Protein 7R5I (pdb70)

Sequence (443 aa):
TLPAFGFAFNASAPQFASLFTPLLLPSSVSPNPNITVPVINDTVSVGDGIRRILRRAGIYQISYTTLTISSPEAGRFFLSLNTPANIIPGSGTAVVRSGEVVDVSSGVILINLNPGDLIQIVPVEELIGTTVDIRAAALTVAQIISRPHHHTLLPAFGFAFNNASAPQFASSLFTPLLLPSSVSPNPNITVPVINDTVSVGDGIRRILRRAGIYQISYTTLTISSLDPEAGRFFLSLNTPANIIPGSGTAVVRGEVDVSSGVIILINLNPGDLIQIVPVELIGTVDIIRAAALTVAQISRRPHHHHHTLPPAFGFAFNASAPQFASLFTPLLLPSVSPNPNIITVPVINDTVSVGDGIRRILRAGIYQISYTTLTISLDNVPTAPEAGRFFLSLNTTPANIIPGSGTAVVRSTGEVDVSSGVIILINLNPGDLIQIVPVEELIGTVDIIRAAALTVAQISRPHHQEDFSSDSSFS

Organism: Bacillus cereus (NCBI:txid1396)

Radius of gyration: 19.83 Å; Cα contacts (8 Å, |Δi|>4): 1545; chains: 4; bounding box: 54×56×51 Å

B-factor: mean 26.19, std 15.34, range [13.03, 198.81]

Foldseek 3Di:
DFWFKFKFKDQADKDWADAQDFDFGQDQFPDPPPTDGPGDQWDDPGRWIFHAAWAKKKKWKKFKKDVKKWKKFKAKPGSVRGDPQHIWMDHNVIDMTITDIDIDTDHGGITITMGIHDTDDTIMTNMMMMIMIGPGHDPDD/DDWFKFKFKDQADKDKADAQDFDFGQAQFPDPPPGDGPGDQWDDPGRWIFHAAWAKKKKWKKFKWDDDCKKWKKFKAKQGSVRGDPQGIDMDNNIDMIIGDIDIDTDDGGITITMHINDIDPIIMTNMMMMIMTGDGHDDDDD/DDWFKFKFKFQADKDKADAQDFDFGQAQFPDPPDGDGPGDQWDDPGRWIFHAAWAKKKKKKKFKWAFDCPPVQKKKWKKFKAKQGSVRGDPQHIDMDIGHDIDMTITDIDIDTDDGGITITMGINDIGPIIMGRMMMMIMIGDGHHDD/DDDDDPPDDDD

Nearest PDB structures (foldseek):
  7r5i-assembly1_B  TM=1.007E+00  e=4.852E-28  Bacillus cereus
  7r5i-assembly1_C  TM=9.923E-01  e=5.387E-26  Bacillus cereus
  7r5i-assembly1_A  TM=9.830E-01  e=1.534E-25  Bacillus cereus
  7r1m-assembly1_C  TM=9.867E-01  e=2.457E-24  Bacillus cereus ATCC 14579
  8d02-assembly1_A  TM=9.506E-01  e=3.364E-22  Bacillus anthracis

Solvent-accessible surface area: 16157 Å² total; per-residue (Å²): 158,26,32,0,0,0,0,0,14,5,52,107,52,64,25,156,17,53,94,87,66,25,4,101,1,88,39,33,31,3,1,64,82,87,86,49,74,0,38,27,63,8,62,35,60,32,41,0,0,87,0,84,70,11,0,0,0,2,0,2,3,12,2,16,5,63,151,76,8,2,20,0,27,0,0,2,62,81,37,78,34,64,0,29,22,0,11,2,15,19,88,118,89,64,56,21,23,17,7,3,8,1,0,0,1,0,16,52,29,18,20,0,9,0,0,0,33,57,43,85,49,101,10,18,1,88,26,4,3,0,3,0,3,23,38,5,144,6,18,34,158,157,23,33,0,0,0,2,0,14,4,38,105,51,81,25,143,15,60,97,86,67,23,4,101,0,91,37,32,27,3,3,61,99,45,90,4,44,0,36,28,63,6,51,35,64,32,41,0,0,86,0,74,64,33,2,2,0,3,0,2,3,13,3,13,0,38,47,154,154,39,8,0,24,0,25,0,0,1,51,79,37,78,38,62,0,30,21,0,8,3,14,10,88,63,50,29,23,27,15,9,3,7,1,0,0,14,1,45,87,43,17,39,0,9,0,0,0,34,63,42,82,58,80,3,39,0,78,20,4,4,0,3,0,0,20,39,6,164,76,17,135,75,198,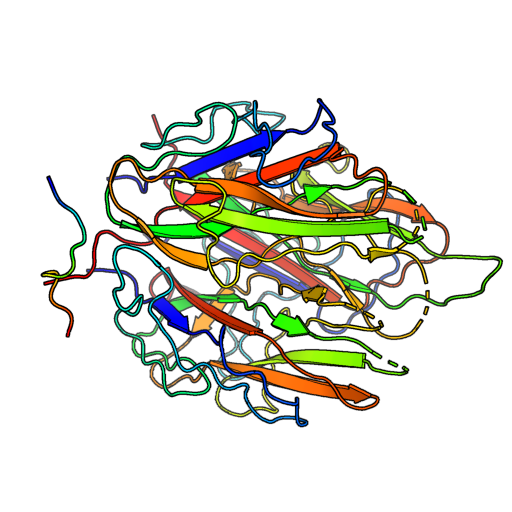173,22,33,0,0,0,0,0,12,5,58,104,51,63,27,139,14,62,94,86,68,27,4,102,1,92,38,32,34,2,1,61,85,90,95,10,45,0,36,27,58,8,64,35,63,31,42,0,0,84,0,82,68,32,2,2,0,3,0,3,3,12,1,13,0,37,13,90,80,74,121,126,54,68,16,2,3,28,0,25,0,0,1,52,78,41,84,29,63,0,27,21,0,11,3,17,14,118,45,141,28,58,39,27,26,15,7,2,7,1,0,0,14,2,45,84,36,15,21,0,10,0,0,0,33,66,38,74,56,80,1,23,0,81,21,5,3,0,2,0,2,18,37,7,144,79,46,223,200,89,56,2,45,112,125,21,60,54,145

Structure (mmCIF, N/CA/C/O backbone):
data_7R5I
#
_entry.id   7R5I
#
_cell.length_a   58.310
_cell.length_b   82.587
_cell.length_c   98.002
_cell.angle_alpha   90.000
_cell.angle_beta   90.000
_cell.angle_gamma   90.000
#
_symmetry.space_group_name_H-M   'P 21 21 21'
#
loop_
_entity.id
_entity.type
_entity.pdbx_description
1 polymer 'Exosporium protein'
2 polymer GLN-GLU-ASP-PHE-SER-SER-ASP-SER-SER-PHE-SER
3 non-polymer GLYCEROL
4 non-polymer 'CALCIUM ION'
5 water water
#
loop_
_atom_site.group_PDB
_atom_site.id
_atom_site.type_symbol
_atom_site.label_atom_id
_atom_site.label_alt_id
_atom_site.label_comp_id
_atom_site.label_asym_id
_atom_site.label_entity_id
_atom_site.label_seq_id
_atom_site.pdbx_PDB_ins_code
_atom_site.Cartn_x
_atom_site.Cartn_y
_atom_site.Cartn_z
_atom_site.occupancy
_atom_site.B_iso_or_equiv
_atom_site.auth_seq_id
_atom_site.auth_comp_id
_atom_site.auth_asym_id
_atom_site.auth_atom_id
_atom_site.pdbx_PDB_model_num
ATOM 1 N N . THR A 1 22 ? -13.409 -4.949 9.495 1.00 78.42 22 THR A N 1
ATOM 2 C CA . THR A 1 22 ? -12.536 -5.228 10.685 1.00 65.54 22 THR A CA 1
ATOM 3 C C . THR A 1 22 ? -11.541 -4.074 10.884 1.00 56.64 22 THR A C 1
ATOM 4 O O . THR A 1 22 ? -10.901 -3.673 9.889 1.00 59.12 22 THR A O 1
ATOM 8 N N . LEU A 1 23 ? -11.382 -3.553 12.108 1.00 36.79 23 LEU A N 1
ATOM 9 C CA . LEU A 1 23 ? -10.390 -2.472 12.347 1.00 29.88 23 LEU A CA 1
ATOM 10 C C . LEU A 1 23 ? -9.103 -3.084 12.881 1.00 24.71 23 LEU A C 1
ATOM 11 O O . LEU A 1 23 ? -9.150 -4.095 13.618 1.00 29.37 23 LEU A O 1
ATOM 16 N N . PRO A 1 24 ? -7.932 -2.493 12.601 1.00 22.55 24 PRO A N 1
ATOM 17 C CA . PRO A 1 24 ? -6.691 -2.961 13.243 1.00 20.19 24 PRO A CA 1
ATOM 18 C C . PRO A 1 24 ? -6.769 -2.768 14.761 1.00 18.35 24 PRO A C 1
ATOM 19 O O . PRO A 1 24 ? -7.386 -1.813 15.230 1.00 20.13 24 PRO A O 1
ATOM 23 N N . ALA A 1 25 ? -6.062 -3.629 15.488 1.00 17.73 25 ALA A N 1
ATOM 24 C CA . ALA A 1 25 ? -5.865 -3.417 16.929 1.00 16.97 25 ALA A CA 1
ATOM 25 C C . ALA A 1 25 ? -4.803 -2.350 17.105 1.00 16.38 25 ALA A C 1
ATOM 26 O O . ALA A 1 25 ? -3.815 -2.286 16.366 1.00 17.35 25 ALA A O 1
ATOM 28 N N . PHE A 1 26 ? -4.950 -1.538 18.156 1.00 16.12 26 PHE A N 1
ATOM 29 C CA . PHE A 1 26 ? -3.947 -0.507 18.434 1.00 16.31 26 PHE A CA 1
ATOM 30 C C . PHE A 1 26 ? -4.092 -0.015 19.883 1.00 15.39 26 PHE A C 1
ATOM 31 O O . PHE A 1 26 ? -5.171 -0.198 20.487 1.00 16.28 26 PHE A O 1
ATOM 39 N N . GLY A 1 27 ? -3.056 0.657 20.338 1.00 15.11 27 GLY A N 1
ATOM 40 C CA . GLY A 1 27 ? -3.165 1.374 21.616 1.00 15.41 27 GLY A CA 1
ATOM 41 C C . GLY A 1 27 ? -2.052 2.375 21.700 1.00 15.23 27 GLY A C 1
ATOM 42 O O . GLY A 1 27 ? -0.940 2.177 21.237 1.00 15.03 27 GLY A O 1
ATOM 43 N N . PHE A 1 28 ? -2.374 3.483 22.398 1.00 15.61 28 PHE A N 1
ATOM 44 C CA . PHE A 1 28 ? -1.412 4.539 22.720 1.00 15.65 28 PHE A CA 1
ATOM 45 C C . PHE A 1 28 ? -1.567 4.853 24.225 1.00 15.74 28 PHE A C 1
ATOM 46 O O . PHE A 1 28 ? -2.644 5.256 24.611 1.00 17.91 28 PHE A O 1
ATOM 54 N N . ALA A 1 29 ? -0.520 4.573 24.972 1.00 15.39 29 ALA A N 1
ATOM 55 C CA . ALA A 1 29 ? -0.578 4.750 26.445 1.00 15.75 29 ALA A CA 1
ATOM 56 C C . ALA A 1 29 ? 0.567 5.662 26.815 1.00 15.87 29 ALA A C 1
ATOM 57 O O . ALA A 1 29 ? 1.686 5.461 26.398 1.00 16.62 29 ALA A O 1
ATOM 59 N N . PHE A 1 30 ? 0.283 6.703 27.629 1.00 15.80 30 PHE A N 1
ATOM 60 C CA . PHE A 1 30 ? 1.304 7.705 27.861 1.00 16.40 30 PHE A CA 1
ATOM 61 C C . PHE A 1 30 ? 1.190 8.257 29.303 1.00 16.04 30 PHE A C 1
ATOM 62 O O . PHE A 1 30 ? 0.164 8.112 29.974 1.00 17.34 30 PHE A O 1
ATOM 70 N N . ASN A 1 31 ? 2.247 8.962 29.634 1.00 16.17 31 ASN A N 1
ATOM 71 C CA . ASN A 1 31 ? 2.323 9.739 30.886 1.00 16.13 31 ASN A CA 1
ATOM 72 C C . ASN A 1 31 ? 2.847 11.124 30.488 1.00 16.85 31 ASN A C 1
ATOM 73 O O . ASN A 1 31 ? 3.989 11.203 30.026 1.00 17.83 31 ASN A O 1
ATOM 78 N N . ALA A 1 32 ? 2.038 12.161 30.695 1.00 18.46 32 ALA A N 1
ATOM 79 C CA . ALA A 1 32 ? 2.498 13.514 30.411 1.00 20.34 32 ALA A CA 1
ATOM 80 C C . ALA A 1 32 ? 2.578 14.350 31.660 1.00 27.22 32 ALA A C 1
ATOM 81 O O . ALA A 1 32 ? 3.127 15.500 31.502 1.00 33.44 32 ALA A O 1
ATOM 83 N N . SER A 1 33 ? 1.986 13.905 32.757 1.00 23.36 33 SER A N 1
ATOM 84 C CA . SER A 1 33 ? 1.790 14.845 33.895 1.00 28.92 33 SER A CA 1
ATOM 85 C C . SER A 1 33 ? 2.194 14.279 35.232 1.00 29.78 33 SER A C 1
ATOM 86 O O . SER A 1 33 ? 1.817 14.922 36.249 1.00 33.49 33 SER A O 1
ATOM 89 N N . ALA A 1 34 ? 2.890 13.168 35.311 1.00 24.59 34 ALA A N 1
ATOM 90 C CA . ALA A 1 34 ? 3.229 12.502 36.584 1.00 24.05 34 ALA A CA 1
ATOM 91 C C . ALA A 1 34 ? 4.627 11.940 36.488 1.00 21.49 34 ALA A C 1
ATOM 92 O O . ALA A 1 34 ? 4.830 10.777 36.123 1.00 21.83 34 ALA A O 1
ATOM 94 N N . PRO A 1 35 ? 5.670 12.733 36.744 1.00 21.21 35 PRO A N 1
ATOM 95 C CA . PRO A 1 35 ? 7.043 12.255 36.678 1.00 19.08 35 PRO A CA 1
ATOM 96 C C . PRO A 1 35 ? 7.244 11.020 37.584 1.00 18.99 35 PRO A C 1
ATOM 97 O O . PRO A 1 35 ? 6.587 10.841 38.628 1.00 21.53 35 PRO A O 1
ATOM 101 N N . GLN A 1 36 ? 8.195 10.213 37.226 1.00 17.50 36 GLN A N 1
ATOM 102 C CA . GLN A 1 36 ? 8.561 8.989 37.964 1.00 17.73 36 GLN A CA 1
ATOM 103 C C . GLN A 1 36 ? 10.049 8.775 37.892 1.00 16.41 36 GLN A C 1
ATOM 104 O O . GLN A 1 36 ? 10.645 8.910 36.830 1.00 17.96 36 GLN A O 1
ATOM 110 N N . PHE A 1 37 ? 10.656 8.405 39.025 1.00 16.88 37 PHE A N 1
ATOM 111 C CA . PHE A 1 37 ? 12.061 8.061 39.020 1.00 17.66 37 PHE A CA 1
ATOM 112 C C . PHE A 1 37 ? 12.210 6.622 38.508 1.00 17.08 37 PHE A C 1
ATOM 113 O O . PHE A 1 37 ? 11.627 5.685 39.074 1.00 18.56 37 PHE A O 1
ATOM 121 N N . ALA A 1 38 ? 13.055 6.452 37.519 1.00 16.98 38 ALA A N 1
ATOM 122 C CA . ALA A 1 38 ? 13.311 5.124 36.945 1.00 17.25 38 ALA A CA 1
ATOM 123 C C . ALA A 1 38 ? 13.946 4.201 37.986 1.00 16.31 38 ALA A C 1
ATOM 124 O O . ALA A 1 38 ? 14.763 4.657 38.797 1.00 17.86 38 ALA A O 1
ATOM 126 N N . SER A 1 39 ? 13.699 2.911 37.859 1.00 16.51 39 SER A N 1
ATOM 127 C CA . SER A 1 39 ? 14.444 1.868 38.584 1.00 16.55 39 SER A CA 1
ATOM 128 C C . SER A 1 39 ? 14.662 0.672 37.669 1.00 15.97 39 SER A C 1
ATOM 129 O O . SER A 1 39 ? 13.788 0.436 36.792 1.00 16.51 39 SER A O 1
ATOM 132 N N . LEU A 1 40 ? 15.721 -0.058 37.895 1.00 15.90 40 LEU A N 1
ATOM 133 C CA . LEU A 1 40 ? 16.056 -1.142 36.952 1.00 15.30 40 LEU A CA 1
ATOM 134 C C . LEU A 1 40 ? 14.964 -2.186 36.871 1.00 16.23 40 LEU A C 1
ATOM 135 O O . LEU A 1 40 ? 14.566 -2.742 37.906 1.00 17.27 40 LEU A O 1
ATOM 140 N N . PHE A 1 41 ? 14.591 -2.496 35.650 1.00 16.24 41 PHE A N 1
ATOM 141 C CA . PHE A 1 41 ? 13.609 -3.531 35.362 1.00 17.01 41 PHE A CA 1
ATOM 142 C C . PHE A 1 41 ? 12.231 -3.284 35.947 1.00 16.53 41 PHE A C 1
ATOM 143 O O . PHE A 1 41 ? 11.419 -4.194 36.071 1.00 19.39 41 PHE A O 1
ATOM 151 N N . THR A 1 42 ? 11.936 -2.005 36.231 1.00 16.23 42 THR A N 1
ATOM 152 C CA . THR A 1 42 ? 10.601 -1.625 36.676 1.00 15.81 42 THR A CA 1
ATOM 153 C C . THR A 1 42 ? 9.852 -0.988 35.515 1.00 15.32 42 THR A C 1
ATOM 154 O O . THR A 1 42 ? 10.233 0.118 35.089 1.00 16.12 42 THR A O 1
ATOM 158 N N . PRO A 1 43 ? 8.764 -1.564 35.039 1.00 15.33 43 PRO A N 1
ATOM 159 C CA . PRO A 1 43 ? 8.010 -0.955 33.942 1.00 15.61 43 PRO A CA 1
ATOM 160 C C . PRO A 1 43 ? 7.508 0.430 34.285 1.00 15.21 43 PRO A C 1
ATOM 161 O O . PRO A 1 43 ? 7.025 0.690 35.389 1.00 16.80 43 PRO A O 1
ATOM 165 N N . LEU A 1 44 ? 7.611 1.331 33.315 1.00 15.27 44 LEU A N 1
ATOM 166 C CA . LEU A 1 44 ? 7.162 2.710 33.520 1.00 15.68 44 LEU A CA 1
ATOM 167 C C . LEU A 1 44 ? 5.651 2.816 33.524 1.00 15.84 44 LEU A C 1
ATOM 168 O O . LEU A 1 44 ? 4.960 2.129 32.731 1.00 16.72 44 LEU A O 1
ATOM 173 N N . LEU A 1 45 ? 5.134 3.699 34.384 1.00 16.26 45 LEU A N 1
ATOM 174 C CA . LEU A 1 45 ? 3.708 3.928 34.488 1.00 16.42 45 LEU A CA 1
ATOM 175 C C . LEU A 1 45 ? 3.230 4.775 33.292 1.00 16.31 45 LEU A C 1
ATOM 176 O O . LEU A 1 45 ? 3.808 5.826 32.974 1.00 17.97 45 LEU A O 1
ATOM 181 N N . LEU A 1 46 ? 2.085 4.376 32.740 1.00 16.34 46 LEU A N 1
ATOM 182 C CA . LEU A 1 46 ? 1.469 4.958 31.538 1.00 16.42 46 LEU A CA 1
ATOM 183 C C . LEU A 1 46 ? -0.029 5.057 31.757 1.00 17.56 46 LEU A C 1
ATOM 184 O O . LEU A 1 46 ? -0.820 4.206 31.361 1.00 18.57 46 LEU A O 1
ATOM 189 N N . PRO A 1 47 ? -0.472 6.103 32.491 1.00 17.17 47 PRO A N 1
ATOM 190 C CA . PRO A 1 47 ? -1.845 6.165 32.940 1.00 18.60 47 PRO A CA 1
ATOM 191 C C . PRO A 1 47 ? -2.891 6.677 31.962 1.00 18.87 47 PRO A C 1
ATOM 192 O O . PRO A 1 47 ? -4.060 6.593 32.219 1.00 24.21 47 PRO A O 1
ATOM 196 N N A SER A 1 48 ? -2.442 7.292 30.856 0.67 17.70 48 SER A N 1
ATOM 197 N N B SER A 1 48 ? -2.452 7.312 30.870 0.33 18.22 48 SER A N 1
ATOM 198 C CA A SER A 1 48 ? -3.329 8.033 29.939 0.67 18.48 48 SER A CA 1
ATOM 199 C CA B SER A 1 48 ? -3.423 7.937 29.950 0.33 18.03 48 SER A CA 1
ATOM 200 C C A SER A 1 48 ? -3.445 7.336 28.573 0.67 17.73 48 SER A C 1
ATOM 201 C C B SER A 1 48 ? -3.489 7.206 28.621 0.33 17.06 48 SER A C 1
ATOM 202 O O A SER A 1 48 ? -2.420 6.836 28.104 0.67 18.00 48 SER A O 1
ATOM 203 O O B SER A 1 48 ? -2.491 6.599 28.197 0.33 17.01 48 SER A O 1
ATOM 208 N N . VAL A 1 49 ? -4.631 7.357 27.992 1.00 18.64 49 VAL A N 1
ATOM 209 C CA . VAL A 1 49 ? -4.831 6.761 26.642 1.00 18.09 49 VAL A CA 1
ATOM 210 C C . VAL A 1 49 ? -5.518 7.731 25.682 1.00 18.53 49 VAL A C 1
ATOM 211 O O . VAL A 1 49 ? -5.847 7.320 24.573 1.00 18.93 49 VAL A O 1
ATOM 215 N N . SER A 1 50 ? -5.659 9.005 26.055 1.00 18.71 50 SER A N 1
ATOM 216 C CA . SER A 1 50 ? -6.450 9.963 25.264 1.00 19.91 50 SER A CA 1
ATOM 217 C C . SER A 1 50 ? -5.594 11.166 24.926 1.00 19.50 50 SER A C 1
ATOM 218 O O . SER A 1 50 ? -5.640 12.181 25.621 1.00 21.12 50 SER A O 1
ATOM 221 N N . PRO A 1 51 ? -4.806 11.121 23.835 1.00 18.76 51 PRO A N 1
ATOM 222 C CA . PRO A 1 51 ? -3.833 12.178 23.569 1.00 19.10 51 PRO A CA 1
ATOM 223 C C . PRO A 1 51 ? -4.359 13.459 22.930 1.00 18.94 51 PRO A C 1
ATOM 224 O O . PRO A 1 51 ? -3.664 14.458 22.918 1.00 21.43 51 PRO A O 1
ATOM 228 N N . ASN A 1 52 ? -5.556 13.423 22.337 1.00 19.18 52 ASN A N 1
ATOM 229 C CA . ASN A 1 52 ? -6.066 14.599 21.611 1.00 20.15 52 ASN A CA 1
ATOM 230 C C . ASN A 1 52 ? -6.572 15.564 22.666 1.00 22.34 52 ASN A C 1
ATOM 231 O O . ASN A 1 52 ? -7.545 15.204 23.327 1.00 23.74 52 ASN A O 1
ATOM 236 N N . PRO A 1 53 ? -6.023 16.808 22.766 1.00 22.98 53 PRO A N 1
ATOM 237 C CA . PRO A 1 53 ? -6.477 17.783 23.761 1.00 26.12 53 PRO A CA 1
ATOM 238 C C . PRO A 1 53 ? -7.871 18.381 23.485 1.00 26.34 53 PRO A C 1
ATOM 239 O O . PRO A 1 53 ? -8.407 18.976 24.431 1.00 34.64 53 PRO A O 1
ATOM 243 N N . ASN A 1 54 ? -8.361 18.304 22.237 1.00 30.48 54 ASN A N 1
ATOM 244 C CA . ASN A 1 54 ? -9.617 18.936 21.718 1.00 33.30 54 ASN A CA 1
ATOM 245 C C . ASN A 1 54 ? -10.792 17.956 21.857 1.00 29.84 54 ASN A C 1
ATOM 246 O O . ASN A 1 54 ? -11.859 18.287 22.387 1.00 30.22 54 ASN A O 1
ATOM 251 N N . ILE A 1 55 ? -10.608 16.788 21.278 1.00 26.46 55 ILE A N 1
ATOM 252 C CA . ILE A 1 55 ? -11.612 15.722 21.152 1.00 25.95 55 ILE A CA 1
ATOM 253 C C . ILE A 1 55 ? -10.971 14.530 21.842 1.00 24.28 55 ILE A C 1
ATOM 254 O O . ILE A 1 55 ? -10.272 13.729 21.218 1.00 23.91 55 ILE A O 1
ATOM 259 N N . THR A 1 56 ? -11.127 14.513 23.156 1.00 24.46 56 THR A N 1
ATOM 260 C CA . THR A 1 56 ? -10.317 13.667 24.052 1.00 24.75 56 THR A CA 1
ATOM 261 C C . THR A 1 56 ? -11.011 12.319 24.173 1.00 25.37 56 THR A C 1
ATOM 262 O O . THR A 1 56 ? -11.963 12.201 24.964 1.00 35.02 56 THR A O 1
ATOM 266 N N . VAL A 1 57 ? -10.480 11.308 23.475 1.00 24.65 57 VAL A N 1
ATOM 267 C CA . VAL A 1 57 ? -11.099 9.956 23.451 1.00 28.35 57 VAL A CA 1
ATOM 268 C C . VAL A 1 57 ? -9.995 8.921 23.568 1.00 22.57 57 VAL A C 1
ATOM 269 O O . VAL A 1 57 ? -8.850 9.149 23.159 1.00 21.60 57 VAL A O 1
ATOM 273 N N . PRO A 1 58 ? -10.295 7.729 24.118 1.00 22.26 58 PRO A N 1
ATOM 274 C CA . PRO A 1 58 ? -9.253 6.705 24.229 1.00 20.53 58 PRO A CA 1
ATOM 275 C C . PRO A 1 58 ? -8.832 6.153 22.866 1.00 18.92 58 PRO A C 1
ATOM 276 O O . PRO A 1 58 ? -9.628 5.727 22.082 1.00 22.69 58 PRO A O 1
ATOM 280 N N . VAL A 1 59 ? -7.537 6.156 22.660 1.00 17.22 59 VAL A N 1
ATOM 281 C CA . VAL A 1 59 ? -6.945 5.635 21.403 1.00 16.99 59 VAL A CA 1
ATOM 282 C C . VAL A 1 59 ? -6.518 4.175 21.720 1.00 17.04 59 VAL A C 1
ATOM 283 O O . VAL A 1 59 ? -5.320 3.878 21.846 1.00 17.82 59 VAL A O 1
ATOM 287 N N . ILE A 1 60 ? -7.560 3.346 21.814 1.00 18.27 60 ILE A N 1
ATOM 288 C CA . ILE A 1 60 ? -7.442 1.924 22.225 1.00 18.44 60 ILE A CA 1
ATOM 289 C C . ILE A 1 60 ? -8.465 1.170 21.409 1.00 18.91 60 ILE A C 1
ATOM 290 O O . ILE A 1 60 ? -9.647 1.493 21.449 1.00 21.02 60 ILE A O 1
ATOM 295 N N . ASN A 1 61 ? -8.001 0.111 20.720 1.00 18.46 61 ASN A N 1
ATOM 296 C CA . ASN A 1 61 ? -8.944 -0.787 20.030 1.00 18.82 61 ASN A CA 1
ATOM 297 C C . ASN A 1 61 ? -8.375 -2.178 20.116 1.00 18.31 61 ASN A C 1
ATOM 298 O O . ASN A 1 61 ? -7.317 -2.454 19.542 1.00 17.84 61 ASN A O 1
ATOM 303 N N . ASP A 1 62 ? -9.071 -3.045 20.825 1.00 19.07 62 ASP A N 1
ATOM 304 C CA . ASP A 1 62 ? -8.667 -4.455 20.942 1.00 19.35 62 ASP A CA 1
ATOM 305 C C . ASP A 1 62 ? -7.247 -4.620 21.484 1.00 18.74 62 ASP A C 1
ATOM 306 O O . ASP A 1 62 ? -6.535 -5.555 21.121 1.00 18.55 62 ASP A O 1
ATOM 311 N N . THR A 1 63 ? -6.855 -3.719 22.373 1.00 18.13 63 THR A N 1
ATOM 312 C CA . THR A 1 63 ? -5.698 -3.893 23.250 1.00 17.55 63 THR A CA 1
ATOM 313 C C . THR A 1 63 ? -6.172 -3.451 24.660 1.00 17.86 63 THR A C 1
ATOM 314 O O . THR A 1 63 ? -7.269 -2.897 24.783 1.00 19.29 63 THR A O 1
ATOM 318 N N . VAL A 1 64 ? -5.333 -3.705 25.656 1.00 18.19 64 VAL A N 1
ATOM 319 C CA . VAL A 1 64 ? -5.623 -3.282 27.039 1.00 18.85 64 VAL A CA 1
ATOM 320 C C . VAL A 1 64 ? -4.459 -2.461 27.539 1.00 17.74 64 VAL A C 1
ATOM 321 O O . VAL A 1 64 ? -3.306 -2.902 27.514 1.00 18.17 64 VAL A O 1
ATOM 325 N N . SER A 1 65 ? -4.772 -1.233 28.025 1.00 18.58 65 SER A N 1
ATOM 326 C CA . SER A 1 65 ? -3.763 -0.455 28.719 1.00 18.78 65 SER A CA 1
ATOM 327 C C . SER A 1 65 ? -3.846 -0.857 30.212 1.00 18.96 65 SER A C 1
ATOM 328 O O . SER A 1 65 ? -4.853 -0.552 30.840 1.00 21.93 65 SER A O 1
ATOM 331 N N . VAL A 1 66 ? -2.807 -1.517 30.695 1.00 17.52 66 VAL A N 1
ATOM 332 C CA . VAL A 1 66 ? -2.867 -2.159 32.030 1.00 18.10 66 VAL A CA 1
ATOM 333 C C . VAL A 1 66 ? -2.387 -1.224 33.138 1.00 18.80 66 VAL A C 1
ATOM 334 O O . VAL A 1 66 ? -2.507 -1.618 34.304 1.00 23.45 66 VAL A O 1
ATOM 338 N N . GLY A 1 67 ? -1.861 -0.072 32.826 1.00 17.77 67 GLY A N 1
ATOM 339 C CA . GLY A 1 67 ? -1.322 0.899 33.788 1.00 18.85 67 GLY A CA 1
ATOM 340 C C . GLY A 1 67 ? 0.180 1.095 33.661 1.00 17.14 67 GLY A C 1
ATOM 341 O O . GLY A 1 67 ? 0.657 2.201 33.909 1.00 18.62 67 GLY A O 1
ATOM 342 N N . ASP A 1 68 ? 0.900 0.087 33.200 1.00 17.40 68 ASP A N 1
ATOM 343 C CA . ASP A 1 68 ? 2.346 0.118 32.984 1.00 16.79 68 ASP A CA 1
ATOM 344 C C . ASP A 1 68 ? 2.666 -0.622 31.666 1.00 16.31 68 ASP A C 1
ATOM 345 O O . ASP A 1 68 ? 3.714 -1.242 31.583 1.00 16.55 68 ASP A O 1
ATOM 350 N N . GLY A 1 69 ? 1.769 -0.509 30.683 1.00 16.08 69 GLY A N 1
ATOM 351 C CA . GLY A 1 69 ? 2.045 -1.142 29.365 1.00 16.29 69 GLY A CA 1
ATOM 352 C C . GLY A 1 69 ? 0.779 -1.472 28.673 1.00 15.77 69 GLY A C 1
ATOM 353 O O . GLY A 1 69 ? -0.353 -1.165 29.097 1.00 16.86 69 GLY A O 1
ATOM 354 N N . ILE A 1 70 ? 0.949 -2.095 27.477 1.00 15.18 70 ILE A N 1
ATOM 355 C CA . ILE A 1 70 ? -0.202 -2.424 26.614 1.00 15.52 70 ILE A CA 1
ATOM 356 C C . ILE A 1 70 ? -0.162 -3.946 26.356 1.00 15.64 70 ILE A C 1
ATOM 357 O O . ILE A 1 70 ? 0.884 -4.463 26.001 1.00 15.71 70 ILE A O 1
ATOM 362 N N A ARG A 1 71 ? -1.302 -4.570 26.588 0.42 15.64 71 ARG A N 1
ATOM 363 N N B ARG A 1 71 ? -1.302 -4.565 26.594 0.58 16.01 71 ARG A N 1
ATOM 364 C CA A ARG A 1 71 ? -1.456 -6.005 26.343 0.42 16.56 71 ARG A CA 1
ATOM 365 C CA B ARG A 1 71 ? -1.480 -5.995 26.348 0.58 16.40 71 ARG A CA 1
ATOM 366 C C A ARG A 1 71 ? -2.250 -6.204 25.052 0.42 16.58 71 ARG A C 1
ATOM 367 C C B ARG A 1 71 ? -2.240 -6.184 25.038 0.58 16.58 71 ARG A C 1
ATOM 368 O O A ARG A 1 71 ? -3.318 -5.613 24.834 0.42 16.97 71 ARG A O 1
ATOM 369 O O B ARG A 1 71 ? -3.299 -5.601 24.806 0.58 17.12 71 ARG A O 1
ATOM 384 N N . ILE A 1 72 ? -1.719 -7.097 24.229 1.00 17.39 72 ILE A N 1
ATOM 385 C CA . ILE A 1 72 ? -2.308 -7.547 22.970 1.00 17.16 72 ILE A CA 1
ATOM 386 C C . ILE A 1 72 ? -3.458 -8.474 23.235 1.00 16.89 72 ILE A C 1
ATOM 387 O O . ILE A 1 72 ? -3.383 -9.303 24.171 1.00 18.58 72 ILE A O 1
ATOM 392 N N . LEU A 1 73 ? -4.501 -8.411 22.416 1.00 18.07 73 LEU A N 1
ATOM 393 C CA . LEU A 1 73 ? -5.639 -9.333 22.495 1.00 18.77 73 LEU A CA 1
ATOM 394 C C . LEU A 1 73 ? -5.796 -10.195 21.240 1.00 19.62 73 LEU A C 1
ATOM 395 O O . LEU A 1 73 ? -6.476 -11.215 21.341 1.00 23.42 73 LEU A O 1
ATOM 400 N N A ARG A 1 74 ? -5.283 -9.735 20.092 0.50 19.81 74 ARG A N 1
ATOM 401 N N B ARG A 1 74 ? -5.145 -9.808 20.144 0.50 19.74 74 ARG A N 1
ATOM 402 C CA A ARG A 1 74 ? -5.426 -10.423 18.786 0.50 20.12 74 ARG A CA 1
ATOM 403 C CA B ARG A 1 74 ? -5.395 -10.346 18.791 0.50 20.55 74 ARG A CA 1
ATOM 404 C C A ARG A 1 74 ? -4.031 -10.729 18.246 0.50 19.08 74 ARG A C 1
ATOM 405 C C B ARG A 1 74 ? -4.035 -10.709 18.196 0.50 19.24 74 ARG A C 1
ATOM 406 O O A ARG A 1 74 ? -3.173 -9.850 18.185 0.50 19.74 74 ARG A O 1
ATOM 407 O O B ARG A 1 74 ? -3.182 -9.846 18.077 0.50 19.21 74 ARG A O 1
ATOM 422 N N . ALA A 1 75 ? -3.805 -11.962 17.818 1.00 18.86 75 ALA A N 1
ATOM 423 C CA . ALA A 1 75 ? -2.509 -12.302 17.200 1.00 18.02 75 ALA A CA 1
ATOM 424 C C . ALA A 1 75 ? -2.296 -11.471 15.913 1.00 17.82 75 ALA A C 1
ATOM 425 O O . ALA A 1 75 ? -3.243 -11.263 15.136 1.00 19.66 75 ALA A O 1
ATOM 427 N N . GLY A 1 76 ? -1.075 -11.049 15.718 1.00 17.62 76 GLY A N 1
ATOM 428 C CA . GLY A 1 76 ? -0.780 -10.309 14.485 1.00 18.57 76 GLY A CA 1
ATOM 429 C C . GLY A 1 76 ? 0.640 -9.845 14.463 1.00 16.95 76 GLY A C 1
ATOM 430 O O . GLY A 1 76 ? 1.441 -10.090 15.412 1.00 17.18 76 GLY A O 1
ATOM 431 N N . ILE A 1 77 ? 1.015 -9.179 13.369 1.00 16.77 77 ILE A N 1
ATOM 432 C CA . ILE A 1 77 ? 2.277 -8.435 13.300 1.00 16.00 77 ILE A CA 1
ATOM 433 C C . ILE A 1 77 ? 1.977 -7.008 13.713 1.00 15.91 77 ILE A C 1
ATOM 434 O O . ILE A 1 77 ? 1.010 -6.423 13.197 1.00 16.47 77 ILE A O 1
ATOM 439 N N . TYR A 1 78 ? 2.740 -6.518 14.693 1.00 15.24 78 TYR A N 1
ATOM 440 C CA . TYR A 1 78 ? 2.535 -5.183 15.241 1.00 14.61 78 TYR A CA 1
ATOM 441 C C . TYR A 1 78 ? 3.784 -4.378 15.019 1.00 14.23 78 TYR A C 1
ATOM 442 O O . TYR A 1 78 ? 4.907 -4.854 15.054 1.00 15.44 78 TYR A O 1
ATOM 451 N N . GLN A 1 79 ? 3.563 -3.030 14.911 1.00 13.96 79 GLN A N 1
ATOM 452 C CA . GLN A 1 79 ? 4.639 -2.062 15.103 1.00 14.49 79 GLN A CA 1
ATOM 453 C C . GLN A 1 79 ? 4.567 -1.565 16.582 1.00 13.68 79 GLN A C 1
ATOM 454 O O . GLN A 1 79 ? 3.469 -1.222 17.029 1.00 15.21 79 GLN A O 1
ATOM 460 N N . ILE A 1 80 ? 5.716 -1.584 17.206 1.00 13.66 80 ILE A N 1
ATOM 461 C CA . ILE A 1 80 ? 5.808 -1.106 18.601 1.00 13.75 80 ILE A CA 1
ATOM 462 C C . ILE A 1 80 ? 6.951 -0.129 18.652 1.00 13.87 80 ILE A C 1
ATOM 463 O O . ILE A 1 80 ? 8.004 -0.269 18.026 1.00 14.36 80 ILE A O 1
ATOM 468 N N . SER A 1 81 ? 6.780 0.919 19.515 1.00 13.93 81 SER A N 1
ATOM 469 C CA . SER A 1 81 ? 7.788 1.971 19.632 1.00 14.07 81 SER A CA 1
ATOM 470 C C . SER A 1 81 ? 7.423 2.816 20.891 1.00 13.15 81 SER A C 1
ATOM 471 O O . SER A 1 81 ? 6.306 2.700 21.383 1.00 13.81 81 SER A O 1
ATOM 474 N N . TYR A 1 82 ? 8.380 3.636 21.303 1.00 13.53 82 TYR A N 1
ATOM 475 C CA . TYR A 1 82 ? 8.090 4.472 22.491 1.00 13.40 82 TYR A CA 1
ATOM 476 C C . TYR A 1 82 ? 8.955 5.708 22.464 1.00 13.65 82 TYR A C 1
ATOM 477 O O . TYR A 1 82 ? 9.968 5.825 21.743 1.00 14.05 82 TYR A O 1
ATOM 486 N N A THR A 1 83 ? 8.569 6.613 23.374 0.65 14.62 83 THR A N 1
ATOM 487 N N B THR A 1 83 ? 8.617 6.649 23.347 0.35 14.30 83 THR A N 1
ATOM 488 C CA A THR A 1 83 ? 9.291 7.853 23.660 0.65 14.71 83 THR A CA 1
ATOM 489 C CA B THR A 1 83 ? 9.433 7.847 23.594 0.35 14.81 83 THR A CA 1
ATOM 490 C C A THR A 1 83 ? 9.468 8.020 25.173 0.65 14.72 83 THR A C 1
ATOM 491 C C B THR A 1 83 ? 9.382 8.184 25.085 0.35 14.35 83 THR A C 1
ATOM 492 O O A THR A 1 83 ? 8.686 7.480 25.957 0.65 15.26 83 THR A O 1
ATOM 493 O O B THR A 1 83 ? 8.345 7.918 25.729 0.35 15.22 83 THR A O 1
ATOM 500 N N . LEU A 1 84 ? 10.456 8.809 25.477 1.00 14.73 84 LEU A N 1
ATOM 501 C CA . LEU A 1 84 ? 10.646 9.263 26.883 1.00 15.00 84 LEU A CA 1
ATOM 502 C C . LEU A 1 84 ? 11.169 10.697 26.944 1.00 15.81 84 LEU A C 1
ATOM 503 O O . LEU A 1 84 ? 11.915 11.101 26.045 1.00 15.98 84 LEU A O 1
ATOM 508 N N . THR A 1 85 ? 10.809 11.408 28.017 1.00 15.98 85 THR A N 1
ATOM 509 C CA . THR A 1 85 ? 11.390 12.745 28.291 1.00 16.31 85 THR A CA 1
ATOM 510 C C . THR A 1 85 ? 12.128 12.578 29.622 1.00 16.02 85 THR A C 1
ATOM 511 O O . THR A 1 85 ? 11.477 12.143 30.592 1.00 17.28 85 THR A O 1
ATOM 515 N N . ILE A 1 86 ? 13.424 12.880 29.665 1.00 17.50 86 ILE A N 1
ATOM 516 C CA . ILE A 1 86 ? 14.215 12.589 30.896 1.00 21.21 86 ILE A CA 1
ATOM 517 C C . ILE A 1 86 ? 14.901 13.847 31.420 1.00 34.81 86 ILE A C 1
ATOM 518 O O . ILE A 1 86 ? 15.152 14.753 30.605 1.00 25.25 86 ILE A O 1
ATOM 523 N N A SER A 1 87 ? 14.905 14.023 32.745 0.53 69.50 87 SER A N 1
ATOM 524 N N B SER A 1 87 ? 14.907 14.022 32.745 0.47 53.71 87 SER A N 1
ATOM 525 C CA A SER A 1 87 ? 15.597 15.191 33.354 0.53 76.97 87 SER A CA 1
ATOM 526 C CA B SER A 1 87 ? 15.588 15.195 33.355 0.47 67.21 87 SER A CA 1
ATOM 527 C C A SER A 1 87 ? 16.743 14.693 34.242 0.53 29.45 87 SER A C 1
ATOM 528 C C B SER A 1 87 ? 16.715 14.706 34.272 0.47 40.63 87 SER A C 1
ATOM 529 O O A SER A 1 87 ? 16.623 13.556 34.743 0.53 28.82 87 SER A O 1
ATOM 530 O O B SER A 1 87 ? 16.600 13.561 34.755 0.47 30.18 87 SER A O 1
ATOM 535 N N . PRO A 1 95 ? 28.925 11.655 36.278 1.00 60.81 95 PRO A N 1
ATOM 536 C CA . PRO A 1 95 ? 28.161 11.473 35.036 1.00 79.17 95 PRO A CA 1
ATOM 537 C C . PRO A 1 95 ? 26.861 10.692 35.277 1.00 79.84 95 PRO A C 1
ATOM 538 O O . PRO A 1 95 ? 26.838 9.855 36.162 1.00 95.02 95 PRO A O 1
ATOM 542 N N . GLU A 1 96 ? 25.822 10.984 34.490 1.00 74.50 96 GLU A N 1
ATOM 543 C CA . GLU A 1 96 ? 24.518 10.287 34.645 1.00 89.40 96 GLU A CA 1
ATOM 544 C C . GLU A 1 96 ? 24.125 9.635 33.318 1.00 63.12 96 GLU A C 1
ATOM 545 O O . GLU A 1 96 ? 24.513 10.160 32.258 1.00 47.14 96 GLU A O 1
ATOM 551 N N . ALA A 1 97 ? 23.386 8.528 33.386 1.00 32.23 97 ALA A N 1
ATOM 552 C CA . ALA A 1 97 ? 23.027 7.802 32.150 1.00 25.17 97 ALA A CA 1
ATOM 553 C C . ALA A 1 97 ? 21.760 6.976 32.361 1.00 21.56 97 ALA A C 1
ATOM 554 O O . ALA A 1 97 ? 21.502 6.558 33.508 1.00 21.68 97 ALA A O 1
ATOM 556 N N . GLY A 1 98 ? 21.001 6.765 31.287 1.00 20.30 98 GLY A N 1
ATOM 557 C CA . GLY A 1 98 ? 19.806 5.908 31.357 1.00 20.02 98 GLY A CA 1
ATOM 558 C C . GLY A 1 98 ? 19.671 5.120 30.067 1.00 18.37 98 GLY A C 1
ATOM 559 O O . GLY A 1 98 ? 19.791 5.739 28.993 1.00 21.60 98 GLY A O 1
ATOM 560 N N . ARG A 1 99 ? 19.481 3.805 30.163 1.00 17.76 99 ARG A N 1
ATOM 561 C CA . ARG A 1 99 ? 19.253 2.967 28.959 1.00 17.88 99 ARG A CA 1
ATOM 562 C C . ARG A 1 99 ? 17.902 2.277 29.134 1.00 16.11 99 ARG A C 1
ATOM 563 O O . ARG A 1 99 ? 17.629 1.807 30.253 1.00 16.94 99 ARG A O 1
ATOM 571 N N . PHE A 1 100 ? 17.100 2.212 28.072 1.00 15.41 100 PHE A N 1
ATOM 572 C CA . PHE A 1 100 ? 15.755 1.658 28.154 1.00 15.35 100 PHE A CA 1
ATOM 573 C C . PHE A 1 100 ? 15.533 0.739 26.972 1.00 15.01 100 PHE A C 1
ATOM 574 O O . PHE A 1 100 ? 16.112 0.983 25.895 1.00 15.78 100 PHE A O 1
ATOM 582 N N . PHE A 1 101 ? 14.677 -0.236 27.134 1.00 14.83 101 PHE A N 1
ATOM 583 C CA . PHE A 1 101 ? 14.196 -1.139 26.070 1.00 14.25 101 PHE A CA 1
ATOM 584 C C . PHE A 1 101 ? 12.720 -1.364 26.227 1.00 14.11 101 PHE A C 1
ATOM 585 O O . PHE A 1 101 ? 12.136 -1.111 27.313 1.00 15.62 101 PHE A O 1
ATOM 593 N N . LEU A 1 102 ? 12.082 -1.926 25.193 1.00 14.39 102 LEU A N 1
ATOM 594 C CA . LEU A 1 102 ? 10.799 -2.563 25.336 1.00 14.11 102 LEU A CA 1
ATOM 595 C C . LEU A 1 102 ? 11.016 -4.011 25.782 1.00 14.76 102 LEU A C 1
ATOM 596 O O . LEU A 1 102 ? 11.965 -4.652 25.360 1.00 15.78 102 LEU A O 1
ATOM 601 N N . SER A 1 103 ? 10.109 -4.488 26.624 1.00 15.04 103 SER A N 1
ATOM 602 C CA . SER A 1 103 ? 10.139 -5.884 27.061 1.00 15.26 103 SER A CA 1
ATOM 603 C C . SER A 1 103 ? 8.836 -6.547 26.639 1.00 15.67 103 SER A C 1
ATOM 604 O O . SER A 1 103 ? 7.777 -5.938 26.523 1.00 15.51 103 SER A O 1
ATOM 607 N N . LEU A 1 104 ? 8.928 -7.892 26.480 1.00 15.74 104 LEU A N 1
ATOM 608 C CA . LEU A 1 104 ? 7.803 -8.757 26.145 1.00 16.74 104 LEU A CA 1
ATOM 609 C C . LEU A 1 104 ? 7.471 -9.655 27.365 1.00 15.52 104 LEU A C 1
ATOM 610 O O . LEU A 1 104 ? 8.295 -10.524 27.710 1.00 16.75 104 LEU A O 1
ATOM 615 N N . ASN A 1 105 ? 6.312 -9.407 27.928 1.00 15.80 105 ASN A N 1
ATOM 616 C CA . ASN A 1 105 ? 5.729 -10.150 29.061 1.00 16.84 105 ASN A CA 1
ATOM 617 C C . ASN A 1 105 ? 6.449 -9.996 30.393 1.00 16.68 105 ASN A C 1
ATOM 618 O O . ASN A 1 105 ? 5.729 -9.800 31.410 1.00 19.71 105 ASN A O 1
ATOM 623 N N . THR A 1 106 ? 7.744 -10.085 30.439 1.00 16.73 106 THR A N 1
ATOM 624 C CA . THR A 1 106 ? 8.488 -9.881 31.682 1.00 18.31 106 THR A CA 1
ATOM 625 C C . THR A 1 106 ? 9.610 -8.894 31.438 1.00 17.57 106 THR A C 1
ATOM 626 O O . THR A 1 106 ? 10.200 -8.871 30.337 1.00 18.28 106 THR A O 1
ATOM 630 N N . PRO A 1 107 ? 9.922 -8.056 32.430 1.00 18.59 107 PRO A N 1
ATOM 631 C CA . PRO A 1 107 ? 10.854 -6.955 32.175 1.00 17.91 107 PRO A CA 1
ATOM 632 C C . PRO A 1 107 ? 12.227 -7.319 31.642 1.00 18.56 107 PRO A C 1
ATOM 633 O O . PRO A 1 107 ? 12.793 -6.551 30.884 1.00 20.00 107 PRO A O 1
ATOM 637 N N . ALA A 1 108 ? 12.794 -8.457 32.021 1.00 20.61 108 ALA A N 1
ATOM 638 C CA . ALA A 1 108 ? 14.145 -8.800 31.556 1.00 22.77 108 ALA A CA 1
ATOM 639 C C . ALA A 1 108 ? 14.109 -9.219 30.070 1.00 19.35 108 ALA A C 1
ATOM 640 O O . ALA A 1 108 ? 15.193 -9.290 29.462 1.00 21.75 108 ALA A O 1
ATOM 642 N N . ASN A 1 109 ? 12.920 -9.548 29.561 1.00 18.88 109 ASN A N 1
ATOM 643 C CA . ASN A 1 109 ? 12.805 -10.143 28.214 1.00 18.06 109 ASN A CA 1
ATOM 644 C C . ASN A 1 109 ? 12.778 -9.011 27.136 1.00 16.84 109 ASN A C 1
ATOM 645 O O . ASN A 1 109 ? 11.714 -8.791 26.534 1.00 17.62 109 ASN A O 1
ATOM 650 N N . ILE A 1 110 ? 13.907 -8.369 26.984 1.00 18.03 110 ILE A N 1
ATOM 651 C CA . ILE A 1 110 ? 13.957 -7.168 26.127 1.00 17.64 110 ILE A CA 1
ATOM 652 C C . ILE A 1 110 ? 13.947 -7.542 24.654 1.00 18.56 110 ILE A C 1
ATOM 653 O O . ILE A 1 110 ? 14.388 -8.601 24.229 1.00 19.90 110 ILE A O 1
ATOM 658 N N . ILE A 1 111 ? 13.433 -6.601 23.857 1.00 16.96 111 ILE A N 1
ATOM 659 C CA . ILE A 1 111 ? 13.189 -6.806 22.404 1.00 16.38 111 ILE A CA 1
ATOM 660 C C . ILE A 1 111 ? 14.301 -6.122 21.649 1.00 17.47 111 ILE A C 1
ATOM 661 O O . ILE A 1 111 ? 14.540 -4.928 21.802 1.00 16.91 111 ILE A O 1
ATOM 666 N N . PRO A 1 112 ? 14.957 -6.803 20.680 1.00 18.15 112 PRO A N 1
ATOM 667 C CA . PRO A 1 112 ? 16.014 -6.145 19.899 1.00 18.53 112 PRO A CA 1
ATOM 668 C C . PRO A 1 112 ? 15.462 -4.976 19.064 1.00 17.82 112 PRO A C 1
ATOM 669 O O . PRO A 1 112 ? 14.279 -5.002 18.646 1.00 18.86 112 PRO A O 1
ATOM 673 N N . GLY A 1 113 ? 16.322 -3.952 18.934 1.00 17.83 113 GLY A N 1
ATOM 674 C CA . GLY A 1 113 ? 15.957 -2.788 18.137 1.00 18.74 113 GLY A CA 1
ATOM 675 C C . GLY A 1 113 ? 15.260 -1.722 18.943 1.00 17.05 113 GLY A C 1
ATOM 676 O O . GLY A 1 113 ? 14.959 -0.656 18.357 1.00 19.76 113 GLY A O 1
ATOM 677 N N . SER A 1 114 ? 14.920 -1.983 20.213 1.00 16.25 114 SER A N 1
ATOM 678 C CA . SER A 1 114 ? 14.068 -1.076 20.986 1.00 15.70 114 SER A CA 1
ATOM 679 C C . SER A 1 114 ? 14.860 -0.213 21.974 1.00 15.05 114 SER A C 1
ATOM 680 O O . SER A 1 114 ? 14.203 0.423 22.866 1.00 15.73 114 SER A O 1
ATOM 683 N N . GLY A 1 115 ? 16.152 -0.120 21.844 1.00 15.46 115 GLY A N 1
ATOM 684 C CA . GLY A 1 115 ? 16.945 0.672 22.786 1.00 16.03 115 GLY A CA 1
ATOM 685 C C . GLY A 1 115 ? 16.770 2.175 22.633 1.00 16.35 115 GLY A C 1
ATOM 686 O O . GLY A 1 115 ? 16.621 2.702 21.507 1.00 17.49 115 GLY A O 1
ATOM 687 N N . THR A 1 116 ? 16.905 2.870 23.768 1.00 16.20 116 THR A N 1
ATOM 688 C CA . THR A 1 116 ? 16.971 4.352 23.782 1.00 16.12 116 THR A CA 1
ATOM 689 C C . THR A 1 116 ? 18.022 4.661 24.852 1.00 16.59 116 THR A C 1
ATOM 690 O O . THR A 1 116 ? 18.167 3.827 25.773 1.00 17.60 116 THR A O 1
ATOM 694 N N . ALA A 1 117 ? 18.750 5.771 24.742 1.00 16.90 117 ALA A N 1
ATOM 695 C CA . ALA A 1 117 ? 19.829 6.002 25.728 1.00 17.91 117 ALA A CA 1
ATOM 696 C C . ALA A 1 117 ? 20.099 7.487 25.948 1.00 17.72 117 ALA A C 1
ATOM 697 O O . ALA A 1 117 ? 19.813 8.271 25.023 1.00 18.68 117 ALA A O 1
ATOM 699 N N A VAL A 1 118 ? 20.328 7.877 27.205 0.53 19.33 118 VAL A N 1
ATOM 700 N N B VAL A 1 118 ? 20.328 7.877 27.205 0.47 19.59 118 VAL A N 1
ATOM 701 C CA A VAL A 1 118 ? 20.657 9.299 27.518 0.53 22.00 118 VAL A CA 1
ATOM 702 C CA B VAL A 1 118 ? 20.656 9.299 27.518 0.47 21.63 118 VAL A CA 1
ATOM 703 C C A VAL A 1 118 ? 21.910 9.285 28.396 0.53 27.10 118 VAL A C 1
ATOM 704 C C B VAL A 1 118 ? 21.908 9.291 28.398 0.47 30.98 118 VAL A C 1
ATOM 705 O O A VAL A 1 118 ? 21.996 8.370 29.234 0.53 20.88 118 VAL A O 1
ATOM 706 O O B VAL A 1 118 ? 21.985 8.390 29.252 0.47 24.49 118 VAL A O 1
ATOM 713 N N . ARG A 1 119 ? 22.970 9.959 27.938 1.00 39.48 119 ARG A N 1
ATOM 714 C CA . ARG A 1 119 ? 24.238 10.002 28.716 1.00 57.41 119 ARG A CA 1
ATOM 715 C C . ARG A 1 119 ? 24.686 11.460 28.844 1.00 67.71 119 ARG A C 1
ATOM 716 O O . ARG A 1 119 ? 24.768 12.141 27.807 1.00 136.97 119 ARG A O 1
ATOM 724 N N . SER A 1 120 ? 24.954 11.912 30.071 1.00 108.64 120 SER A N 1
ATOM 725 C CA . SER A 1 120 ? 25.368 13.319 30.305 1.00 105.41 120 SER A CA 1
ATOM 726 C C . SER A 1 120 ? 26.587 13.352 31.233 1.00 80.93 120 SER A C 1
ATOM 727 O O . SER A 1 120 ? 26.505 12.714 32.301 1.00 119.34 120 SER A O 1
ATOM 730 N N . GLY A 1 126 ? 18.560 20.521 31.397 1.00 52.70 126 GLY A N 1
ATOM 731 C CA . GLY A 1 126 ? 17.217 20.621 30.792 1.00 47.92 126 GLY A CA 1
ATOM 732 C C . GLY A 1 126 ? 16.626 19.267 30.413 1.00 43.30 126 GLY A C 1
ATOM 733 O O . GLY A 1 126 ? 17.341 18.262 30.517 1.00 41.59 126 GLY A O 1
ATOM 734 N N . GLU A 1 127 ? 15.363 19.249 29.980 1.00 31.03 127 GLU A N 1
ATOM 735 C CA . GLU A 1 127 ? 14.680 17.975 29.629 1.00 26.84 127 GLU A CA 1
ATOM 736 C C . GLU A 1 127 ? 15.229 17.420 28.312 1.00 30.57 127 GLU A C 1
ATOM 737 O O . GLU A 1 127 ? 15.606 18.234 27.445 1.00 29.20 127 GLU A O 1
ATOM 743 N N A VAL A 1 128 ? 15.520 16.116 28.279 0.54 40.40 128 VAL A N 1
ATOM 744 N N B VAL A 1 128 ? 15.515 16.115 28.278 0.46 31.09 128 VAL A N 1
ATOM 745 C CA A VAL A 1 128 ? 16.042 15.471 27.036 0.54 33.74 128 VAL A CA 1
ATOM 746 C CA B VAL A 1 128 ? 16.042 15.471 27.037 0.46 34.68 128 VAL A CA 1
ATOM 747 C C A VAL A 1 128 ? 14.985 14.497 26.514 0.54 18.07 128 VAL A C 1
ATOM 748 C C B VAL A 1 128 ? 14.988 14.494 26.513 0.46 19.74 128 VAL A C 1
ATOM 749 O O A VAL A 1 128 ? 14.287 13.898 27.352 0.54 17.24 128 VAL A O 1
ATOM 750 O O B VAL A 1 128 ? 14.299 13.883 27.350 0.46 16.31 128 VAL A O 1
ATOM 757 N N . ASP A 1 129 ? 14.677 14.579 25.216 1.00 18.22 129 ASP A N 1
ATOM 758 C CA . ASP A 1 129 ? 13.677 13.664 24.610 1.00 17.59 129 ASP A CA 1
ATOM 759 C C . ASP A 1 129 ? 14.404 12.543 23.871 1.00 16.85 129 ASP A C 1
ATOM 760 O O . ASP A 1 129 ? 15.408 12.837 23.198 1.00 19.07 129 ASP A O 1
ATOM 765 N N . VAL A 1 130 ? 13.925 11.308 24.013 1.00 16.81 130 VAL A N 1
ATOM 766 C CA . VAL A 1 130 ? 14.506 10.176 23.239 1.00 16.85 130 VAL A CA 1
ATOM 767 C C . VAL A 1 130 ? 13.351 9.451 22.553 1.00 16.00 130 VAL A C 1
ATOM 768 O O . VAL A 1 130 ? 12.227 9.475 23.088 1.00 17.36 130 VAL A O 1
ATOM 772 N N . SER A 1 131 ? 13.625 8.849 21.399 1.00 16.00 131 SER A N 1
ATOM 773 C CA . SER A 1 131 ? 12.579 8.057 20.712 1.00 15.72 131 SER A CA 1
ATOM 774 C C . SER A 1 131 ? 13.193 6.757 20.205 1.00 14.73 131 SER A C 1
ATOM 775 O O . SER A 1 131 ? 14.319 6.796 19.684 1.00 15.32 131 SER A O 1
ATOM 778 N N . SER A 1 132 ? 12.499 5.646 20.417 1.00 14.58 132 SER A N 1
ATOM 779 C CA . SER A 1 132 ? 12.953 4.373 19.856 1.00 14.18 132 SER A CA 1
ATOM 780 C C . SER A 1 132 ? 12.727 4.355 18.342 1.00 15.26 132 SER A C 1
ATOM 781 O O . SER A 1 132 ? 12.034 5.215 17.782 1.00 16.20 132 SER A O 1
ATOM 784 N N . GLY A 1 133 ? 13.237 3.312 17.719 1.00 15.53 133 GLY A N 1
ATOM 785 C CA . GLY A 1 133 ? 12.783 2.929 16.391 1.00 16.45 133 GLY A CA 1
ATOM 786 C C . GLY A 1 133 ? 11.430 2.239 16.458 1.00 15.25 133 GLY A C 1
ATOM 787 O O . GLY A 1 133 ? 10.824 2.052 17.520 1.00 17.11 133 GLY A O 1
ATOM 788 N N . VAL A 1 134 ? 10.987 1.837 15.262 1.00 14.48 134 VAL A N 1
ATOM 789 C CA . VAL A 1 134 ? 9.711 1.149 15.092 1.00 14.40 134 VAL A CA 1
ATOM 790 C C . VAL A 1 134 ? 10.049 -0.317 14.896 1.00 14.86 134 VAL A C 1
ATOM 791 O O . VAL A 1 134 ? 10.675 -0.667 13.879 1.00 17.68 134 VAL A O 1
ATOM 795 N N . ILE A 1 135 ? 9.668 -1.186 15.788 1.00 14.37 135 ILE A N 1
ATOM 796 C CA . ILE A 1 135 ? 9.986 -2.625 15.707 1.00 14.43 135 ILE A CA 1
ATOM 797 C C . ILE A 1 135 ? 8.762 -3.311 15.197 1.00 14.30 135 ILE A C 1
ATOM 798 O O . ILE A 1 135 ? 7.621 -3.103 15.660 1.00 15.42 135 ILE A O 1
ATOM 803 N N . LEU A 1 136 ? 8.943 -4.182 14.147 1.00 15.01 136 LEU A N 1
ATOM 804 C CA . LEU A 1 136 ? 7.826 -5.044 13.704 1.00 14.67 136 LEU A CA 1
ATOM 805 C C . LEU A 1 136 ? 8.014 -6.439 14.347 1.00 14.74 136 LEU A C 1
ATOM 806 O O . LEU A 1 136 ? 9.126 -6.954 14.297 1.00 16.46 136 LEU A O 1
ATOM 811 N N . ILE A 1 137 ? 6.953 -6.957 14.956 1.00 14.86 137 ILE A N 1
ATOM 812 C CA . ILE A 1 137 ? 7.128 -8.226 15.710 1.00 14.96 137 ILE A CA 1
ATOM 813 C C . ILE A 1 137 ? 5.809 -8.989 15.758 1.00 14.63 137 ILE A C 1
ATOM 814 O O . ILE A 1 137 ? 4.744 -8.344 15.810 1.00 15.84 137 ILE A O 1
ATOM 819 N N . ASN A 1 138 ? 5.896 -10.316 15.705 1.00 15.80 138 ASN A N 1
ATOM 820 C CA . ASN A 1 138 ? 4.686 -11.154 15.863 1.00 16.35 138 ASN A CA 1
ATOM 821 C C . ASN A 1 138 ? 4.310 -11.135 17.344 1.00 15.98 138 ASN A C 1
ATOM 822 O O . ASN A 1 138 ? 5.208 -11.343 18.180 1.00 16.56 138 ASN A O 1
ATOM 827 N N . LEU A 1 139 ? 3.040 -10.881 17.646 1.00 15.52 139 LEU A N 1
ATOM 828 C CA . LEU A 1 139 ? 2.587 -10.929 19.059 1.00 15.75 139 LEU A CA 1
ATOM 829 C C . LEU A 1 139 ? 1.339 -11.808 19.145 1.00 16.81 139 LEU A C 1
ATOM 830 O O . LEU A 1 139 ? 0.552 -11.815 18.181 1.00 17.77 139 LEU A O 1
ATOM 835 N N . ASN A 1 140 ? 1.189 -12.523 20.259 1.00 17.05 140 ASN A N 1
ATOM 836 C CA . ASN A 1 140 ? 0.014 -13.405 20.466 1.00 17.20 140 ASN A CA 1
ATOM 837 C C . ASN A 1 140 ? -0.917 -12.774 21.498 1.00 16.82 140 ASN A C 1
ATOM 838 O O . ASN A 1 140 ? -0.467 -11.872 22.231 1.00 17.33 140 ASN A O 1
ATOM 843 N N . PRO A 1 141 ? -2.192 -13.205 21.585 1.00 17.93 141 PRO A N 1
ATOM 844 C CA . PRO A 1 141 ? -3.092 -12.705 22.621 1.00 17.79 141 PRO A CA 1
ATOM 845 C C . PRO A 1 141 ? -2.428 -12.830 23.997 1.00 17.96 141 PRO A C 1
ATOM 846 O O . PRO A 1 141 ? -1.851 -13.864 24.270 1.00 18.39 141 PRO A O 1
ATOM 850 N N . GLY A 1 142 ? -2.512 -11.778 24.810 1.00 17.30 142 GLY A N 1
ATOM 851 C CA . GLY A 1 142 ? -1.926 -11.760 26.132 1.00 17.75 142 GLY A CA 1
ATOM 852 C C . GLY A 1 142 ? -0.560 -11.150 26.222 1.00 16.58 142 GLY A C 1
ATOM 853 O O . GLY A 1 142 ? -0.090 -10.811 27.307 1.00 17.70 142 GLY A O 1
ATOM 854 N N . ASP A 1 143 ? 0.146 -10.977 25.106 1.00 16.70 143 ASP A N 1
ATOM 855 C CA . ASP A 1 143 ? 1.502 -10.442 25.169 1.00 15.91 143 ASP A CA 1
ATOM 856 C C . ASP A 1 143 ? 1.463 -9.003 25.691 1.00 16.21 143 ASP A C 1
ATOM 857 O O . ASP A 1 143 ? 0.662 -8.185 25.241 1.00 17.65 143 ASP A O 1
ATOM 862 N N . LEU A 1 144 ? 2.347 -8.729 26.643 1.00 16.19 144 LEU A N 1
ATOM 863 C CA . LEU A 1 144 ? 2.353 -7.461 27.375 1.00 15.81 144 LEU A CA 1
ATOM 864 C C . LEU A 1 144 ? 3.659 -6.739 27.082 1.00 14.86 144 LEU A C 1
ATOM 865 O O . LEU A 1 144 ? 4.746 -7.165 27.372 1.00 15.91 144 LEU A O 1
ATOM 870 N N . ILE A 1 145 ? 3.503 -5.545 26.430 1.00 15.03 145 ILE A N 1
ATOM 871 C CA . ILE A 1 145 ? 4.644 -4.717 26.023 1.00 14.80 145 ILE A CA 1
ATOM 872 C C . ILE A 1 145 ? 4.805 -3.586 27.080 1.00 13.96 145 ILE A C 1
ATOM 873 O O . ILE A 1 145 ? 3.825 -2.898 27.380 1.00 14.89 145 ILE A O 1
ATOM 878 N N . GLN A 1 146 ? 6.034 -3.456 27.550 1.00 14.08 146 GLN A N 1
ATOM 879 C CA . GLN A 1 146 ? 6.343 -2.466 28.616 1.00 14.07 146 GLN A CA 1
ATOM 880 C C . GLN A 1 146 ? 7.640 -1.776 28.278 1.00 14.59 146 GLN A C 1
ATOM 881 O O . GLN A 1 146 ? 8.493 -2.315 27.541 1.00 15.28 146 GLN A O 1
ATOM 887 N N . ILE A 1 147 ? 7.816 -0.590 28.855 1.00 14.55 147 ILE A N 1
ATOM 888 C CA . ILE A 1 147 ? 9.088 0.145 28.723 1.00 14.34 147 ILE A CA 1
ATOM 889 C C . ILE A 1 147 ? 9.881 -0.070 30.025 1.00 14.09 147 ILE A C 1
ATOM 890 O O . ILE A 1 147 ? 9.340 0.261 31.135 1.00 15.55 147 ILE A O 1
ATOM 895 N N . VAL A 1 148 ? 11.097 -0.524 29.931 1.00 14.19 148 VAL A N 1
ATOM 896 C CA . VAL A 1 148 ? 11.888 -0.855 31.132 1.00 15.35 148 VAL A CA 1
ATOM 897 C C . VAL A 1 148 ? 13.253 -0.208 31.068 1.00 15.33 148 VAL A C 1
ATOM 898 O O . VAL A 1 148 ? 13.974 -0.264 30.058 1.00 15.38 148 VAL A O 1
ATOM 902 N N . PRO A 1 149 ? 13.687 0.369 32.226 1.00 15.33 149 PRO A N 1
ATOM 903 C CA . PRO A 1 149 ? 15.074 0.743 32.318 1.00 15.29 149 PRO A CA 1
ATOM 904 C C . PRO A 1 149 ? 15.995 -0.445 32.476 1.00 15.68 149 PRO A C 1
ATOM 905 O O . PRO A 1 149 ? 15.705 -1.341 33.305 1.00 16.62 149 PRO A O 1
ATOM 909 N N . VAL A 1 150 ? 17.146 -0.454 31.811 1.00 16.50 150 VAL A N 1
ATOM 910 C CA . VAL A 1 150 ? 18.118 -1.547 31.883 1.00 17.12 150 VAL A CA 1
ATOM 911 C C . VAL A 1 150 ? 19.474 -1.084 32.382 1.00 17.57 150 VAL A C 1
ATOM 912 O O . VAL A 1 150 ? 20.298 -1.931 32.707 1.00 18.79 150 VAL A O 1
ATOM 916 N N A GLU A 1 151 ? 19.716 0.230 32.439 0.54 17.37 151 GLU A N 1
ATOM 917 N N B GLU A 1 151 ? 19.720 0.230 32.382 0.46 17.72 151 GLU A N 1
ATOM 918 C CA A GLU A 1 151 ? 20.991 0.772 32.977 0.54 18.33 151 GLU A CA 1
ATOM 919 C CA B GLU A 1 151 ? 20.967 0.814 32.931 0.46 18.86 151 GLU A CA 1
ATOM 920 C C A GLU A 1 151 ? 20.690 2.159 33.486 0.54 18.20 151 GLU A C 1
ATOM 921 C C B GLU A 1 151 ? 20.591 2.159 33.517 0.46 19.08 151 GLU A C 1
ATOM 922 O O A GLU A 1 151 ? 20.024 2.928 32.781 0.54 18.63 151 GLU A O 1
ATOM 923 O O B GLU A 1 151 ? 19.775 2.895 32.891 0.46 18.08 151 GLU A O 1
ATOM 934 N N . LEU A 1 152 ? 21.102 2.455 34.721 1.00 18.06 152 LEU A N 1
ATOM 935 C CA . LEU A 1 152 ? 20.861 3.757 35.357 1.00 17.40 152 LEU A CA 1
ATOM 936 C C . LEU A 1 152 ? 22.114 4.153 36.126 1.00 18.86 152 LEU A C 1
ATOM 937 O O . LEU A 1 152 ? 22.572 3.378 36.984 1.00 20.86 152 LEU A O 1
ATOM 942 N N . ILE A 1 153 ? 22.484 5.402 35.982 1.00 20.03 153 ILE A N 1
ATOM 943 C CA . ILE A 1 153 ? 23.523 6.051 36.802 1.00 21.75 153 ILE A CA 1
ATOM 944 C C . ILE A 1 153 ? 22.982 7.430 37.137 1.00 22.57 153 ILE A C 1
ATOM 945 O O . ILE A 1 153 ? 22.595 8.179 36.199 1.00 25.34 153 ILE A O 1
ATOM 950 N N . GLY A 1 154 ? 23.021 7.787 38.416 1.00 23.01 154 GLY A N 1
ATOM 951 C CA . GLY A 1 154 ? 22.518 9.098 38.821 1.00 23.73 154 GLY A CA 1
ATOM 952 C C . GLY A 1 154 ? 21.041 9.061 39.079 1.00 23.44 154 GLY A C 1
ATOM 953 O O . GLY A 1 154 ? 20.474 7.991 39.165 1.00 27.08 154 GLY A O 1
ATOM 954 N N A THR A 1 155 ? 20.420 10.240 39.146 0.41 25.94 155 THR A N 1
ATOM 955 N N B THR A 1 155 ? 20.421 10.240 39.139 0.59 26.65 155 THR A N 1
ATOM 956 C CA A THR A 1 155 ? 18.960 10.318 39.393 0.41 27.58 155 THR A CA 1
ATOM 957 C CA B THR A 1 155 ? 18.965 10.318 39.390 0.59 28.58 155 THR A CA 1
ATOM 958 C C A THR A 1 155 ? 18.258 10.532 38.053 0.41 24.01 155 THR A C 1
ATOM 959 C C B THR A 1 155 ? 18.259 10.532 38.052 0.59 27.86 155 THR A C 1
ATOM 960 O O A THR A 1 155 ? 18.532 11.562 37.420 0.41 25.94 155 THR A O 1
ATOM 961 O O B THR A 1 155 ? 18.499 11.576 37.435 0.59 25.17 155 THR A O 1
ATOM 968 N N . VAL A 1 156 ? 17.640 9.474 37.528 1.00 23.68 156 VAL A N 1
ATOM 969 C CA . VAL A 1 156 ? 16.963 9.569 36.205 1.00 20.04 156 VAL A CA 1
ATOM 970 C C . VAL A 1 156 ? 15.478 9.773 36.447 1.00 20.16 156 VAL A C 1
ATOM 971 O O . VAL A 1 156 ? 14.826 8.848 36.926 1.00 22.62 156 VAL A O 1
ATOM 975 N N . ASP A 1 157 ? 15.002 10.981 36.157 1.00 19.48 157 ASP A N 1
ATOM 976 C CA . ASP A 1 157 ? 13.590 11.337 36.378 1.00 19.05 157 ASP A CA 1
ATOM 977 C C . ASP A 1 157 ? 12.874 11.275 35.028 1.00 19.27 157 ASP A C 1
ATOM 978 O O . ASP A 1 157 ? 13.228 12.049 34.131 1.00 21.38 157 ASP A O 1
ATOM 983 N N . ILE A 1 158 ? 11.923 10.373 34.919 1.00 18.22 158 ILE A N 1
ATOM 984 C CA . ILE A 1 158 ? 11.134 10.239 33.668 1.00 17.28 158 ILE A CA 1
ATOM 985 C C . ILE A 1 158 ? 9.980 11.224 33.774 1.00 16.99 158 ILE A C 1
ATOM 986 O O . ILE A 1 158 ? 9.005 10.947 34.456 1.00 17.72 158 ILE A O 1
ATOM 991 N N . ARG A 1 159 ? 10.133 12.347 33.076 1.00 17.71 159 ARG A N 1
ATOM 992 C CA . ARG A 1 159 ? 9.112 13.418 33.130 1.00 18.11 159 ARG A CA 1
ATOM 993 C C . ARG A 1 159 ? 7.910 13.048 32.269 1.00 18.04 159 ARG A C 1
ATOM 994 O O . ARG A 1 159 ? 6.820 13.527 32.542 1.00 20.50 159 ARG A O 1
ATOM 1002 N N . ALA A 1 160 ? 8.145 12.232 31.236 1.00 16.88 160 ALA A N 1
ATOM 1003 C CA . ALA A 1 160 ? 7.053 11.823 30.331 1.00 16.44 160 ALA A CA 1
ATOM 1004 C C . ALA A 1 160 ? 7.454 10.537 29.607 1.00 14.60 160 ALA A C 1
ATOM 1005 O O . ALA A 1 160 ? 8.635 10.289 29.464 1.00 15.33 160 ALA A O 1
ATOM 1007 N N . ALA A 1 161 ? 6.439 9.778 29.207 1.00 15.36 161 ALA A N 1
ATOM 1008 C CA . ALA A 1 161 ? 6.707 8.519 28.466 1.00 14.51 161 ALA A CA 1
ATOM 1009 C C . ALA A 1 161 ? 5.507 8.275 27.634 1.00 14.52 161 ALA A C 1
ATOM 1010 O O . ALA A 1 161 ? 4.365 8.619 27.950 1.00 16.02 161 ALA A O 1
ATOM 1012 N N . ALA A 1 162 ? 5.709 7.513 26.505 1.00 14.76 162 ALA A N 1
ATOM 1013 C CA . ALA A 1 162 ? 4.557 7.111 25.687 1.00 15.04 162 ALA A CA 1
ATOM 1014 C C . ALA A 1 162 ? 4.902 5.828 24.908 1.00 14.14 162 ALA A C 1
ATOM 1015 O O . ALA A 1 162 ? 6.000 5.727 24.401 1.00 16.97 162 ALA A O 1
ATOM 1017 N N . LEU A 1 163 ? 3.939 4.948 24.857 1.00 14.11 163 LEU A N 1
ATOM 1018 C CA . LEU A 1 163 ? 4.096 3.652 24.192 1.00 14.05 163 LEU A CA 1
ATOM 1019 C C . LEU A 1 163 ? 3.041 3.559 23.078 1.00 13.35 163 LEU A C 1
ATOM 1020 O O . LEU A 1 163 ? 1.868 3.790 23.282 1.00 14.44 163 LEU A O 1
ATOM 1025 N N . THR A 1 164 ? 3.524 3.146 21.875 1.00 13.85 164 THR A N 1
ATOM 1026 C CA . THR A 1 164 ? 2.699 3.047 20.667 1.00 14.06 164 THR A CA 1
ATOM 1027 C C . THR A 1 164 ? 2.685 1.558 20.167 1.00 13.63 164 THR A C 1
ATOM 1028 O O . THR A 1 164 ? 3.771 1.041 19.900 1.00 14.96 164 THR A O 1
ATOM 1032 N N . VAL A 1 165 ? 1.476 1.068 20.023 1.00 13.87 165 VAL A N 1
ATOM 1033 C CA . VAL A 1 165 ? 1.302 -0.317 19.524 1.00 14.15 165 VAL A CA 1
ATOM 1034 C C . VAL A 1 165 ? 0.256 -0.232 18.428 1.00 14.41 165 VAL A C 1
ATOM 1035 O O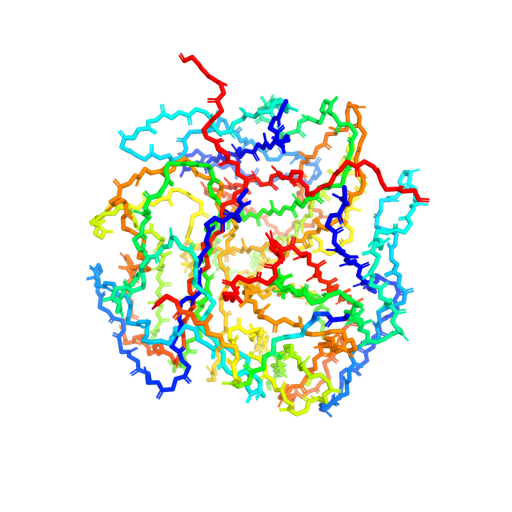 . VAL A 1 165 ? -0.875 0.230 18.646 1.00 15.53 165 VAL A O 1
ATOM 1039 N N . ALA A 1 166 ? 0.562 -0.746 17.207 1.00 14.86 166 ALA A N 1
ATOM 1040 C CA . ALA A 1 166 ? -0.461 -0.746 16.152 1.00 15.24 166 ALA A CA 1
ATOM 1041 C C . ALA A 1 166 ? -0.291 -2.010 15.264 1.00 14.64 166 ALA A C 1
ATOM 1042 O O . ALA A 1 166 ? 0.835 -2.318 14.876 1.00 15.20 166 ALA A O 1
ATOM 1044 N N . GLN A 1 167 ? -1.398 -2.653 15.014 1.00 15.52 167 GLN A N 1
ATOM 1045 C CA . GLN A 1 167 ? -1.355 -3.857 14.166 1.00 16.24 167 GLN A CA 1
ATOM 1046 C C . GLN A 1 167 ? -1.080 -3.487 12.716 1.00 17.52 167 GLN A C 1
ATOM 1047 O O . GLN A 1 167 ? -1.768 -2.644 12.172 1.00 20.41 167 GLN A O 1
ATOM 1053 N N A ILE A 1 168 ? -0.095 -4.175 12.136 0.51 17.17 168 ILE A N 1
ATOM 1054 N N B ILE A 1 168 ? -0.132 -4.174 12.109 0.49 17.54 168 ILE A N 1
ATOM 1055 C CA A ILE A 1 168 ? 0.273 -4.088 10.683 0.51 18.40 168 ILE A CA 1
ATOM 1056 C CA B ILE A 1 168 ? 0.048 -3.935 10.653 0.49 17.52 168 ILE A CA 1
ATOM 1057 C C A ILE A 1 168 ? -0.569 -5.124 9.917 0.51 20.48 168 ILE A C 1
ATOM 1058 C C B ILE A 1 168 ? -0.397 -5.159 9.862 0.49 18.74 168 ILE A C 1
ATOM 1059 O O A ILE A 1 168 ? -1.157 -4.827 8.810 0.51 19.43 168 ILE A O 1
ATOM 1060 O O B ILE A 1 168 ? -0.543 -4.961 8.651 0.49 20.16 168 ILE A O 1
ATOM 1069 N N . SER A 1 169 ? -0.622 -6.342 10.428 1.00 19.28 169 SER A N 1
ATOM 1070 C CA . SER A 1 169 ? -1.129 -7.498 9.678 1.00 20.64 169 SER A CA 1
ATOM 1071 C C . SER A 1 169 ? -1.760 -8.521 10.602 1.00 20.39 169 SER A C 1
ATOM 1072 O O . SER A 1 169 ? -1.343 -8.647 11.770 1.00 19.91 169 SER A O 1
ATOM 1075 N N . ARG A 1 170 ? -2.676 -9.292 10.072 1.00 22.37 170 ARG A N 1
ATOM 1076 C CA . ARG A 1 170 ? -3.062 -10.573 10.658 1.00 23.39 170 ARG A CA 1
ATOM 1077 C C . ARG A 1 170 ? -1.843 -11.488 10.538 1.00 22.56 170 ARG A C 1
ATOM 1078 O O . ARG A 1 170 ? -0.880 -11.225 9.782 1.00 22.58 170 ARG A O 1
ATOM 1086 N N . PRO A 1 171 ? -1.826 -12.646 11.228 1.00 22.16 171 PRO A N 1
ATOM 1087 C CA . PRO A 1 171 ? -0.701 -13.553 11.103 1.00 22.12 171 PRO A CA 1
ATOM 1088 C C . PRO A 1 171 ? -0.514 -14.000 9.640 1.00 21.18 171 PRO A C 1
ATOM 1089 O O . PRO A 1 171 ? -1.492 -14.268 8.956 1.00 24.50 171 PRO A O 1
ATOM 1093 N N . HIS A 1 172 ? 0.751 -14.018 9.261 1.00 21.11 172 HIS A N 1
ATOM 1094 C CA . HIS A 1 172 ? 1.151 -14.281 7.856 1.00 22.86 172 HIS A CA 1
ATOM 1095 C C . HIS A 1 172 ? 1.629 -15.724 7.655 1.00 25.71 172 HIS A C 1
ATOM 1096 O O . HIS A 1 172 ? 2.073 -16.044 6.515 1.00 28.45 172 HIS A O 1
ATOM 1103 N N . HIS A 1 173 ? 1.465 -16.599 8.637 1.00 27.10 173 HIS A N 1
ATOM 1104 C CA . HIS A 1 173 ? 1.763 -18.047 8.516 1.00 29.17 173 HIS A CA 1
ATOM 1105 C C . HIS A 1 173 ? 0.701 -18.750 7.659 1.00 41.48 173 HIS A C 1
ATOM 1106 O O . HIS A 1 173 ? -0.368 -18.190 7.447 1.00 36.11 173 HIS A O 1
ATOM 1113 N N . HIS A 1 174 ? 0.995 -19.952 7.167 1.00 37.34 174 HIS A N 1
ATOM 1114 C CA . HIS A 1 174 ? 0.132 -20.662 6.180 1.00 43.44 174 HIS A CA 1
ATOM 1115 C C . HIS A 1 174 ? -1.193 -21.143 6.794 1.00 53.17 174 HIS A C 1
ATOM 1116 O O . HIS A 1 174 ? -1.251 -21.455 8.005 1.00 61.41 174 HIS A O 1
ATOM 1123 N N . THR B 1 22 ? -5.643 -9.543 0.779 1.00 76.93 22 THR B N 1
ATOM 1124 C CA . THR B 1 22 ? -4.336 -10.188 0.998 1.00 63.70 22 THR B CA 1
ATOM 1125 C C . THR B 1 22 ? -3.638 -9.422 2.131 1.00 45.88 22 THR B C 1
ATOM 1126 O O . THR B 1 22 ? -4.236 -8.480 2.703 1.00 57.46 22 THR B O 1
ATOM 1130 N N A LEU B 1 23 ? -2.394 -9.765 2.437 0.57 34.41 23 LEU B N 1
ATOM 1131 N N B LEU B 1 23 ? -2.411 -9.825 2.473 0.43 37.06 23 LEU B N 1
ATOM 1132 C CA A LEU B 1 23 ? -1.692 -9.150 3.570 0.57 27.26 23 LEU B CA 1
ATOM 1133 C CA B LEU B 1 23 ? -1.617 -9.232 3.572 0.43 31.04 23 LEU B CA 1
ATOM 1134 C C A LEU B 1 23 ? -0.751 -8.083 3.068 0.57 24.05 23 LEU B C 1
ATOM 1135 C C B LEU B 1 23 ? -0.858 -8.032 3.034 0.43 24.96 23 LEU B C 1
ATOM 1136 O O A LEU B 1 23 ? -0.175 -8.214 1.981 0.57 24.43 23 LEU B O 1
ATOM 1137 O O B LEU B 1 23 ? -0.549 -7.991 1.846 0.43 25.65 23 LEU B O 1
ATOM 1146 N N . PRO B 1 24 ? -0.526 -7.027 3.870 1.00 22.34 24 PRO B N 1
ATOM 1147 C CA . PRO B 1 24 ? 0.438 -6.011 3.476 1.00 20.42 24 PRO B CA 1
ATOM 1148 C C . PRO B 1 24 ? 1.808 -6.654 3.315 1.00 18.47 24 PRO B C 1
ATOM 1149 O O . PRO B 1 24 ? 2.172 -7.638 4.009 1.00 20.78 24 PRO B O 1
ATOM 1153 N N . ALA B 1 25 ? 2.643 -6.057 2.479 1.00 17.51 25 ALA B N 1
ATOM 1154 C CA . ALA B 1 25 ? 4.060 -6.402 2.442 1.00 16.49 25 ALA B CA 1
ATOM 1155 C C . ALA B 1 25 ? 4.794 -5.761 3.610 1.00 15.81 25 ALA B C 1
ATOM 1156 O O . ALA B 1 25 ? 4.539 -4.604 3.937 1.00 17.65 25 ALA B O 1
ATOM 1158 N N . PHE B 1 26 ? 5.765 -6.453 4.169 1.00 15.88 26 PHE B N 1
ATOM 1159 C CA . PHE B 1 26 ? 6.567 -5.892 5.256 1.00 15.45 26 PHE B CA 1
ATOM 1160 C C . PHE B 1 26 ? 7.841 -6.665 5.438 1.00 15.26 26 PHE B C 1
ATOM 1161 O O . PHE B 1 26 ? 7.954 -7.847 4.980 1.00 16.64 26 PHE B O 1
ATOM 1169 N N . GLY B 1 27 ? 8.793 -6.084 6.114 1.00 16.00 27 GLY B N 1
ATOM 1170 C CA . GLY B 1 27 ? 10.005 -6.763 6.531 1.00 16.45 27 GLY B CA 1
ATOM 1171 C C . GLY B 1 27 ? 10.669 -6.019 7.655 1.00 15.70 27 GLY B C 1
ATOM 1172 O O . GLY B 1 27 ? 10.657 -4.797 7.694 1.00 16.28 27 GLY B O 1
ATOM 1173 N N . PHE B 1 28 ? 11.292 -6.802 8.536 1.00 16.19 28 PHE B N 1
ATOM 1174 C CA . PHE B 1 28 ? 12.103 -6.279 9.627 1.00 16.00 28 PHE B CA 1
ATOM 1175 C C . PHE B 1 28 ? 13.415 -7.041 9.601 1.00 15.63 28 PHE B C 1
ATOM 1176 O O . PHE B 1 28 ? 13.421 -8.267 9.811 1.00 19.21 28 PHE B O 1
ATOM 1184 N N . ALA B 1 29 ? 14.511 -6.383 9.310 1.00 15.73 29 ALA B N 1
ATOM 1185 C CA . ALA B 1 29 ? 15.845 -6.977 9.179 1.00 16.39 29 ALA B CA 1
ATOM 1186 C C . ALA B 1 29 ? 16.778 -6.299 10.160 1.00 16.14 29 ALA B C 1
ATOM 1187 O O . ALA B 1 29 ? 16.826 -5.047 10.176 1.00 18.08 29 ALA B O 1
ATOM 1189 N N . PHE B 1 30 ? 17.479 -7.070 10.971 1.00 17.13 30 PHE B N 1
ATOM 1190 C CA . PHE B 1 30 ? 18.256 -6.449 12.022 1.00 17.28 30 PHE B CA 1
ATOM 1191 C C . PHE B 1 30 ? 19.520 -7.228 12.288 1.00 17.99 30 PHE B C 1
ATOM 1192 O O . PHE B 1 30 ? 19.708 -8.385 11.889 1.00 18.93 30 PHE B O 1
ATOM 1200 N N A ASN B 1 31 ? 20.385 -6.588 13.060 0.46 17.95 31 ASN B N 1
ATOM 1201 N N B ASN B 1 31 ? 20.362 -6.577 13.066 0.54 18.25 31 ASN B N 1
ATOM 1202 C CA A ASN B 1 31 ? 21.649 -7.147 13.575 0.46 18.42 31 ASN B CA 1
ATOM 1203 C CA B ASN B 1 31 ? 21.636 -7.093 13.584 0.54 18.82 31 ASN B CA 1
ATOM 1204 C C A ASN B 1 31 ? 21.719 -6.815 15.063 0.46 19.74 31 ASN B C 1
ATOM 1205 C C B ASN B 1 31 ? 21.658 -6.797 15.080 0.54 20.12 31 ASN B C 1
ATOM 1206 O O A ASN B 1 31 ? 21.749 -5.621 15.405 0.46 20.67 31 ASN B O 1
ATOM 1207 O O B ASN B 1 31 ? 21.589 -5.612 15.442 0.54 20.37 31 ASN B O 1
ATOM 1216 N N . ALA B 1 32 ? 21.641 -7.830 15.914 1.00 21.34 32 ALA B N 1
ATOM 1217 C CA . ALA B 1 32 ? 21.756 -7.633 17.362 1.00 22.97 32 ALA B CA 1
ATOM 1218 C C . ALA B 1 32 ? 22.944 -8.373 17.914 1.00 26.22 32 ALA B C 1
ATOM 1219 O O . ALA B 1 32 ? 23.185 -8.203 19.123 1.00 37.36 32 ALA B O 1
ATOM 1221 N N . SER B 1 33 ? 23.675 -9.152 17.153 1.00 26.84 33 SER B N 1
ATOM 1222 C CA . SER B 1 33 ? 24.682 -10.031 17.817 1.00 36.37 33 SER B CA 1
ATOM 1223 C C . SER B 1 33 ? 25.998 -10.071 17.048 1.00 33.79 33 SER B C 1
ATOM 1224 O O . SER B 1 33 ? 26.833 -10.949 17.316 1.00 36.28 33 SER B O 1
ATOM 1227 N N . ALA B 1 34 ? 26.232 -9.165 16.120 1.00 28.71 34 ALA B N 1
ATOM 1228 C CA . ALA B 1 34 ? 27.501 -9.140 15.357 1.00 29.17 34 ALA B CA 1
ATOM 1229 C C . ALA B 1 34 ? 27.884 -7.694 15.055 1.00 26.12 34 ALA B C 1
ATOM 1230 O O . ALA B 1 34 ? 27.556 -7.120 13.999 1.00 29.57 34 ALA B O 1
ATOM 1232 N N . PRO B 1 35 ? 28.605 -7.019 15.952 1.00 25.40 35 PRO B N 1
ATOM 1233 C CA . PRO B 1 35 ? 29.042 -5.650 15.690 1.00 26.00 35 PRO B CA 1
ATOM 1234 C C . PRO B 1 35 ? 29.828 -5.568 14.380 1.00 26.19 35 PRO B C 1
ATOM 1235 O O . PRO B 1 35 ? 30.520 -6.518 14.008 1.00 28.63 35 PRO B O 1
ATOM 1239 N N . GLN B 1 36 ? 29.756 -4.374 13.783 1.00 23.81 36 GLN B N 1
ATOM 1240 C CA . GLN B 1 36 ? 30.396 -4.077 12.479 1.00 25.54 36 GLN B CA 1
ATOM 1241 C C . GLN B 1 36 ? 30.935 -2.647 12.530 1.00 25.11 36 GLN B C 1
ATOM 1242 O O . GLN B 1 36 ? 30.243 -1.755 13.026 1.00 25.55 36 GLN B O 1
ATOM 1248 N N . PHE B 1 37 ? 32.113 -2.422 11.967 1.00 25.27 37 PHE B N 1
ATOM 1249 C CA . PHE B 1 37 ? 32.617 -1.049 11.765 1.00 24.63 37 PHE B CA 1
ATOM 1250 C C . PHE B 1 37 ? 31.950 -0.445 10.536 1.00 26.08 37 PHE B C 1
ATOM 1251 O O . PHE B 1 37 ? 31.785 -1.098 9.504 1.00 28.28 37 PHE B O 1
ATOM 1259 N N . ALA B 1 38 ? 31.487 0.779 10.669 1.00 24.41 38 ALA B N 1
ATOM 1260 C CA . ALA B 1 38 ? 30.901 1.548 9.556 1.00 25.00 38 ALA B CA 1
ATOM 1261 C C . ALA B 1 38 ? 31.999 1.825 8.532 1.00 22.95 38 ALA B C 1
ATOM 1262 O O . ALA B 1 38 ? 33.136 2.145 8.900 1.00 26.81 38 ALA B O 1
ATOM 1264 N N A SER B 1 39 ? 31.626 1.752 7.261 0.51 24.19 39 SER B N 1
ATOM 1265 N N B SER B 1 39 ? 31.634 1.747 7.258 0.49 24.28 39 SER B N 1
ATOM 1266 C CA A SER B 1 39 ? 32.461 2.166 6.112 0.51 27.59 39 SER B CA 1
ATOM 1267 C CA B SER B 1 39 ? 32.453 2.237 6.126 0.49 27.78 39 SER B CA 1
ATOM 1268 C C A SER B 1 39 ? 31.627 3.083 5.201 0.51 26.53 39 SER B C 1
ATOM 1269 C C B SER B 1 39 ? 31.603 3.120 5.222 0.49 26.47 39 SER B C 1
ATOM 1270 O O A SER B 1 39 ? 30.440 2.764 5.002 0.51 25.17 39 SER B O 1
ATOM 1271 O O B SER B 1 39 ? 30.426 2.778 5.007 0.49 25.62 39 SER B O 1
ATOM 1276 N N . LEU B 1 40 ? 32.222 4.158 4.645 1.00 25.07 40 LEU B N 1
ATOM 1277 C CA . LEU B 1 40 ? 31.467 5.116 3.824 1.00 26.02 40 LEU B CA 1
ATOM 1278 C C . LEU B 1 40 ? 30.728 4.362 2.713 1.00 24.91 40 LEU B C 1
ATOM 1279 O O . LEU B 1 40 ? 31.357 3.586 1.962 1.00 24.72 40 LEU B O 1
ATOM 1284 N N . PHE B 1 41 ? 29.444 4.648 2.588 1.00 22.76 41 PHE B N 1
ATOM 1285 C CA . PHE B 1 41 ? 28.585 4.171 1.482 1.00 23.73 41 PHE B CA 1
ATOM 1286 C C . PHE B 1 41 ? 28.601 2.646 1.396 1.00 22.47 41 PHE B C 1
ATOM 1287 O O . PHE B 1 41 ? 28.282 2.070 0.329 1.00 25.04 41 PHE B O 1
ATOM 1295 N N . THR B 1 42 ? 28.794 1.962 2.521 1.00 22.66 42 THR B N 1
ATOM 1296 C CA . THR B 1 42 ? 28.760 0.493 2.573 1.00 22.36 42 THR B CA 1
ATOM 1297 C C . THR B 1 42 ? 27.529 0.090 3.364 1.00 20.14 42 THR B C 1
ATOM 1298 O O . THR B 1 42 ? 27.423 0.390 4.591 1.00 21.63 42 THR B O 1
ATOM 1302 N N . PRO B 1 43 ? 26.522 -0.560 2.744 1.00 19.70 43 PRO B N 1
ATOM 1303 C CA . PRO B 1 43 ? 25.316 -0.984 3.446 1.00 18.91 43 PRO B 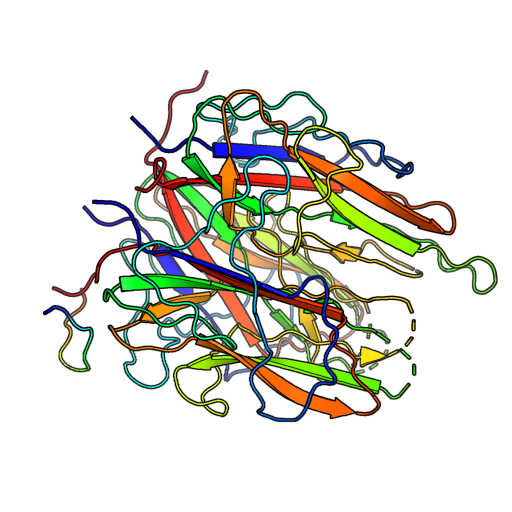CA 1
ATOM 1304 C C . PRO B 1 43 ? 25.615 -1.794 4.719 1.00 19.41 43 PRO B C 1
ATOM 1305 O O . PRO B 1 43 ? 26.429 -2.680 4.696 1.00 21.52 43 PRO B O 1
ATOM 1309 N N . LEU B 1 44 ? 24.895 -1.497 5.778 1.00 18.58 44 LEU B N 1
ATOM 1310 C CA . LEU B 1 44 ? 25.050 -2.240 7.042 1.00 19.21 44 LEU B CA 1
ATOM 1311 C C . LEU B 1 44 ? 24.464 -3.656 6.905 1.00 19.39 44 LEU B C 1
ATOM 1312 O O . LEU B 1 44 ? 23.434 -3.852 6.254 1.00 19.77 44 LEU B O 1
ATOM 1317 N N . LEU B 1 45 ? 25.153 -4.602 7.538 1.00 19.80 45 LEU B N 1
ATOM 1318 C CA . LEU B 1 45 ? 24.728 -6.005 7.555 1.00 20.48 45 LEU B CA 1
ATOM 1319 C C . LEU B 1 45 ? 23.556 -6.184 8.498 1.00 18.73 45 LEU B C 1
ATOM 1320 O O . LEU B 1 45 ? 23.607 -5.697 9.657 1.00 20.87 45 LEU B O 1
ATOM 1325 N N . LEU B 1 46 ? 22.530 -6.895 8.070 1.00 18.86 46 LEU B N 1
ATOM 1326 C CA . LEU B 1 46 ? 21.277 -7.102 8.758 1.00 18.23 46 LEU B CA 1
ATOM 1327 C C . LEU B 1 46 ? 20.894 -8.566 8.576 1.00 19.82 46 LEU B C 1
ATOM 1328 O O . LEU B 1 46 ? 20.059 -8.915 7.745 1.00 20.11 46 LEU B O 1
ATOM 1333 N N . PRO B 1 47 ? 21.482 -9.485 9.388 1.00 20.19 47 PRO B N 1
ATOM 1334 C CA . PRO B 1 47 ? 21.324 -10.912 9.099 1.00 21.38 47 PRO B CA 1
ATOM 1335 C C . PRO B 1 47 ? 20.067 -11.582 9.641 1.00 21.42 47 PRO B C 1
ATOM 1336 O O . PRO B 1 47 ? 19.777 -12.697 9.282 1.00 28.05 47 PRO B O 1
ATOM 1340 N N A SER B 1 48 ? 19.372 -10.961 10.602 0.30 20.47 48 SER B N 1
ATOM 1341 N N B SER B 1 48 ? 19.331 -10.895 10.524 0.70 19.91 48 SER B N 1
ATOM 1342 C CA A SER B 1 48 ? 18.208 -11.624 11.236 0.30 20.46 48 SER B CA 1
ATOM 1343 C CA B SER B 1 48 ? 18.243 -11.522 11.292 0.70 20.27 48 SER B CA 1
ATOM 1344 C C A SER B 1 48 ? 16.916 -10.963 10.792 0.30 17.12 48 SER B C 1
ATOM 1345 C C B SER B 1 48 ? 16.894 -10.944 10.872 0.70 17.98 48 SER B C 1
ATOM 1346 O O A SER B 1 48 ? 16.926 -9.760 10.441 0.30 19.63 48 SER B O 1
ATOM 1347 O O B SER B 1 48 ? 16.808 -9.716 10.653 0.70 18.70 48 SER B O 1
ATOM 1352 N N . VAL B 1 49 ? 15.845 -11.728 10.884 1.00 18.36 49 VAL B N 1
ATOM 1353 C CA . VAL B 1 49 ? 14.473 -11.301 10.576 1.00 17.67 49 VAL B CA 1
ATOM 1354 C C . VAL B 1 49 ? 13.472 -11.706 11.651 1.00 16.82 49 VAL B C 1
ATOM 1355 O O . VAL B 1 49 ? 12.276 -11.561 11.467 1.00 17.39 49 VAL B O 1
ATOM 1359 N N . SER B 1 50 ? 13.935 -12.261 12.797 1.00 18.06 50 SER B N 1
ATOM 1360 C CA . SER B 1 50 ? 13.029 -12.910 13.767 1.00 18.55 50 SER B CA 1
ATOM 1361 C C . SER B 1 50 ? 13.251 -12.304 15.145 1.00 18.53 50 SER B C 1
ATOM 1362 O O . SER B 1 50 ? 14.041 -12.839 15.933 1.00 20.15 50 SER B O 1
ATOM 1365 N N . PRO B 1 51 ? 12.653 -11.129 15.456 1.00 17.94 51 PRO B N 1
ATOM 1366 C CA . PRO B 1 51 ? 12.953 -10.425 16.716 1.00 17.64 51 PRO B CA 1
ATOM 1367 C C . PRO B 1 51 ? 12.279 -10.971 17.986 1.00 17.73 51 PRO B C 1
ATOM 1368 O O . PRO B 1 51 ? 12.716 -10.618 19.062 1.00 19.20 51 PRO B O 1
ATOM 1372 N N . ASN B 1 52 ? 11.238 -11.788 17.831 1.00 17.40 52 ASN B N 1
ATOM 1373 C CA . ASN B 1 52 ? 10.513 -12.318 19.016 1.00 17.60 52 ASN B CA 1
ATOM 1374 C C . ASN B 1 52 ? 11.389 -13.383 19.688 1.00 20.05 52 ASN B C 1
ATOM 1375 O O . ASN B 1 52 ? 11.682 -14.401 19.040 1.00 21.75 52 ASN B O 1
ATOM 1380 N N . PRO B 1 53 ? 11.816 -13.189 20.955 1.00 21.86 53 PRO B N 1
ATOM 1381 C CA . PRO B 1 53 ? 12.722 -14.136 21.619 1.00 26.84 53 PRO B CA 1
ATOM 1382 C C . PRO B 1 53 ? 12.039 -15.441 22.054 1.00 25.31 53 PRO B C 1
ATOM 1383 O O . PRO B 1 53 ? 12.743 -16.397 22.306 1.00 32.52 53 PRO B O 1
ATOM 1387 N N . ASN B 1 54 ? 10.706 -15.459 22.118 1.00 20.77 54 ASN B N 1
ATOM 1388 C CA . ASN B 1 54 ? 9.978 -16.656 22.621 1.00 21.06 54 ASN B CA 1
ATOM 1389 C C . ASN B 1 54 ? 9.397 -17.452 21.452 1.00 21.15 54 ASN B C 1
ATOM 1390 O O . ASN B 1 54 ? 9.611 -18.676 21.416 1.00 26.09 54 ASN B O 1
ATOM 1395 N N . ILE B 1 55 ? 8.656 -16.788 20.563 1.00 20.77 55 ILE B N 1
ATOM 1396 C CA . ILE B 1 55 ? 8.113 -17.461 19.347 1.00 21.08 55 ILE B CA 1
ATOM 1397 C C . ILE B 1 55 ? 8.899 -16.882 18.173 1.00 24.02 55 ILE B C 1
ATOM 1398 O O . ILE B 1 55 ? 8.470 -15.849 17.625 1.00 20.27 55 ILE B O 1
ATOM 1403 N N . THR B 1 56 ? 10.021 -17.513 17.833 1.00 30.00 56 THR B N 1
ATOM 1404 C CA . THR B 1 56 ? 10.925 -16.944 16.801 1.00 30.00 56 THR B CA 1
ATOM 1405 C C . THR B 1 56 ? 10.397 -17.267 15.401 1.00 30.00 56 THR B C 1
ATOM 1406 O O . THR B 1 56 ? 10.506 -18.432 14.980 1.00 30.00 56 THR B O 1
ATOM 1410 N N . VAL B 1 57 ? 9.849 -16.260 14.719 1.00 21.57 57 VAL B N 1
ATOM 1411 C CA . VAL B 1 57 ? 9.323 -16.454 13.337 1.00 22.69 57 VAL B CA 1
ATOM 1412 C C . VAL B 1 57 ? 9.834 -15.305 12.464 1.00 19.28 57 VAL B C 1
ATOM 1413 O O . VAL B 1 57 ? 10.082 -14.209 12.999 1.00 19.58 57 VAL B O 1
ATOM 1417 N N . PRO B 1 58 ? 10.004 -15.516 11.142 1.00 19.75 58 PRO B N 1
ATOM 1418 C CA . PRO B 1 58 ? 10.483 -14.464 10.247 1.00 17.71 58 PRO B CA 1
ATOM 1419 C C . PRO B 1 58 ? 9.417 -13.378 10.045 1.00 18.06 58 PRO B C 1
ATOM 1420 O O . PRO B 1 58 ? 8.331 -13.699 9.610 1.00 19.81 58 PRO B O 1
ATOM 1424 N N . VAL B 1 59 ? 9.759 -12.130 10.375 1.00 16.63 59 VAL B N 1
ATOM 1425 C CA . VAL B 1 59 ? 8.811 -11.006 10.214 1.00 17.58 59 VAL B CA 1
ATOM 1426 C C . VAL B 1 59 ? 9.049 -10.412 8.829 1.00 17.20 59 VAL B C 1
ATOM 1427 O O . VAL B 1 59 ? 9.635 -9.318 8.659 1.00 18.08 59 VAL B O 1
ATOM 1431 N N . ILE B 1 60 ? 8.643 -11.198 7.837 1.00 17.61 60 ILE B N 1
ATOM 1432 C CA . ILE B 1 60 ? 8.872 -10.959 6.399 1.00 18.01 60 ILE B CA 1
ATOM 1433 C C . ILE B 1 60 ? 7.605 -11.397 5.700 1.00 17.83 60 ILE B C 1
ATOM 1434 O O . ILE B 1 60 ? 7.203 -12.547 5.873 1.00 19.33 60 ILE B O 1
ATOM 1439 N N . ASN B 1 61 ? 7.041 -10.558 4.859 1.00 17.67 61 ASN B N 1
ATOM 1440 C CA . ASN B 1 61 ? 5.920 -10.995 4.008 1.00 18.00 61 ASN B CA 1
ATOM 1441 C C . ASN B 1 61 ? 6.032 -10.201 2.720 1.00 17.13 61 ASN B C 1
ATOM 1442 O O . ASN B 1 61 ? 5.928 -8.954 2.702 1.00 17.70 61 ASN B O 1
ATOM 1447 N N . ASP B 1 62 ? 6.282 -10.868 1.585 1.00 18.12 62 ASP B N 1
ATOM 1448 C CA . ASP B 1 62 ? 6.341 -10.229 0.261 1.00 17.94 62 ASP B CA 1
ATOM 1449 C C . ASP B 1 62 ? 7.383 -9.123 0.241 1.00 16.81 62 ASP B C 1
ATOM 1450 O O . ASP B 1 62 ? 7.199 -8.140 -0.535 1.00 18.54 62 ASP B O 1
ATOM 1455 N N . THR B 1 63 ? 8.464 -9.288 0.966 1.00 17.21 63 THR B N 1
ATOM 1456 C CA . THR B 1 63 ? 9.718 -8.585 0.792 1.00 17.48 63 THR B CA 1
ATOM 1457 C C . THR B 1 63 ? 10.845 -9.607 0.874 1.00 16.93 63 THR B C 1
ATOM 1458 O O . THR B 1 63 ? 10.540 -10.746 1.304 1.00 19.11 63 THR B O 1
ATOM 1462 N N . VAL B 1 64 ? 12.064 -9.254 0.566 1.00 17.22 64 VAL B N 1
ATOM 1463 C CA . VAL B 1 64 ? 13.217 -10.152 0.717 1.00 17.95 64 VAL B CA 1
ATOM 1464 C C . VAL B 1 64 ? 14.283 -9.468 1.525 1.00 17.54 64 VAL B C 1
ATOM 1465 O O . VAL B 1 64 ? 14.688 -8.352 1.224 1.00 18.64 64 VAL B O 1
ATOM 1469 N N . SER B 1 65 ? 14.698 -10.139 2.591 1.00 18.13 65 SER B N 1
ATOM 1470 C CA . SER B 1 65 ? 15.869 -9.692 3.337 1.00 17.83 65 SER B CA 1
ATOM 1471 C C . SER B 1 65 ? 17.131 -10.247 2.696 1.00 18.71 65 SER B C 1
ATOM 1472 O O . SER B 1 65 ? 17.309 -11.468 2.677 1.00 21.99 65 SER B O 1
ATOM 1475 N N . VAL B 1 66 ? 17.949 -9.394 2.126 1.00 18.25 66 VAL B N 1
ATOM 1476 C CA . VAL B 1 66 ? 19.029 -9.855 1.240 1.00 20.05 66 VAL B CA 1
ATOM 1477 C C . VAL B 1 66 ? 20.360 -10.000 1.956 1.00 20.85 66 VAL B C 1
ATOM 1478 O O . VAL B 1 66 ? 21.360 -10.403 1.347 1.00 26.27 66 VAL B O 1
ATOM 1482 N N . GLY B 1 67 ? 20.425 -9.655 3.226 1.00 20.59 67 GLY B N 1
ATOM 1483 C CA . GLY B 1 67 ? 21.634 -9.712 4.046 1.00 20.82 67 GLY B CA 1
ATOM 1484 C C . GLY B 1 67 ? 22.111 -8.340 4.481 1.00 20.95 67 GLY B C 1
ATOM 1485 O O . GLY B 1 67 ? 22.778 -8.214 5.529 1.00 21.18 67 GLY B O 1
ATOM 1486 N N . ASP B 1 68 ? 21.895 -7.333 3.652 1.00 19.53 68 ASP B N 1
ATOM 1487 C CA . ASP B 1 68 ? 22.282 -5.936 3.946 1.00 19.45 68 ASP B CA 1
ATOM 1488 C C . ASP B 1 68 ? 21.179 -5.015 3.456 1.00 18.47 68 ASP B C 1
ATOM 1489 O O . ASP B 1 68 ? 21.455 -3.885 3.008 1.00 19.32 68 ASP B O 1
ATOM 1494 N N . GLY B 1 69 ? 19.932 -5.422 3.612 1.00 17.80 69 GLY B N 1
ATOM 1495 C CA . GLY B 1 69 ? 18.798 -4.597 3.257 1.00 18.22 69 GLY B CA 1
ATOM 1496 C C . GLY B 1 69 ? 17.599 -5.399 2.886 1.00 16.88 69 GLY B C 1
ATOM 1497 O O . GLY B 1 69 ? 17.593 -6.629 3.023 1.00 17.95 69 GLY B O 1
ATOM 1498 N N . ILE B 1 70 ? 16.556 -4.704 2.487 1.00 16.29 70 ILE B N 1
ATOM 1499 C CA . ILE B 1 70 ? 15.247 -5.248 2.159 1.00 15.66 70 ILE B CA 1
ATOM 1500 C C . ILE B 1 70 ? 14.906 -4.853 0.737 1.00 16.16 70 ILE B C 1
ATOM 1501 O O . ILE B 1 70 ? 14.919 -3.669 0.398 1.00 16.98 70 ILE B O 1
ATOM 1506 N N A ARG B 1 71 ? 14.559 -5.878 -0.068 0.50 17.55 71 ARG B N 1
ATOM 1507 N N B ARG B 1 71 ? 14.537 -5.865 -0.058 0.50 17.31 71 ARG B N 1
ATOM 1508 C CA A ARG B 1 71 ? 14.098 -5.703 -1.470 0.50 17.28 71 ARG B CA 1
ATOM 1509 C CA B ARG B 1 71 ? 14.107 -5.644 -1.453 0.50 16.69 71 ARG B CA 1
ATOM 1510 C C A ARG B 1 71 ? 12.581 -5.790 -1.524 0.50 16.85 71 ARG B C 1
ATOM 1511 C C B ARG B 1 71 ? 12.594 -5.780 -1.524 0.50 16.82 71 ARG B C 1
ATOM 1512 O O A ARG B 1 71 ? 11.957 -6.722 -0.965 0.50 18.46 71 ARG B O 1
ATOM 1513 O O B ARG B 1 71 ? 11.990 -6.719 -0.959 0.50 18.60 71 ARG B O 1
ATOM 1528 N N . ILE B 1 72 ? 11.969 -4.812 -2.222 1.00 16.76 72 ILE B N 1
ATOM 1529 C CA . ILE B 1 72 ? 10.542 -4.709 -2.433 1.00 16.34 72 ILE B CA 1
ATOM 1530 C C . ILE B 1 72 ? 10.135 -5.662 -3.566 1.00 17.81 72 ILE B C 1
ATOM 1531 O O . ILE B 1 72 ? 10.826 -5.740 -4.597 1.00 18.44 72 ILE B O 1
ATOM 1536 N N . LEU B 1 73 ? 8.984 -6.284 -3.426 1.00 17.49 73 LEU B N 1
ATOM 1537 C CA . LEU B 1 73 ? 8.394 -7.139 -4.438 1.00 18.48 73 LEU B CA 1
ATOM 1538 C C . LEU B 1 73 ? 7.105 -6.566 -5.007 1.00 19.59 73 LEU B C 1
ATOM 1539 O O . LEU B 1 73 ? 6.749 -6.989 -6.148 1.00 24.23 73 LEU B O 1
ATOM 1544 N N A ARG B 1 74 ? 6.331 -5.755 -4.277 0.37 19.40 74 ARG B N 1
ATOM 1545 N N B ARG B 1 74 ? 6.484 -5.600 -4.365 0.63 18.77 74 ARG B N 1
ATOM 1546 C CA A ARG B 1 74 ? 5.021 -5.226 -4.719 0.37 20.49 74 ARG B CA 1
ATOM 1547 C CA B ARG B 1 74 ? 5.137 -5.153 -4.643 0.63 19.07 74 ARG B CA 1
ATOM 1548 C C A ARG B 1 74 ? 5.005 -3.705 -4.663 0.37 19.81 74 ARG B C 1
ATOM 1549 C C B ARG B 1 74 ? 5.131 -3.634 -4.680 0.63 19.59 74 ARG B C 1
ATOM 1550 O O A ARG B 1 74 ? 5.301 -3.139 -3.620 0.37 20.66 74 ARG B O 1
ATOM 1551 O O B ARG B 1 74 ? 5.585 -2.974 -3.692 0.63 17.85 74 ARG B O 1
ATOM 1566 N N . ALA B 1 75 ? 4.601 -3.041 -5.734 1.00 19.29 75 ALA B N 1
ATOM 1567 C CA . ALA B 1 75 ? 4.466 -1.586 -5.773 1.00 19.03 75 ALA B CA 1
ATOM 1568 C C . ALA B 1 75 ? 3.538 -1.151 -4.642 1.00 18.73 75 ALA B C 1
ATOM 1569 O O . ALA B 1 75 ? 2.486 -1.743 -4.424 1.00 19.70 75 ALA B O 1
ATOM 1571 N N . GLY B 1 76 ? 3.851 0.009 -4.065 1.00 18.08 76 GLY B N 1
ATOM 1572 C CA . GLY B 1 76 ? 2.941 0.554 -3.052 1.00 19.06 76 GLY B CA 1
ATOM 1573 C C . GLY B 1 76 ? 3.583 1.746 -2.362 1.00 16.32 76 GLY B C 1
ATOM 1574 O O . GLY B 1 76 ? 4.675 2.143 -2.698 1.00 18.21 76 GLY B O 1
ATOM 1575 N N . ILE B 1 77 ? 2.842 2.236 -1.372 1.00 17.08 77 ILE B N 1
ATOM 1576 C CA . ILE B 1 77 ? 3.376 3.286 -0.480 1.00 17.00 77 ILE B CA 1
ATOM 1577 C C . ILE B 1 77 ? 3.835 2.580 0.806 1.00 15.54 77 ILE B C 1
ATOM 1578 O O . ILE B 1 77 ? 3.024 1.794 1.343 1.00 17.15 77 ILE B O 1
ATOM 1583 N N . TYR B 1 78 ? 5.051 2.810 1.183 1.00 15.03 78 TYR B N 1
ATOM 1584 C CA . TYR B 1 78 ? 5.665 2.170 2.362 1.00 15.15 78 TYR B CA 1
ATOM 1585 C C . TYR B 1 78 ? 6.077 3.195 3.381 1.00 15.21 78 TYR B C 1
ATOM 1586 O O . TYR B 1 78 ? 6.454 4.301 3.032 1.00 16.43 78 TYR B O 1
ATOM 1595 N N . GLN B 1 79 ? 6.052 2.762 4.639 1.00 14.82 79 GLN B N 1
ATOM 1596 C CA . GLN B 1 79 ? 6.796 3.418 5.687 1.00 14.51 79 GLN B CA 1
ATOM 1597 C C . GLN B 1 79 ? 8.156 2.752 5.833 1.00 14.22 79 GLN B C 1
ATOM 1598 O O . GLN B 1 79 ? 8.188 1.476 5.983 1.00 16.25 79 GLN B O 1
ATOM 1604 N N . ILE B 1 80 ? 9.246 3.463 5.854 1.00 14.10 80 ILE B N 1
ATOM 1605 C CA . ILE B 1 80 ? 10.584 2.971 6.058 1.00 14.39 80 ILE B CA 1
ATOM 1606 C C . ILE B 1 80 ? 11.240 3.775 7.172 1.00 14.51 80 ILE B C 1
ATOM 1607 O O . ILE B 1 80 ? 11.077 4.982 7.280 1.00 14.84 80 ILE B O 1
ATOM 1612 N N . SER B 1 81 ? 12.082 3.106 7.963 1.00 14.72 81 SER B N 1
ATOM 1613 C CA . SER B 1 81 ? 12.771 3.721 9.093 1.00 14.55 81 SER B CA 1
ATOM 1614 C C . SER B 1 81 ? 13.828 2.757 9.599 1.00 14.53 81 SER B C 1
ATOM 1615 O O . SER B 1 81 ? 13.842 1.583 9.235 1.00 14.86 81 SER B O 1
ATOM 1618 N N . TYR B 1 82 ? 14.713 3.253 10.459 1.00 14.41 82 TYR B N 1
ATOM 1619 C CA . TYR B 1 82 ? 15.773 2.412 10.985 1.00 14.76 82 TYR B CA 1
ATOM 1620 C C . TYR B 1 82 ? 16.260 2.923 12.323 1.00 14.93 82 TYR B C 1
ATOM 1621 O O . TYR B 1 82 ? 16.010 4.059 12.728 1.00 15.38 82 TYR B O 1
ATOM 1630 N N A THR B 1 83 ? 17.020 2.035 12.968 0.58 15.45 83 THR B N 1
ATOM 1631 N N B THR B 1 83 ? 17.028 2.093 13.017 0.42 15.17 83 THR B N 1
ATOM 1632 C CA A THR B 1 83 ? 17.738 2.258 14.212 0.58 15.89 83 THR B CA 1
ATOM 1633 C CA B THR B 1 83 ? 17.668 2.475 14.277 0.42 16.21 83 THR B CA 1
ATOM 1634 C C A THR B 1 83 ? 19.195 1.854 14.118 0.58 17.66 83 THR B C 1
ATOM 1635 C C B THR B 1 83 ? 19.029 1.793 14.338 0.42 16.65 83 THR B C 1
ATOM 1636 O O A THR B 1 83 ? 19.579 0.992 13.306 0.58 16.89 83 THR B O 1
ATOM 1637 O O B THR B 1 83 ? 19.145 0.685 13.849 0.42 18.29 83 THR B O 1
ATOM 1644 N N . LEU B 1 84 ? 19.979 2.449 15.006 1.00 17.22 84 LEU B N 1
ATOM 1645 C CA . LEU B 1 84 ? 21.343 2.025 15.192 1.00 18.26 84 LEU B CA 1
ATOM 1646 C C . LEU B 1 84 ? 21.701 2.100 16.668 1.00 17.95 84 LEU B C 1
ATOM 1647 O O . LEU B 1 84 ? 21.211 3.006 17.336 1.00 18.98 84 LEU B O 1
ATOM 1652 N N . THR B 1 85 ? 22.629 1.270 17.081 1.00 17.87 85 THR B N 1
ATOM 1653 C CA . THR B 1 85 ? 23.320 1.429 18.356 1.00 18.54 85 THR B CA 1
ATOM 1654 C C . THR B 1 85 ? 24.795 1.527 18.055 1.00 20.67 85 THR B C 1
ATOM 1655 O O . THR B 1 85 ? 25.348 0.656 17.336 1.00 20.83 85 THR B O 1
ATOM 1659 N N . ILE B 1 86 ? 25.426 2.551 18.550 1.00 21.44 86 ILE B N 1
ATOM 1660 C CA . ILE B 1 86 ? 26.857 2.778 18.351 1.00 22.65 86 ILE B CA 1
ATOM 1661 C C . ILE B 1 86 ? 27.590 2.638 19.677 1.00 25.61 86 ILE B C 1
ATOM 1662 O O . ILE B 1 86 ? 27.106 3.203 20.705 1.00 26.24 86 ILE B O 1
ATOM 1667 N N A SER B 1 87 ? 28.746 1.978 19.663 0.52 28.22 87 SER B N 1
ATOM 1668 N N B SER B 1 87 ? 28.728 1.945 19.690 0.48 28.60 87 SER B N 1
ATOM 1669 C CA A SER B 1 87 ? 29.640 1.842 20.844 0.52 28.94 87 SER B CA 1
ATOM 1670 C CA B SER B 1 87 ? 29.622 1.895 20.878 0.48 29.95 87 SER B CA 1
ATOM 1671 C C A SER B 1 87 ? 30.661 2.971 20.723 0.52 33.54 87 SER B C 1
ATOM 1672 C C B SER B 1 87 ? 30.642 3.001 20.698 0.48 35.36 87 SER B C 1
ATOM 1673 O O A SER B 1 87 ? 31.630 2.802 19.965 0.52 35.81 87 SER B O 1
ATOM 1674 O O B SER B 1 87 ? 31.593 2.829 19.914 0.48 36.91 87 SER B O 1
ATOM 1679 N N . LEU B 1 88 ? 30.378 4.115 21.387 1.00 43.91 88 LEU B N 1
ATOM 1680 C CA . LEU B 1 88 ? 31.188 5.349 21.253 1.00 47.29 88 LEU B CA 1
ATOM 1681 C C . LEU B 1 88 ? 32.370 5.242 22.203 1.00 51.49 88 LEU B C 1
ATOM 1682 O O . LEU B 1 88 ? 32.193 4.803 23.364 1.00 55.86 88 LEU B O 1
ATOM 1687 N N . ASP B 1 89 ? 33.532 5.612 21.701 1.00 52.31 89 ASP B N 1
ATOM 1688 C CA . ASP B 1 89 ? 34.689 5.975 22.546 1.00 53.44 89 ASP B CA 1
ATOM 1689 C C . ASP B 1 89 ? 34.885 7.496 22.471 1.00 65.43 89 ASP B C 1
ATOM 1690 O O . ASP B 1 89 ? 35.539 7.947 21.438 1.00 73.69 89 ASP B O 1
ATOM 1695 N N . PRO B 1 95 ? 38.096 11.696 18.577 1.00 47.93 95 PRO B N 1
ATOM 1696 C CA . PRO B 1 95 ? 36.675 12.010 18.320 1.00 41.99 95 PRO B CA 1
ATOM 1697 C C . PRO B 1 95 ? 36.059 11.057 17.288 1.00 43.82 95 PRO B C 1
ATOM 1698 O O . PRO B 1 95 ? 36.715 10.610 16.368 1.00 45.04 95 PRO B O 1
ATOM 1702 N N . GLU B 1 96 ? 34.774 10.755 17.472 1.00 36.88 96 GLU B N 1
ATOM 1703 C CA . GLU B 1 96 ? 34.045 9.760 16.662 1.00 35.28 96 GLU B CA 1
ATOM 1704 C C . GLU B 1 96 ? 32.705 10.403 16.313 1.00 37.92 96 GLU B C 1
ATOM 1705 O O . GLU B 1 96 ? 32.038 10.931 17.186 1.00 40.63 96 GLU B O 1
ATOM 1711 N N . ALA B 1 97 ? 32.324 10.369 15.042 1.00 30.15 97 ALA B N 1
ATOM 1712 C CA . ALA B 1 97 ? 31.016 10.875 14.594 1.00 29.55 97 ALA B CA 1
ATOM 1713 C C . ALA B 1 97 ? 30.581 10.095 13.345 1.00 28.17 97 ALA B C 1
ATOM 1714 O O . ALA B 1 97 ? 31.468 9.678 12.513 1.00 28.77 97 ALA B O 1
ATOM 1716 N N . GLY B 1 98 ? 29.290 9.985 13.136 1.00 25.82 98 GLY B N 1
ATOM 1717 C CA . GLY B 1 98 ? 28.772 9.385 11.903 1.00 27.35 98 GLY B CA 1
ATOM 1718 C C . GLY B 1 98 ? 27.466 10.031 11.526 1.00 23.71 98 GLY B C 1
ATOM 1719 O O . GLY B 1 98 ? 26.652 10.409 12.390 1.00 26.64 98 GLY B O 1
ATOM 1720 N N . ARG B 1 99 ? 27.185 10.027 10.230 1.00 23.36 99 ARG B N 1
ATOM 1721 C CA . ARG B 1 99 ? 25.867 10.387 9.683 1.00 21.63 99 ARG B CA 1
ATOM 1722 C C . ARG B 1 99 ? 25.443 9.237 8.790 1.00 20.52 99 ARG B C 1
ATOM 1723 O O . ARG B 1 99 ? 26.304 8.720 8.026 1.00 21.09 99 ARG B O 1
ATOM 1731 N N . PHE B 1 100 ? 24.187 8.922 8.828 1.00 18.71 100 PHE B N 1
ATOM 1732 C CA . PHE B 1 100 ? 23.619 7.791 8.094 1.00 18.27 100 PHE B CA 1
ATOM 1733 C C . PHE B 1 100 ? 22.328 8.209 7.425 1.00 17.29 100 PHE B C 1
ATOM 1734 O O . PHE B 1 100 ? 21.651 9.129 7.887 1.00 18.21 100 PHE B O 1
ATOM 1742 N N . PHE B 1 101 ? 22.007 7.543 6.304 1.00 17.49 101 PHE B N 1
ATOM 1743 C CA . PHE B 1 101 ? 20.741 7.711 5.592 1.00 17.20 101 PHE B CA 1
ATOM 1744 C C . PHE B 1 101 ? 20.278 6.324 5.119 1.00 16.43 101 PHE B C 1
ATOM 1745 O O . PHE B 1 101 ? 21.048 5.350 5.133 1.00 18.00 101 PHE B O 1
ATOM 1753 N N . LEU B 1 102 ? 19.022 6.256 4.720 1.00 15.45 102 LEU B N 1
ATOM 1754 C CA . LEU B 1 102 ? 18.562 5.158 3.850 1.00 15.73 102 LEU B CA 1
ATOM 1755 C C . LEU B 1 102 ? 18.871 5.488 2.397 1.00 16.70 102 LEU B C 1
ATOM 1756 O O . LEU B 1 102 ? 18.763 6.657 1.979 1.00 17.57 102 LEU B O 1
ATOM 1761 N N . SER B 1 103 ? 19.217 4.480 1.643 1.00 16.81 103 SER B N 1
ATOM 1762 C CA . SER B 1 103 ? 19.415 4.579 0.188 1.00 17.16 103 SER B CA 1
ATOM 1763 C C . SER B 1 103 ? 18.424 3.707 -0.565 1.00 17.01 103 SER B C 1
ATOM 1764 O O . SER B 1 103 ? 17.952 2.685 -0.077 1.00 17.61 103 SER B O 1
ATOM 1767 N N . LEU B 1 104 ? 18.200 4.136 -1.799 1.00 17.35 104 LEU B N 1
ATOM 1768 C CA . LEU B 1 104 ? 17.301 3.453 -2.778 1.00 17.81 104 LEU B CA 1
ATOM 1769 C C . LEU B 1 104 ? 18.158 2.875 -3.890 1.00 16.37 104 LEU B C 1
ATOM 1770 O O . LEU B 1 104 ? 18.750 3.649 -4.669 1.00 18.11 104 LEU B O 1
ATOM 1775 N N . ASN B 1 105 ? 18.303 1.562 -3.928 1.00 17.08 105 ASN B N 1
ATOM 1776 C CA . ASN B 1 105 ? 18.985 0.766 -4.961 1.00 17.34 105 ASN B CA 1
ATOM 1777 C C . ASN B 1 105 ? 20.488 0.845 -4.928 1.00 18.88 105 ASN B C 1
ATOM 1778 O O . ASN B 1 105 ? 21.131 -0.237 -5.023 1.00 21.47 105 ASN B O 1
ATOM 1783 N N . THR B 1 106 ? 21.100 2.017 -4.834 1.00 19.33 106 THR B N 1
ATOM 1784 C CA . THR B 1 106 ? 22.562 2.131 -4.726 1.00 21.14 106 THR B CA 1
ATOM 1785 C C . THR B 1 106 ? 22.866 3.085 -3.560 1.00 19.74 106 THR B C 1
ATOM 1786 O O . THR B 1 106 ? 22.089 4.008 -3.283 1.00 20.02 106 THR B O 1
ATOM 1790 N N . PRO B 1 107 ? 24.017 2.900 -2.885 1.00 20.42 107 PRO B N 1
ATOM 1791 C CA . PRO B 1 107 ? 24.264 3.638 -1.648 1.00 20.67 107 PRO B CA 1
ATOM 1792 C C . PRO B 1 107 ? 24.271 5.162 -1.737 1.00 20.90 107 PRO B C 1
ATOM 1793 O O . PRO B 1 107 ? 23.835 5.818 -0.800 1.00 23.42 107 PRO B O 1
ATOM 1797 N N . ALA B 1 108 ? 24.699 5.720 -2.871 1.00 21.89 108 ALA B N 1
ATOM 1798 C CA . ALA B 1 108 ? 24.742 7.189 -3.000 1.00 23.81 108 ALA B CA 1
ATOM 1799 C C . ALA B 1 108 ? 23.330 7.769 -3.141 1.00 21.20 108 ALA B C 1
ATOM 1800 O O . ALA B 1 108 ? 23.179 8.992 -2.973 1.00 23.44 108 ALA B O 1
ATOM 1802 N N . ASN B 1 109 ? 22.343 6.981 -3.520 1.00 20.14 109 ASN B N 1
ATOM 1803 C CA . ASN B 1 109 ? 21.011 7.452 -3.888 1.00 19.40 109 ASN B CA 1
ATOM 1804 C C . ASN B 1 109 ? 20.184 7.558 -2.597 1.00 18.94 109 ASN B C 1
ATOM 1805 O O . ASN B 1 109 ? 19.195 6.830 -2.380 1.00 19.31 109 ASN B O 1
ATOM 1810 N N . ILE B 1 110 ? 20.547 8.550 -1.771 1.00 19.24 110 ILE B N 1
ATOM 1811 C CA . ILE B 1 110 ? 19.927 8.689 -0.424 1.00 19.23 110 ILE B CA 1
ATOM 1812 C C . ILE B 1 110 ? 18.549 9.266 -0.485 1.00 18.83 110 ILE B C 1
ATOM 1813 O O . ILE B 1 110 ? 18.186 10.005 -1.406 1.00 20.23 110 ILE B O 1
ATOM 1818 N N . ILE B 1 111 ? 17.755 8.904 0.514 1.00 18.00 111 ILE B N 1
ATOM 1819 C CA . ILE B 1 111 ? 16.343 9.261 0.591 1.00 17.61 111 ILE B CA 1
ATOM 1820 C C . ILE B 1 111 ? 16.169 10.436 1.530 1.00 17.46 111 ILE B C 1
ATOM 1821 O O . ILE B 1 111 ? 16.538 10.342 2.717 1.00 18.25 111 ILE B O 1
ATOM 1826 N N . PRO B 1 112 ? 15.532 11.529 1.119 1.00 18.44 112 PRO B N 1
ATOM 1827 C CA . PRO B 1 112 ? 15.348 12.643 2.052 1.00 18.73 112 PRO B CA 1
ATOM 1828 C C . PRO B 1 112 ? 14.485 12.226 3.234 1.00 19.25 112 PRO B C 1
ATOM 1829 O O . PRO B 1 112 ? 13.607 11.408 3.145 1.00 20.41 112 PRO B O 1
ATOM 1833 N N . GLY B 1 113 ? 14.784 12.862 4.378 1.00 18.88 113 GLY B N 1
ATOM 1834 C CA . GLY B 1 113 ? 14.084 12.583 5.639 1.00 18.35 113 GLY B CA 1
ATOM 1835 C C . GLY B 1 113 ? 14.593 11.383 6.397 1.00 18.37 113 GLY B C 1
ATOM 1836 O O . GLY B 1 113 ? 14.054 11.138 7.504 1.00 19.98 113 GLY B O 1
ATOM 1837 N N . SER B 1 114 ? 15.627 10.731 5.929 1.00 17.26 114 SER B N 1
ATOM 1838 C CA . SER B 1 114 ? 16.116 9.489 6.553 1.00 16.53 114 SER B CA 1
ATOM 1839 C C . SER B 1 114 ? 17.443 9.654 7.268 1.00 17.20 114 SER B C 1
ATOM 1840 O O . SER B 1 114 ? 18.048 8.642 7.625 1.00 17.53 114 SER B O 1
ATOM 1843 N N . GLY B 1 115 ? 17.870 10.880 7.528 1.00 17.74 115 GLY B N 1
ATOM 1844 C CA . GLY B 1 115 ? 19.157 11.085 8.187 1.00 18.62 115 GLY B CA 1
ATOM 1845 C C . GLY B 1 115 ? 19.117 10.769 9.690 1.00 18.82 115 GLY B C 1
ATOM 1846 O O . GLY B 1 115 ? 18.081 11.019 10.363 1.00 19.56 115 GLY B O 1
ATOM 1847 N N . THR B 1 116 ? 20.223 10.292 10.162 1.00 18.44 116 THR B N 1
ATOM 1848 C CA . THR B 1 116 ? 20.533 10.198 11.590 1.00 18.77 116 THR B CA 1
ATOM 1849 C C . THR B 1 116 ? 21.972 10.603 11.777 1.00 19.30 116 THR B C 1
ATOM 1850 O O . THR B 1 116 ? 22.795 10.582 10.811 1.00 20.75 116 THR B O 1
ATOM 1854 N N . ALA B 1 117 ? 22.340 10.913 13.014 1.00 20.31 117 ALA B N 1
ATOM 1855 C CA . ALA B 1 117 ? 23.719 11.326 13.310 1.00 20.23 117 ALA B CA 1
ATOM 1856 C C . ALA B 1 117 ? 24.078 10.951 14.737 1.00 20.44 117 ALA B C 1
ATOM 1857 O O . ALA B 1 117 ? 23.221 11.007 15.643 1.00 22.84 117 ALA B O 1
ATOM 1859 N N A VAL B 1 118 ? 25.346 10.653 14.919 0.49 22.53 118 VAL B N 1
ATOM 1860 N N B VAL B 1 118 ? 25.348 10.646 14.920 0.51 22.80 118 VAL B N 1
ATOM 1861 C CA A VAL B 1 118 ? 25.958 10.508 16.255 0.49 24.37 118 VAL B CA 1
ATOM 1862 C CA B VAL B 1 118 ? 25.974 10.495 16.252 0.51 24.99 118 VAL B CA 1
ATOM 1863 C C A VAL B 1 118 ? 27.213 11.401 16.312 0.49 29.73 118 VAL B C 1
ATOM 1864 C C B VAL B 1 118 ? 27.222 11.399 16.311 0.51 30.23 118 VAL B C 1
ATOM 1865 O O A VAL B 1 118 ? 28.052 11.262 15.419 0.49 28.29 118 VAL B O 1
ATOM 1866 O O B VAL B 1 118 ? 28.079 11.241 15.434 0.51 29.06 118 VAL B O 1
ATOM 1873 N N . ARG B 1 119 ? 27.335 12.273 17.329 1.00 39.16 119 ARG B N 1
ATOM 1874 C CA . ARG B 1 119 ? 28.473 13.249 17.441 1.00 56.48 119 ARG B CA 1
ATOM 1875 C C . ARG B 1 119 ? 28.784 13.526 18.916 1.00 58.89 119 ARG B C 1
ATOM 1876 O O . ARG B 1 119 ? 28.952 12.491 19.618 1.00 57.59 119 ARG B O 1
ATOM 1884 N N . GLY B 1 126 ? 30.249 4.339 26.046 1.00 47.41 126 GLY B N 1
ATOM 1885 C CA . GLY B 1 126 ? 28.936 3.718 26.318 1.00 42.56 126 GLY B CA 1
ATOM 1886 C C . GLY B 1 126 ? 28.147 3.552 25.024 1.00 35.73 126 GLY B C 1
ATOM 1887 O O . GLY B 1 126 ? 28.505 4.219 24.038 1.00 41.18 126 GLY B O 1
ATOM 1888 N N . GLU B 1 127 ? 27.219 2.592 24.997 1.00 32.81 127 GLU B N 1
ATOM 1889 C CA . GLU B 1 127 ? 26.314 2.364 23.844 1.00 30.24 127 GLU B CA 1
ATOM 1890 C C . GLU B 1 127 ? 25.333 3.526 23.800 1.00 32.29 127 GLU B C 1
ATOM 1891 O O . GLU B 1 127 ? 24.689 3.848 24.820 1.00 30.96 127 GLU B O 1
ATOM 1897 N N . VAL B 1 128 ? 25.175 4.127 22.627 1.00 26.44 128 VAL B N 1
ATOM 1898 C CA . VAL B 1 128 ? 24.116 5.126 22.375 1.00 27.51 128 VAL B CA 1
ATOM 1899 C C . VAL B 1 128 ? 23.276 4.685 21.185 1.00 23.72 128 VAL B C 1
ATOM 1900 O O . VAL B 1 128 ? 23.766 4.060 20.240 1.00 24.78 128 VAL B O 1
ATOM 1904 N N . ASP B 1 129 ? 22.031 5.008 21.277 1.00 21.44 129 ASP B N 1
ATOM 1905 C CA . ASP B 1 129 ? 21.017 4.574 20.294 1.00 19.68 129 ASP B CA 1
ATOM 1906 C C . ASP B 1 129 ? 20.559 5.769 19.508 1.00 19.90 129 ASP B C 1
ATOM 1907 O O . ASP B 1 129 ? 20.412 6.874 20.042 1.00 20.53 129 ASP B O 1
ATOM 1912 N N . VAL B 1 130 ? 20.285 5.561 18.223 1.00 18.82 130 VAL B N 1
ATOM 1913 C CA . VAL B 1 130 ? 19.679 6.611 17.382 1.00 20.70 130 VAL B CA 1
ATOM 1914 C C . VAL B 1 130 ? 18.551 5.970 16.603 1.00 17.09 130 VAL B C 1
ATOM 1915 O O . VAL B 1 130 ? 18.565 4.765 16.303 1.00 19.94 130 VAL B O 1
ATOM 1919 N N . SER B 1 131 ? 17.542 6.729 16.318 1.00 16.48 131 SER B N 1
ATOM 1920 C CA . SER B 1 131 ? 16.408 6.265 15.506 1.00 15.34 131 SER B CA 1
ATOM 1921 C C . SER B 1 131 ? 16.104 7.330 14.471 1.00 15.00 131 SER B C 1
ATOM 1922 O O . SER B 1 131 ? 16.141 8.531 14.744 1.00 15.95 131 SER B O 1
ATOM 1925 N N . SER B 1 132 ? 15.807 6.889 13.254 1.00 14.74 132 SER B N 1
ATOM 1926 C CA . SER B 1 132 ? 15.387 7.793 12.195 1.00 14.77 132 SER B CA 1
ATOM 1927 C C . SER B 1 132 ? 13.938 8.208 12.371 1.00 15.23 132 SER B C 1
ATOM 1928 O O . SER B 1 132 ? 13.195 7.686 13.212 1.00 16.18 132 SER B O 1
ATOM 1931 N N . GLY B 1 133 ? 13.533 9.175 11.539 1.00 15.21 133 GLY B N 1
ATOM 1932 C CA . GLY B 1 133 ? 12.142 9.347 11.316 1.00 15.70 133 GLY B CA 1
ATOM 1933 C C . GLY B 1 133 ? 11.528 8.250 10.451 1.00 14.70 133 GLY B C 1
ATOM 1934 O O . GLY B 1 133 ? 12.258 7.353 9.970 1.00 16.68 133 GLY B O 1
ATOM 1935 N N . VAL B 1 134 ? 10.242 8.347 10.307 1.00 14.29 134 VAL B N 1
ATOM 1936 C CA . VAL B 1 134 ? 9.481 7.437 9.447 1.00 14.88 134 VAL B CA 1
ATOM 1937 C C . VAL B 1 134 ? 9.249 8.124 8.112 1.00 15.94 134 VAL B C 1
ATOM 1938 O O . VAL B 1 134 ? 8.732 9.237 8.067 1.00 18.47 134 VAL B O 1
ATOM 1942 N N A ILE B 1 135 ? 9.737 7.508 7.039 0.25 15.85 135 ILE B N 1
ATOM 1943 N N B ILE B 1 135 ? 9.726 7.548 7.029 0.75 14.79 135 ILE B N 1
ATOM 1944 C CA A ILE B 1 135 ? 9.592 8.042 5.660 0.25 15.32 135 ILE B CA 1
ATOM 1945 C CA B ILE B 1 135 ? 9.603 8.148 5.681 0.75 14.89 135 ILE B CA 1
ATOM 1946 C C A ILE B 1 135 ? 8.409 7.340 5.000 0.25 15.10 135 ILE B C 1
ATOM 1947 C C B ILE B 1 135 ? 8.481 7.402 4.978 0.75 15.70 135 ILE B C 1
ATOM 1948 O O A ILE B 1 135 ? 8.310 6.098 5.039 0.25 17.42 135 ILE B O 1
ATOM 1949 O O B ILE B 1 135 ? 8.510 6.152 4.929 0.75 16.07 135 ILE B O 1
ATOM 1958 N N . LEU B 1 136 ? 7.535 8.124 4.393 1.00 15.22 136 LEU B N 1
ATOM 1959 C CA . LEU B 1 136 ? 6.496 7.525 3.538 1.00 15.00 136 LEU B CA 1
ATOM 1960 C C . LEU B 1 136 ? 6.979 7.706 2.114 1.00 15.90 136 LEU B C 1
ATOM 1961 O O . LEU B 1 136 ? 7.302 8.825 1.706 1.00 16.48 136 LEU B O 1
ATOM 1966 N N . ILE B 1 137 ? 6.970 6.639 1.335 1.00 15.73 137 ILE B N 1
ATOM 1967 C CA . ILE B 1 137 ? 7.576 6.686 -0.015 1.00 15.83 137 ILE B CA 1
ATOM 1968 C C . ILE B 1 137 ? 6.896 5.653 -0.895 1.00 15.98 137 ILE B C 1
ATOM 1969 O O . ILE B 1 137 ? 6.633 4.514 -0.484 1.00 16.41 137 ILE B O 1
ATOM 1974 N N . ASN B 1 138 ? 6.715 6.013 -2.164 1.00 16.61 138 ASN B N 1
ATOM 1975 C CA . ASN B 1 138 ? 6.316 5.074 -3.220 1.00 17.10 138 ASN B CA 1
ATOM 1976 C C . ASN B 1 138 ? 7.529 4.237 -3.606 1.00 15.76 138 ASN B C 1
ATOM 1977 O O . ASN B 1 138 ? 8.599 4.748 -3.884 1.00 17.81 138 ASN B O 1
ATOM 1982 N N . LEU B 1 139 ? 7.370 2.914 -3.512 1.00 16.94 139 LEU B N 1
ATOM 1983 C CA . LEU B 1 139 ? 8.421 1.973 -3.894 1.00 16.65 139 LEU B CA 1
ATOM 1984 C C . LEU B 1 139 ? 7.834 0.992 -4.933 1.00 16.83 139 LEU B C 1
ATOM 1985 O O . LEU B 1 139 ? 6.626 0.818 -5.022 1.00 18.39 139 LEU B O 1
ATOM 1990 N N . ASN B 1 140 ? 8.742 0.394 -5.675 1.00 17.01 140 ASN B N 1
ATOM 1991 C CA . ASN B 1 140 ? 8.417 -0.437 -6.829 1.00 17.41 140 ASN B CA 1
ATOM 1992 C C . ASN B 1 140 ? 9.156 -1.758 -6.732 1.00 17.01 140 ASN B C 1
ATOM 1993 O O . ASN B 1 140 ? 10.216 -1.856 -6.124 1.00 17.28 140 ASN B O 1
ATOM 1998 N N . PRO B 1 141 ? 8.708 -2.765 -7.531 1.00 17.82 141 PRO B N 1
ATOM 1999 C CA . PRO B 1 141 ? 9.346 -4.060 -7.512 1.00 17.54 141 PRO B CA 1
ATOM 2000 C C . PRO B 1 141 ? 10.819 -3.953 -7.827 1.00 17.58 141 PRO B C 1
ATOM 2001 O O . PRO B 1 141 ? 11.158 -3.312 -8.850 1.00 19.17 141 PRO B O 1
ATOM 2005 N N . GLY B 1 142 ? 11.651 -4.624 -7.067 1.00 16.86 142 GLY B N 1
ATOM 2006 C CA . GLY B 1 142 ? 13.089 -4.624 -7.199 1.00 17.19 142 GLY B CA 1
ATOM 2007 C C . GLY B 1 142 ? 13.786 -3.555 -6.377 1.00 15.53 142 GLY B C 1
ATOM 2008 O O . GLY B 1 142 ? 14.985 -3.628 -6.235 1.00 16.83 142 GLY B O 1
ATOM 2009 N N . ASP B 1 143 ? 13.048 -2.547 -5.865 1.00 16.62 143 ASP B N 1
ATOM 2010 C CA . ASP B 1 143 ? 13.728 -1.485 -5.099 1.00 17.39 143 ASP B CA 1
ATOM 2011 C C . ASP B 1 143 ? 14.419 -2.093 -3.873 1.00 16.06 143 ASP B C 1
ATOM 2012 O O . ASP B 1 143 ? 13.819 -2.919 -3.154 1.00 18.43 143 ASP B O 1
ATOM 2017 N N . LEU B 1 144 ? 15.623 -1.689 -3.623 1.00 16.00 144 LEU B N 1
ATOM 2018 C CA . LEU B 1 144 ? 16.466 -2.208 -2.541 1.00 17.14 144 LEU B CA 1
ATOM 2019 C C . LEU B 1 144 ? 16.761 -1.086 -1.530 1.00 16.49 144 LEU B C 1
ATOM 2020 O O . LEU B 1 144 ? 17.447 -0.126 -1.862 1.00 17.53 144 LEU B O 1
ATOM 2025 N N . ILE B 1 145 ? 16.281 -1.251 -0.317 1.00 16.27 145 ILE B N 1
ATOM 2026 C CA . ILE B 1 145 ? 16.399 -0.245 0.757 1.00 16.04 145 ILE B CA 1
ATOM 2027 C C . ILE B 1 145 ? 17.537 -0.676 1.683 1.00 15.56 145 ILE B C 1
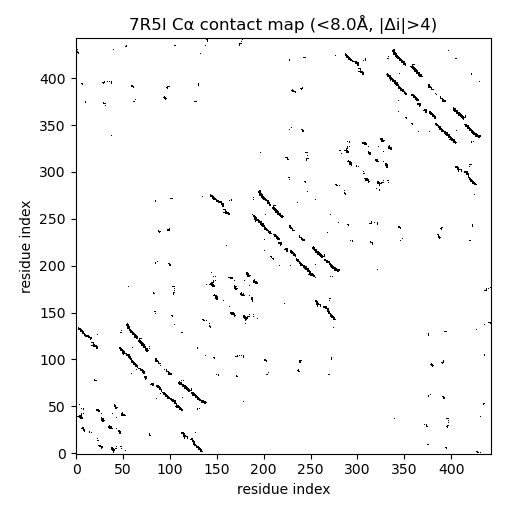ATOM 2028 O O . ILE B 1 145 ? 17.521 -1.846 2.170 1.00 16.62 145 ILE B O 1
ATOM 2033 N N . GLN B 1 146 ? 18.489 0.205 1.921 1.00 16.14 146 GLN B N 1
ATOM 2034 C CA . GLN B 1 146 ? 19.695 -0.106 2.722 1.00 16.36 146 GLN B CA 1
ATOM 2035 C C . GLN B 1 146 ? 19.999 1.061 3.634 1.00 16.17 146 GLN B C 1
ATOM 2036 O O . GLN B 1 146 ? 19.638 2.188 3.379 1.00 17.17 146 GLN B O 1
ATOM 2042 N N . ILE B 1 147 ? 20.718 0.754 4.717 1.00 16.41 147 ILE B N 1
ATOM 2043 C CA . ILE B 1 147 ? 21.238 1.788 5.634 1.00 15.58 147 ILE B CA 1
ATOM 2044 C C . ILE B 1 147 ? 22.674 2.041 5.289 1.00 17.16 147 ILE B C 1
ATOM 2045 O O . ILE B 1 147 ? 23.504 1.084 5.305 1.00 18.28 147 ILE B O 1
ATOM 2050 N N . VAL B 1 148 ? 23.039 3.298 4.993 1.00 17.03 148 VAL B N 1
ATOM 2051 C CA . VAL B 1 148 ? 24.416 3.624 4.592 1.00 18.08 148 VAL B CA 1
ATOM 2052 C C . VAL B 1 148 ? 24.993 4.750 5.425 1.00 18.26 148 VAL B C 1
ATOM 2053 O O . VAL B 1 148 ? 24.341 5.767 5.643 1.00 18.93 148 VAL B O 1
ATOM 2057 N N . PRO B 1 149 ? 26.260 4.621 5.832 1.00 19.88 149 PRO B N 1
ATOM 2058 C CA . PRO B 1 149 ? 26.984 5.753 6.406 1.00 20.82 149 PRO B CA 1
ATOM 2059 C C . PRO B 1 149 ? 27.354 6.706 5.264 1.00 21.46 149 PRO B C 1
ATOM 2060 O O . PRO B 1 149 ? 27.867 6.264 4.232 1.00 22.40 149 PRO B O 1
ATOM 2064 N N . VAL B 1 150 ? 27.121 7.997 5.442 1.00 21.35 150 VAL B N 1
ATOM 2065 C CA . VAL B 1 150 ? 27.469 9.040 4.435 1.00 22.68 150 VAL B CA 1
ATOM 2066 C C . VAL B 1 150 ? 28.600 9.953 4.911 1.00 24.47 150 VAL B C 1
ATOM 2067 O O . VAL B 1 150 ? 29.146 10.711 4.071 1.00 27.54 150 VAL B O 1
ATOM 2071 N N . GLU B 1 151 ? 28.944 9.956 6.183 1.00 24.04 151 GLU B N 1
ATOM 2072 C CA . GLU B 1 151 ? 29.993 10.789 6.814 1.00 26.37 151 GLU B CA 1
ATOM 2073 C C . GLU B 1 151 ? 30.500 9.997 8.023 1.00 23.70 151 GLU B C 1
ATOM 2074 O O . GLU B 1 151 ? 29.698 9.542 8.817 1.00 25.20 151 GLU B O 1
ATOM 2080 N N . LEU B 1 152 ? 31.818 9.879 8.126 1.00 26.32 152 LEU B N 1
ATOM 2081 C CA . LEU B 1 152 ? 32.456 9.214 9.286 1.00 26.03 152 LEU B CA 1
ATOM 2082 C C . LEU B 1 152 ? 33.693 9.983 9.727 1.00 29.80 152 LEU B C 1
ATOM 2083 O O . LEU B 1 152 ? 34.514 10.341 8.894 1.00 33.03 152 LEU B O 1
ATOM 2088 N N . ILE B 1 153 ? 33.780 10.221 11.026 1.00 30.69 153 ILE B N 1
ATOM 2089 C CA . ILE B 1 153 ? 34.970 10.810 11.694 1.00 32.66 153 ILE B CA 1
ATOM 2090 C C . ILE B 1 153 ? 35.455 9.774 12.681 1.00 31.50 153 ILE B C 1
ATOM 2091 O O . ILE B 1 153 ? 34.664 9.361 13.502 1.00 31.01 153 ILE B O 1
ATOM 2096 N N . GLY B 1 154 ? 36.709 9.351 12.555 1.00 36.29 154 GLY B N 1
ATOM 2097 C CA . GLY B 1 154 ? 37.282 8.285 13.385 1.00 37.75 154 GLY B CA 1
ATOM 2098 C C . GLY B 1 154 ? 36.643 6.941 13.083 1.00 33.59 154 GLY B C 1
ATOM 2099 O O . GLY B 1 154 ? 36.069 6.716 11.963 1.00 38.92 154 GLY B O 1
ATOM 2100 N N . THR B 1 155 ? 36.707 6.031 14.033 1.00 36.34 155 THR B N 1
ATOM 2101 C CA . THR B 1 155 ? 36.164 4.677 13.861 1.00 39.43 155 THR B CA 1
ATOM 2102 C C . THR B 1 155 ? 34.764 4.677 14.496 1.00 39.79 155 THR B C 1
ATOM 2103 O O . THR B 1 155 ? 34.591 5.207 15.642 1.00 39.82 155 THR B O 1
ATOM 2107 N N . VAL B 1 156 ? 33.784 4.149 13.775 1.00 30.33 156 VAL B N 1
ATOM 2108 C CA . VAL B 1 156 ? 32.384 4.091 14.264 1.00 26.96 156 VAL B CA 1
ATOM 2109 C C . VAL B 1 156 ? 32.001 2.615 14.348 1.00 26.64 156 VAL B C 1
ATOM 2110 O O . VAL B 1 156 ? 31.808 1.975 13.283 1.00 28.92 156 VAL B O 1
ATOM 2114 N N . ASP B 1 157 ? 31.747 2.147 15.572 1.00 25.69 157 ASP B N 1
ATOM 2115 C CA . ASP B 1 157 ? 31.454 0.727 15.861 1.00 25.87 157 ASP B CA 1
ATOM 2116 C C . ASP B 1 157 ? 29.941 0.618 15.988 1.00 24.58 157 ASP B C 1
ATOM 2117 O O . ASP B 1 157 ? 29.345 1.104 16.967 1.00 26.64 157 ASP B O 1
ATOM 2122 N N A ILE B 1 158 ? 29.304 -0.009 15.015 0.49 23.34 158 ILE B N 1
ATOM 2123 N N B ILE B 1 158 ? 29.318 -0.003 14.992 0.51 23.38 158 ILE B N 1
ATOM 2124 C CA A ILE B 1 158 ? 27.837 -0.229 15.014 0.49 21.07 158 ILE B CA 1
ATOM 2125 C CA B ILE B 1 158 ? 27.864 -0.312 14.948 0.51 21.93 158 ILE B CA 1
ATOM 2126 C C A ILE B 1 158 ? 27.541 -1.558 15.709 0.49 21.55 158 ILE B C 1
ATOM 2127 C C B ILE B 1 158 ? 27.621 -1.596 15.742 0.51 21.54 158 ILE B C 1
ATOM 2128 O O A ILE B 1 158 ? 27.667 -2.646 15.135 0.49 23.18 158 ILE B O 1
ATOM 2129 O O B ILE B 1 158 ? 27.857 -2.709 15.261 0.51 22.78 158 ILE B O 1
ATOM 2138 N N . ARG B 1 159 ? 27.149 -1.436 16.970 1.00 21.84 159 ARG B N 1
ATOM 2139 C CA . ARG B 1 159 ? 26.843 -2.584 17.829 1.00 22.21 159 ARG B CA 1
ATOM 2140 C C . ARG B 1 159 ? 25.574 -3.296 17.382 1.00 20.87 159 ARG B C 1
ATOM 2141 O O . ARG B 1 159 ? 25.452 -4.498 17.569 1.00 24.37 159 ARG B O 1
ATOM 2149 N N . ALA B 1 160 ? 24.618 -2.555 16.818 1.00 20.10 160 ALA B N 1
ATOM 2150 C CA . ALA B 1 160 ? 23.327 -3.107 16.426 1.00 19.30 160 ALA B CA 1
ATOM 2151 C C . ALA B 1 160 ? 22.702 -2.173 15.373 1.00 17.44 160 ALA B C 1
ATOM 2152 O O . ALA B 1 160 ? 22.999 -0.972 15.362 1.00 18.78 160 ALA B O 1
ATOM 2154 N N . ALA B 1 161 ? 21.823 -2.741 14.559 1.00 17.67 161 ALA B N 1
ATOM 2155 C CA . ALA B 1 161 ? 21.097 -1.964 13.559 1.00 17.61 161 ALA B CA 1
ATOM 2156 C C . ALA B 1 161 ? 19.797 -2.669 13.235 1.00 16.76 161 ALA B C 1
ATOM 2157 O O . ALA B 1 161 ? 19.725 -3.901 13.330 1.00 18.55 161 ALA B O 1
ATOM 2159 N N . ALA B 1 162 ? 18.805 -1.937 12.762 1.00 16.42 162 ALA B N 1
ATOM 2160 C CA . ALA B 1 162 ? 17.539 -2.539 12.375 1.00 15.97 162 ALA B CA 1
ATOM 2161 C C . ALA B 1 162 ? 16.828 -1.684 11.350 1.00 15.65 162 ALA B C 1
ATOM 2162 O O . ALA B 1 162 ? 16.771 -0.492 11.514 1.00 17.17 162 ALA B O 1
ATOM 2164 N N . LEU B 1 163 ? 16.316 -2.317 10.331 1.00 15.94 163 LEU B N 1
ATOM 2165 C CA . LEU B 1 163 ? 15.563 -1.699 9.219 1.00 15.24 163 LEU B CA 1
ATOM 2166 C C . LEU B 1 163 ? 14.138 -2.145 9.223 1.00 14.07 163 LEU B C 1
ATOM 2167 O O . LEU B 1 163 ? 13.890 -3.382 9.239 1.00 15.65 163 LEU B O 1
ATOM 2172 N N . THR B 1 164 ? 13.201 -1.229 9.172 1.00 14.20 164 THR B N 1
ATOM 2173 C CA . THR B 1 164 ? 11.791 -1.459 9.189 1.00 14.28 164 THR B CA 1
ATOM 2174 C C . THR B 1 164 ? 11.126 -1.008 7.897 1.00 14.44 164 THR B C 1
ATOM 2175 O O . THR B 1 164 ? 11.255 0.173 7.539 1.00 15.95 164 THR B O 1
ATOM 2179 N N . VAL B 1 165 ? 10.427 -1.915 7.222 1.00 14.32 165 VAL B N 1
ATOM 2180 C CA . VAL B 1 165 ? 9.694 -1.655 5.980 1.00 14.57 165 VAL B CA 1
ATOM 2181 C C . VAL B 1 165 ? 8.290 -2.140 6.134 1.00 14.30 165 VAL B C 1
ATOM 2182 O O . VAL B 1 165 ? 8.098 -3.364 6.395 1.00 16.06 165 VAL B O 1
ATOM 2186 N N . ALA B 1 166 ? 7.272 -1.345 5.936 1.00 14.68 166 ALA B N 1
ATOM 2187 C CA . ALA B 1 166 ? 5.887 -1.809 5.989 1.00 14.80 166 ALA B CA 1
ATOM 2188 C C . ALA B 1 166 ? 5.031 -1.083 4.989 1.00 15.34 166 ALA B C 1
ATOM 2189 O O . ALA B 1 166 ? 5.052 0.146 4.947 1.00 15.98 166 ALA B O 1
ATOM 2191 N N . GLN B 1 167 ? 4.263 -1.819 4.226 1.00 16.23 167 GLN B N 1
ATOM 2192 C CA . GLN B 1 167 ? 3.343 -1.222 3.252 1.00 16.44 167 GLN B CA 1
ATOM 2193 C C . GLN B 1 167 ? 2.193 -0.551 3.948 1.00 17.53 167 GLN B C 1
ATOM 2194 O O . GLN B 1 167 ? 1.573 -1.183 4.838 1.00 20.54 167 GLN B O 1
ATOM 2200 N N . ILE B 1 168 ? 1.890 0.675 3.599 1.00 17.81 168 ILE B N 1
ATOM 2201 C CA . ILE B 1 168 ? 0.673 1.342 4.113 1.00 19.82 168 ILE B CA 1
ATOM 2202 C C . ILE B 1 168 ? -0.440 1.388 3.081 1.00 18.79 168 ILE B C 1
ATOM 2203 O O . ILE B 1 168 ? -1.624 1.485 3.444 1.00 22.62 168 ILE B O 1
ATOM 2208 N N . SER B 1 169 ? -0.127 1.298 1.777 1.00 19.30 169 SER B N 1
ATOM 2209 C CA . SER B 1 169 ? -1.157 1.418 0.726 1.00 20.85 169 SER B CA 1
ATOM 2210 C C . SER B 1 169 ? -0.682 0.751 -0.572 1.00 19.36 169 SER B C 1
ATOM 2211 O O . SER B 1 169 ? 0.521 0.682 -0.825 1.00 19.41 169 SER B O 1
ATOM 2214 N N A ARG B 1 170 ? -1.636 0.323 -1.390 0.49 23.05 170 ARG B N 1
ATOM 2215 N N B ARG B 1 170 ? -1.671 0.383 -1.367 0.51 22.55 170 ARG B N 1
ATOM 2216 C CA A ARG B 1 170 ? -1.346 0.113 -2.835 0.49 27.30 170 ARG B CA 1
ATOM 2217 C CA B ARG B 1 170 ? -1.494 0.185 -2.827 0.51 24.87 170 ARG B CA 1
ATOM 2218 C C A ARG B 1 170 ? -1.071 1.486 -3.438 0.49 25.48 170 ARG B C 1
ATOM 2219 C C B ARG B 1 170 ? -1.064 1.518 -3.435 0.51 25.00 170 ARG B C 1
ATOM 2220 O O A ARG B 1 170 ? -1.391 2.537 -2.845 0.49 24.32 170 ARG B O 1
ATOM 2221 O O B ARG B 1 170 ? -1.249 2.597 -2.847 0.51 22.29 170 ARG B O 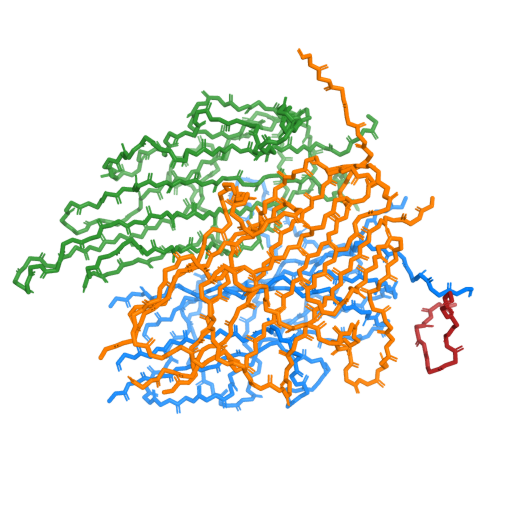1
ATOM 2236 N N . PRO B 1 171 ? -0.527 1.531 -4.681 1.00 24.13 171 PRO B N 1
ATOM 2237 C CA . PRO B 1 171 ? -0.236 2.809 -5.344 1.00 24.03 171 PRO B CA 1
ATOM 2238 C C . PRO B 1 171 ? -1.499 3.653 -5.453 1.00 22.43 171 PRO B C 1
ATOM 2239 O O . PRO B 1 171 ? -2.570 3.160 -5.757 1.00 25.00 171 PRO B O 1
ATOM 2243 N N . HIS B 1 172 ? -1.334 4.949 -5.179 1.00 24.59 172 HIS B N 1
ATOM 2244 C CA . HIS B 1 172 ? -2.509 5.852 -5.124 1.00 23.82 172 HIS B CA 1
ATOM 2245 C C . HIS B 1 172 ? -2.638 6.684 -6.393 1.00 24.69 172 HIS B C 1
ATOM 2246 O O . HIS B 1 172 ? -1.636 6.749 -7.130 1.00 26.27 172 HIS B O 1
ATOM 2253 N N A HIS B 1 173 ? -3.625 7.583 -6.411 0.55 28.78 173 HIS B N 1
ATOM 2254 N N B HIS B 1 173 ? -3.623 7.585 -6.411 0.45 33.21 173 HIS B N 1
ATOM 2255 C CA A HIS B 1 173 ? -3.832 8.453 -7.598 0.55 29.71 173 HIS B CA 1
ATOM 2256 C CA B HIS B 1 173 ? -3.834 8.454 -7.598 0.45 38.26 173 HIS B CA 1
ATOM 2257 C C A HIS B 1 173 ? -3.030 9.745 -7.441 0.55 31.21 173 HIS B C 1
ATOM 2258 C C B HIS B 1 173 ? -3.033 9.747 -7.442 0.45 33.34 173 HIS B C 1
ATOM 2259 O O A HIS B 1 173 ? -3.237 10.425 -6.417 0.55 33.83 173 HIS B O 1
ATOM 2260 O O B HIS B 1 173 ? -3.232 10.424 -6.415 0.45 40.09 173 HIS B O 1
ATOM 2273 N N . HIS B 1 174 ? -2.440 10.224 -8.539 1.00 29.06 174 HIS B N 1
ATOM 2274 C CA . HIS B 1 174 ? -1.663 11.492 -8.499 1.00 34.65 174 HIS B CA 1
ATOM 2275 C C . HIS B 1 174 ? -1.454 11.948 -9.947 1.00 57.52 174 HIS B C 1
ATOM 2276 O O . HIS B 1 174 ? -1.805 11.175 -10.857 1.00 35.16 174 HIS B O 1
ATOM 2283 N N . HIS B 1 175 ? -0.911 13.150 -10.148 1.00 80.57 175 HIS B N 1
ATOM 2284 C CA . HIS B 1 175 ? -0.704 13.681 -11.523 1.00 90.79 175 HIS B CA 1
ATOM 2285 C C . HIS B 1 175 ? 0.777 14.014 -11.737 1.00 124.01 175 HIS B C 1
ATOM 2286 O O . HIS B 1 175 ? 1.045 14.902 -12.570 1.00 99.29 175 HIS B O 1
ATOM 2293 N N . THR C 1 22 ? -10.745 5.032 -1.141 1.00 92.89 22 THR C N 1
ATOM 2294 C CA . THR C 1 22 ? -10.523 3.560 -1.174 1.00 92.43 22 THR C CA 1
ATOM 2295 C C . THR C 1 22 ? -9.205 3.224 -0.468 1.00 46.52 22 THR C C 1
ATOM 2296 O O . THR C 1 22 ? -9.101 2.114 0.083 1.00 45.51 22 THR C O 1
ATOM 2300 N N . LEU C 1 23 ? -8.246 4.151 -0.487 1.00 35.60 23 LEU C N 1
ATOM 2301 C CA . LEU C 1 23 ? -6.924 3.914 0.148 1.00 27.19 23 LEU C CA 1
ATOM 2302 C C . LEU C 1 23 ? -6.853 4.688 1.464 1.00 23.19 23 LEU C C 1
ATOM 2303 O O . LEU C 1 23 ? -7.591 5.673 1.627 1.00 23.85 23 LEU C O 1
ATOM 2308 N N A PRO C 1 24 ? -5.912 4.350 2.373 0.57 21.20 24 PRO C N 1
ATOM 2309 N N B PRO C 1 24 ? -5.902 4.361 2.366 0.43 21.15 24 PRO C N 1
ATOM 2310 C CA A PRO C 1 24 ? -5.755 5.124 3.605 0.57 19.78 24 PRO C CA 1
ATOM 2311 C CA B PRO C 1 24 ? -5.757 5.124 3.605 0.43 19.76 24 PRO C CA 1
ATOM 2312 C C A PRO C 1 24 ? -5.266 6.547 3.317 0.57 18.30 24 PRO C C 1
ATOM 2313 C C B PRO C 1 24 ? -5.264 6.546 3.319 0.43 18.37 24 PRO C C 1
ATOM 2314 O O A PRO C 1 24 ? -4.723 6.755 2.247 0.57 19.65 24 PRO C O 1
ATOM 2315 O O B PRO C 1 24 ? -4.722 6.751 2.248 0.43 19.70 24 PRO C O 1
ATOM 2322 N N . ALA C 1 25 ? -5.735 7.518 4.106 1.00 17.62 25 ALA C N 1
ATOM 2323 C CA . ALA C 1 25 ? -5.267 8.911 3.934 1.00 18.23 25 ALA C CA 1
ATOM 2324 C C . ALA C 1 25 ? -3.828 8.995 4.450 1.00 16.12 25 ALA C C 1
ATOM 2325 O O . ALA C 1 25 ? -3.521 8.318 5.446 1.00 18.02 25 ALA C O 1
ATOM 2327 N N . PHE C 1 26 ? -2.980 9.781 3.790 1.00 16.33 26 PHE C N 1
ATOM 2328 C CA . PHE C 1 26 ? -1.605 9.952 4.213 1.00 15.42 26 PHE C CA 1
ATOM 2329 C C . PHE C 1 26 ? -1.025 11.223 3.656 1.00 15.96 26 PHE C C 1
ATOM 2330 O O . PHE C 1 26 ? -1.517 11.747 2.600 1.00 17.18 26 PHE C O 1
ATOM 2338 N N . GLY C 1 27 ? 0.075 11.650 4.191 1.00 16.12 27 GLY C N 1
ATOM 2339 C CA . GLY C 1 27 ? 0.867 12.715 3.641 1.00 15.89 27 GLY C CA 1
ATOM 2340 C C . GLY C 1 27 ? 2.265 12.707 4.177 1.00 15.16 27 GLY C C 1
ATOM 2341 O O . GLY C 1 27 ? 2.470 12.393 5.405 1.00 16.36 27 GLY C O 1
ATOM 2342 N N . PHE C 1 28 ? 3.228 13.085 3.381 1.00 15.46 28 PHE C N 1
ATOM 2343 C CA . PHE C 1 28 ? 4.617 13.252 3.741 1.00 14.78 28 PHE C CA 1
ATOM 2344 C C . PHE C 1 28 ? 5.104 14.584 3.232 1.00 16.18 28 PHE C C 1
ATOM 2345 O O . PHE C 1 28 ? 5.033 14.774 2.015 1.00 17.89 28 PHE C O 1
ATOM 2353 N N . ALA C 1 29 ? 5.429 15.498 4.112 1.00 15.05 29 ALA C N 1
ATOM 2354 C CA . ALA C 1 29 ? 5.802 16.863 3.755 1.00 16.15 29 ALA C CA 1
ATOM 2355 C C . ALA C 1 29 ? 7.172 17.119 4.298 1.00 15.09 29 ALA C C 1
ATOM 2356 O O . ALA C 1 29 ? 7.404 16.866 5.504 1.00 17.42 29 ALA C O 1
ATOM 2358 N N . PHE C 1 30 ? 8.109 17.647 3.526 1.00 15.56 30 PHE C N 1
ATOM 2359 C CA . PHE C 1 30 ? 9.482 17.768 3.968 1.00 16.00 30 PHE C CA 1
ATOM 2360 C C . PHE C 1 30 ? 10.146 19.011 3.418 1.00 15.91 30 PHE C C 1
ATOM 2361 O O . PHE C 1 30 ? 9.694 19.640 2.429 1.00 17.40 30 PHE C O 1
ATOM 2369 N N . ASN C 1 31 ? 11.306 19.297 4.016 1.00 16.58 31 ASN C N 1
ATOM 2370 C CA . ASN C 1 31 ? 12.158 20.423 3.570 1.00 17.59 31 ASN C CA 1
ATOM 2371 C C . ASN C 1 31 ? 13.573 19.844 3.559 1.00 17.87 31 ASN C C 1
ATOM 2372 O O . ASN C 1 31 ? 14.098 19.582 4.654 1.00 18.69 31 ASN C O 1
ATOM 2377 N N . ALA C 1 32 ? 14.158 19.605 2.381 1.00 18.82 32 ALA C N 1
ATOM 2378 C CA . ALA C 1 32 ? 15.470 18.913 2.343 1.00 19.80 32 ALA C CA 1
ATOM 2379 C C . ALA C 1 32 ? 16.650 19.875 2.177 1.00 21.86 32 ALA C C 1
ATOM 2380 O O . ALA C 1 32 ? 17.758 19.498 2.596 1.00 25.14 32 ALA C O 1
ATOM 2382 N N . SER C 1 33 ? 16.437 21.066 1.611 1.00 21.67 33 SER C N 1
ATOM 2383 C CA . SER C 1 33 ? 17.610 21.932 1.310 1.00 23.14 33 SER C CA 1
ATOM 2384 C C . SER C 1 33 ? 17.315 23.427 1.477 1.00 22.99 33 SER C C 1
ATOM 2385 O O . SER C 1 33 ? 18.061 24.231 0.891 1.00 26.55 33 SER C O 1
ATOM 2388 N N . ALA C 1 34 ? 16.288 23.789 2.247 1.00 20.86 34 ALA C N 1
ATOM 2389 C CA . ALA C 1 34 ? 16.011 25.222 2.495 1.00 20.03 34 ALA C CA 1
ATOM 2390 C C . ALA C 1 34 ? 16.063 25.490 4.000 1.00 19.81 34 ALA C C 1
ATOM 2391 O O . ALA C 1 34 ? 15.004 25.454 4.653 1.00 20.39 34 ALA C O 1
ATOM 2393 N N . PRO C 1 35 ? 17.258 25.743 4.570 1.00 20.58 35 PRO C N 1
ATOM 2394 C CA . PRO C 1 35 ? 17.391 25.977 6.003 1.00 21.33 35 PRO C CA 1
ATOM 2395 C C . PRO C 1 35 ? 16.479 27.116 6.470 1.00 20.31 35 PRO C C 1
ATOM 2396 O O . PRO C 1 35 ? 16.242 28.035 5.708 1.00 22.24 35 PRO C O 1
ATOM 2400 N N . GLN C 1 36 ? 15.978 27.010 7.700 1.00 20.29 36 GLN C N 1
ATOM 2401 C CA . GLN C 1 36 ? 15.118 28.075 8.270 1.00 21.06 36 GLN C CA 1
ATOM 2402 C C . GLN C 1 36 ? 15.484 28.238 9.741 1.00 19.12 36 GLN C C 1
ATOM 2403 O O . GLN C 1 36 ? 15.778 27.222 10.392 1.00 20.13 36 GLN C O 1
ATOM 2409 N N . PHE C 1 37 ? 15.504 29.475 10.226 1.00 20.64 37 PHE C N 1
ATOM 2410 C CA . PHE C 1 37 ? 15.739 29.698 11.671 1.00 21.42 37 PHE C CA 1
ATOM 2411 C C . PHE C 1 37 ? 14.444 29.465 12.409 1.00 20.16 37 PHE C C 1
ATOM 2412 O O . PHE C 1 37 ? 13.382 29.920 12.018 1.00 23.09 37 PHE C O 1
ATOM 2420 N N . ALA C 1 38 ? 14.540 28.678 13.486 1.00 19.97 38 ALA C N 1
ATOM 2421 C CA . ALA C 1 38 ? 13.379 28.462 14.357 1.00 20.57 38 ALA C CA 1
ATOM 2422 C C . ALA C 1 38 ? 12.919 29.778 15.011 1.00 19.60 38 ALA C C 1
ATOM 2423 O O . ALA C 1 38 ? 13.794 30.546 15.441 1.00 21.46 38 ALA C O 1
ATOM 2425 N N . SER C 1 39 ? 11.617 29.895 15.137 1.00 19.44 39 SER C N 1
ATOM 2426 C CA . SER C 1 39 ? 11.000 31.019 15.858 1.00 20.56 39 SER C CA 1
ATOM 2427 C C . SER C 1 39 ? 9.914 30.426 16.755 1.00 19.03 39 SER C C 1
ATOM 2428 O O . SER C 1 39 ? 9.203 29.516 16.337 1.00 19.28 39 SER C O 1
ATOM 2431 N N . LEU C 1 40 ? 9.785 30.925 17.989 1.00 19.47 40 LEU C N 1
ATOM 2432 C CA . LEU C 1 40 ? 8.851 30.315 18.955 1.00 18.63 40 LEU C CA 1
ATOM 2433 C C . LEU C 1 40 ? 7.466 30.266 18.368 1.00 17.82 40 LEU C C 1
ATOM 2434 O O . LEU C 1 40 ? 6.909 31.261 17.918 1.00 19.46 40 LEU C O 1
ATOM 2439 N N . PHE C 1 41 ? 6.862 29.075 18.411 1.00 16.68 41 PHE C N 1
ATOM 2440 C CA . PHE C 1 41 ? 5.482 28.865 18.035 1.00 16.06 41 PHE C CA 1
ATOM 2441 C C . PHE C 1 41 ? 5.205 29.210 16.563 1.00 15.64 41 PHE C C 1
ATOM 2442 O O . PHE C 1 41 ? 4.044 29.341 16.239 1.00 17.95 41 PHE C O 1
ATOM 2450 N N . THR C 1 42 ? 6.238 29.170 15.730 1.00 16.96 42 THR C N 1
ATOM 2451 C CA . THR C 1 42 ? 6.088 29.413 14.281 1.00 18.22 42 THR C CA 1
ATOM 2452 C C . THR C 1 42 ? 6.241 28.044 13.577 1.00 16.45 42 THR C C 1
ATOM 2453 O O . THR C 1 42 ? 7.327 27.495 13.611 1.00 16.78 42 THR C O 1
ATOM 2457 N N . PRO C 1 43 ? 5.166 27.610 12.925 1.00 16.30 43 PRO C N 1
ATOM 2458 C CA . PRO C 1 43 ? 5.243 26.307 12.204 1.00 16.85 43 PRO C CA 1
ATOM 2459 C C . PRO C 1 43 ? 6.397 26.278 11.206 1.00 16.17 43 PRO C C 1
ATOM 2460 O O . PRO C 1 43 ? 6.599 27.217 10.451 1.00 17.73 43 PRO C O 1
ATOM 2464 N N . LEU C 1 44 ? 7.082 25.160 11.156 1.00 16.18 44 LEU C N 1
ATOM 2465 C CA . LEU C 1 44 ? 8.179 24.986 10.205 1.00 16.42 44 LEU C CA 1
ATOM 2466 C C . LEU C 1 44 ? 7.665 24.798 8.780 1.00 16.81 44 LEU C C 1
ATOM 2467 O O . LEU C 1 44 ? 6.638 24.151 8.546 1.00 17.24 44 LEU C O 1
ATOM 2472 N N . LEU C 1 45 ? 8.412 25.379 7.834 1.00 16.95 45 LEU C N 1
ATOM 2473 C CA . LEU C 1 45 ? 8.108 25.276 6.391 1.00 17.61 45 LEU C CA 1
ATOM 2474 C C . LEU C 1 45 ? 8.492 23.891 5.864 1.00 16.50 45 LEU C C 1
ATOM 2475 O O . LEU C 1 45 ? 9.615 23.451 6.112 1.00 18.08 45 LEU C O 1
ATOM 2480 N N . LEU C 1 46 ? 7.583 23.337 5.094 1.00 16.39 46 LEU C N 1
ATOM 2481 C CA . LEU C 1 46 ? 7.694 21.977 4.541 1.00 16.69 46 LEU C CA 1
ATOM 2482 C C . LEU C 1 46 ? 7.182 22.016 3.072 1.00 16.88 46 LEU C C 1
ATOM 2483 O O . LEU C 1 46 ? 6.018 21.737 2.826 1.00 18.59 46 LEU C O 1
ATOM 2488 N N . PRO C 1 47 ? 8.044 22.428 2.139 1.00 18.58 47 PRO C N 1
ATOM 2489 C CA . PRO C 1 47 ? 7.579 22.730 0.788 1.00 20.26 47 PRO C CA 1
ATOM 2490 C C . PRO C 1 47 ? 7.390 21.606 -0.219 1.00 25.70 47 PRO C C 1
ATOM 2491 O O . PRO C 1 47 ? 6.915 21.776 -1.319 1.00 28.86 47 PRO C O 1
ATOM 2495 N N . SER C 1 48 ? 7.919 20.352 0.205 1.00 42.30 48 SER C N 1
ATOM 2496 C CA . SER C 1 48 ? 8.102 19.181 -0.768 1.00 19.81 48 SER C CA 1
ATOM 2497 C C . SER C 1 48 ? 7.234 18.083 -0.280 1.00 17.37 48 SER C C 1
ATOM 2498 O O . SER C 1 48 ? 7.103 17.849 0.916 1.00 17.91 48 SER C O 1
ATOM 2501 N N . VAL C 1 49 ? 6.761 17.268 -1.213 1.00 17.24 49 VAL C N 1
ATOM 2502 C CA . VAL C 1 49 ? 5.928 16.085 -0.946 1.00 17.15 49 VAL C CA 1
ATOM 2503 C C . VAL C 1 49 ? 6.395 14.849 -1.715 1.00 16.94 49 VAL C C 1
ATOM 2504 O O . VAL C 1 49 ? 5.700 13.835 -1.617 1.00 17.88 49 VAL C O 1
ATOM 2508 N N . SER C 1 50 ? 7.514 14.898 -2.416 1.00 17.42 50 SER C N 1
ATOM 2509 C CA . SER C 1 50 ? 7.889 13.833 -3.369 1.00 17.86 50 SER C CA 1
ATOM 2510 C C . SER C 1 50 ? 9.286 13.344 -3.088 1.00 17.48 50 SER C C 1
ATOM 2511 O O . SER C 1 50 ? 10.282 13.813 -3.626 1.00 20.47 50 SER C O 1
ATOM 2514 N N . PRO C 1 51 ? 9.419 12.333 -2.154 1.00 18.00 51 PRO C N 1
ATOM 2515 C CA . PRO C 1 51 ? 10.763 11.961 -1.705 1.00 18.12 51 PRO C CA 1
ATOM 2516 C C . PRO C 1 51 ? 11.556 10.958 -2.554 1.00 17.49 51 PRO C C 1
ATOM 2517 O O . PRO C 1 51 ? 12.738 10.798 -2.351 1.00 19.45 51 PRO C O 1
ATOM 2521 N N . ASN C 1 52 ? 10.881 10.249 -3.461 1.00 18.20 52 ASN C N 1
ATOM 2522 C CA . ASN C 1 52 ? 11.577 9.183 -4.217 1.00 19.16 52 ASN C CA 1
ATOM 2523 C C . ASN C 1 52 ? 12.435 9.843 -5.288 1.00 20.66 52 ASN C C 1
ATOM 2524 O O . ASN C 1 52 ? 11.880 10.561 -6.115 1.00 22.46 52 ASN C O 1
ATOM 2529 N N . PRO C 1 53 ? 13.784 9.641 -5.264 1.00 22.19 53 PRO C N 1
ATOM 2530 C CA . PRO C 1 53 ? 14.688 10.311 -6.210 1.00 26.55 53 PRO C CA 1
ATOM 2531 C C . PRO C 1 53 ? 14.614 9.748 -7.639 1.00 27.36 53 PRO C C 1
ATOM 2532 O O . PRO C 1 53 ? 15.197 10.321 -8.583 1.00 37.47 53 PRO C O 1
ATOM 2536 N N . ASN C 1 54 ? 13.974 8.598 -7.817 1.00 23.87 54 ASN C N 1
ATOM 2537 C CA . ASN C 1 54 ? 13.923 7.917 -9.142 1.00 25.41 54 ASN C CA 1
ATOM 2538 C C . ASN C 1 54 ? 12.577 8.083 -9.822 1.00 29.36 54 ASN C C 1
ATOM 2539 O O . ASN C 1 54 ? 12.526 8.217 -10.992 1.00 36.01 54 ASN C O 1
ATOM 2544 N N A ILE C 1 55 ? 11.503 7.917 -9.067 0.39 29.08 55 ILE C N 1
ATOM 2545 N N B ILE C 1 55 ? 11.477 8.092 -9.104 0.61 24.78 55 ILE C N 1
ATOM 2546 C CA A ILE C 1 55 ? 10.127 8.174 -9.558 0.39 29.61 55 ILE C CA 1
ATOM 2547 C CA B ILE C 1 55 ? 10.064 8.022 -9.569 0.61 24.26 55 ILE C CA 1
ATOM 2548 C C A ILE C 1 55 ? 9.480 9.144 -8.592 0.39 30.02 55 ILE C C 1
ATOM 2549 C C B ILE C 1 55 ? 9.408 9.101 -8.674 0.61 27.59 55 ILE C C 1
ATOM 2550 O O A ILE C 1 55 ? 8.975 8.788 -7.537 0.39 39.74 55 ILE C O 1
ATOM 2551 O O B ILE C 1 55 ? 8.889 8.794 -7.613 0.61 21.38 55 ILE C O 1
ATOM 2560 N N . THR C 1 56 ? 9.477 10.374 -9.063 1.00 26.30 56 THR C N 1
ATOM 2561 C CA . THR C 1 56 ? 9.127 11.520 -8.237 1.00 25.87 56 THR C CA 1
ATOM 2562 C C . THR C 1 56 ? 7.615 11.683 -8.315 1.00 25.42 56 THR C C 1
ATOM 2563 O O . THR C 1 56 ? 7.039 12.095 -9.311 1.00 34.92 56 THR C O 1
ATOM 2567 N N . VAL C 1 57 ? 6.963 11.333 -7.194 1.00 21.30 57 VAL C N 1
ATOM 2568 C CA . VAL C 1 57 ? 5.533 11.469 -7.142 1.00 22.67 57 VAL C CA 1
ATOM 2569 C C . VAL C 1 57 ? 5.143 12.021 -5.779 1.00 19.55 57 VAL C C 1
ATOM 2570 O O . VAL C 1 57 ? 5.756 11.688 -4.767 1.00 20.00 57 VAL C O 1
ATOM 2574 N N . PRO C 1 58 ? 4.029 12.739 -5.721 1.00 18.62 58 PRO C N 1
ATOM 2575 C CA . PRO C 1 58 ? 3.624 13.308 -4.435 1.00 17.56 58 PRO C CA 1
ATOM 2576 C C . PRO C 1 58 ? 3.047 12.207 -3.563 1.00 18.07 58 PRO C C 1
ATOM 2577 O O . PRO C 1 58 ? 2.121 11.517 -3.922 1.00 19.96 58 PRO C O 1
ATOM 2581 N N . VAL C 1 59 ? 3.565 12.137 -2.341 1.00 17.37 59 VAL C N 1
ATOM 2582 C CA . VAL C 1 59 ? 3.122 11.090 -1.371 1.00 17.57 59 VAL C CA 1
ATOM 2583 C C . VAL C 1 59 ? 2.037 11.750 -0.518 1.00 16.79 59 VAL C C 1
ATOM 2584 O O . VAL C 1 59 ? 2.243 12.098 0.682 1.00 18.06 59 VAL C O 1
ATOM 2588 N N . ILE C 1 60 ? 0.880 11.933 -1.109 1.00 17.89 60 ILE C N 1
ATOM 2589 C CA . ILE C 1 60 ? -0.270 12.663 -0.589 1.00 18.26 60 ILE C CA 1
ATOM 2590 C C . ILE C 1 60 ? -1.501 11.932 -1.032 1.00 18.59 60 ILE C C 1
ATOM 2591 O O . ILE C 1 60 ? -1.669 11.734 -2.276 1.00 19.79 60 ILE C O 1
ATOM 2596 N N . ASN C 1 61 ? -2.383 11.552 -0.146 1.00 17.84 61 ASN C N 1
ATOM 2597 C CA . ASN C 1 61 ? -3.675 10.955 -0.468 1.00 18.98 61 ASN C CA 1
ATOM 2598 C C . ASN C 1 61 ? -4.706 11.439 0.525 1.00 17.84 61 ASN C C 1
ATOM 2599 O O . ASN C 1 61 ? -4.610 11.048 1.715 1.00 18.37 61 ASN C O 1
ATOM 2604 N N . ASP C 1 62 ? -5.618 12.265 0.110 1.00 19.73 62 ASP C N 1
ATOM 2605 C CA . ASP C 1 62 ? -6.722 12.717 0.966 1.00 19.16 62 ASP C CA 1
ATOM 2606 C C . ASP C 1 62 ? -6.181 13.447 2.226 1.00 18.95 62 ASP C C 1
ATOM 2607 O O . ASP C 1 62 ? -6.830 13.381 3.290 1.00 19.58 62 ASP C O 1
ATOM 2612 N N . THR C 1 63 ? -5.064 14.129 2.085 1.00 18.57 63 THR C N 1
ATOM 2613 C CA . THR C 1 63 ? -4.623 15.172 3.020 1.00 19.11 63 THR C CA 1
ATOM 2614 C C . THR C 1 63 ? -4.195 16.349 2.169 1.00 17.83 63 THR C C 1
ATOM 2615 O O . THR C 1 63 ? -4.089 16.197 0.902 1.00 19.97 63 THR C O 1
ATOM 2619 N N . VAL C 1 64 ? -3.907 17.493 2.753 1.00 18.34 64 VAL C N 1
ATOM 2620 C CA . VAL C 1 64 ? -3.377 18.654 2.026 1.00 19.82 64 VAL C CA 1
ATOM 2621 C C . VAL C 1 64 ? -2.079 19.094 2.664 1.00 17.60 64 VAL C C 1
ATOM 2622 O O . VAL C 1 64 ? -2.024 19.362 3.886 1.00 19.49 64 VAL C O 1
ATOM 2626 N N . SER C 1 65 ? -1.034 19.223 1.893 1.00 18.90 65 SER C N 1
ATOM 2627 C CA . SER C 1 65 ? 0.216 19.827 2.339 1.00 17.81 65 SER C CA 1
ATOM 2628 C C . SER C 1 65 ? 0.089 21.337 2.184 1.00 18.86 65 SER C C 1
ATOM 2629 O O . SER C 1 65 ? 0.073 21.780 1.010 1.00 22.46 65 SER C O 1
ATOM 2632 N N . VAL C 1 66 ? -0.024 22.104 3.245 1.00 18.24 66 VAL C N 1
ATOM 2633 C CA . VAL C 1 66 ? -0.388 23.544 3.136 1.00 19.84 66 VAL C CA 1
ATOM 2634 C C . VAL C 1 66 ? 0.805 24.452 3.070 1.00 19.87 66 VAL C C 1
ATOM 2635 O O . VAL C 1 66 ? 0.619 25.683 2.901 1.00 26.13 66 VAL C O 1
ATOM 2639 N N . GLY C 1 67 ? 2.002 23.954 3.136 1.00 18.93 67 GLY C N 1
ATOM 2640 C CA . GLY C 1 67 ? 3.251 24.698 3.091 1.00 19.32 67 GLY C CA 1
ATOM 2641 C C . GLY C 1 67 ? 4.004 24.695 4.392 1.00 17.36 67 GLY C C 1
ATOM 2642 O O . GLY C 1 67 ? 5.221 24.780 4.387 1.00 18.46 67 GLY C O 1
ATOM 2643 N N . ASP C 1 68 ? 3.272 24.569 5.502 1.00 18.24 68 ASP C N 1
ATOM 2644 C CA . ASP C 1 68 ? 3.889 24.497 6.844 1.00 17.66 68 ASP C CA 1
ATOM 2645 C C . ASP C 1 68 ? 3.095 23.481 7.666 1.00 16.78 68 ASP C C 1
ATOM 2646 O O . ASP C 1 68 ? 2.950 23.650 8.892 1.00 17.70 68 ASP C O 1
ATOM 2651 N N . GLY C 1 69 ? 2.700 22.388 7.042 1.00 16.73 69 GLY C N 1
ATOM 2652 C CA . GLY C 1 69 ? 2.032 21.319 7.769 1.00 17.17 69 GLY C CA 1
ATOM 2653 C C . GLY C 1 69 ? 1.070 20.548 6.898 1.00 15.98 69 GLY C C 1
ATOM 2654 O O . GLY C 1 69 ? 0.998 20.780 5.671 1.00 17.46 69 GLY C O 1
ATOM 2655 N N . ILE C 1 70 ? 0.364 19.624 7.500 1.00 16.00 70 ILE C N 1
ATOM 2656 C CA . ILE C 1 70 ? -0.560 18.732 6.818 1.00 16.47 70 ILE C CA 1
ATOM 2657 C C . ILE C 1 70 ? -1.940 18.894 7.377 1.00 16.19 70 ILE C C 1
ATOM 2658 O O . ILE C 1 70 ? -2.144 18.759 8.626 1.00 17.17 70 ILE C O 1
ATOM 2663 N N A ARG C 1 71 ? -2.914 19.209 6.560 0.55 17.17 71 ARG C N 1
ATOM 2664 N N B ARG C 1 71 ? -2.907 19.192 6.533 0.45 17.28 71 ARG C N 1
ATOM 2665 C CA A ARG C 1 71 ? -4.315 19.286 6.947 0.55 18.04 71 ARG C CA 1
ATOM 2666 C CA B ARG C 1 71 ? -4.335 19.293 6.840 0.45 18.05 71 ARG C CA 1
ATOM 2667 C C A ARG C 1 71 ? -5.049 17.987 6.624 0.55 18.23 71 ARG C C 1
ATOM 2668 C C B ARG C 1 71 ? -5.030 17.952 6.614 0.45 18.09 71 ARG C C 1
ATOM 2669 O O A ARG C 1 71 ? -4.925 17.433 5.534 0.55 18.51 71 ARG C O 1
ATOM 2670 O O B ARG C 1 71 ? -4.856 17.332 5.559 0.45 18.95 71 ARG C O 1
ATOM 2685 N N . ILE C 1 72 ? -5.802 17.527 7.596 1.00 17.88 72 ILE C N 1
ATOM 2686 C CA . ILE C 1 72 ? -6.622 16.313 7.551 1.00 17.55 72 ILE C CA 1
ATOM 2687 C C . ILE C 1 72 ? -7.947 16.615 6.868 1.00 18.60 72 ILE C C 1
ATOM 2688 O O . ILE C 1 72 ? -8.578 17.650 7.146 1.00 19.32 72 ILE C O 1
ATOM 2693 N N . LEU C 1 73 ? -8.374 15.697 5.995 1.00 18.33 73 LEU C N 1
ATOM 2694 C CA . LEU C 1 73 ? -9.680 15.842 5.300 1.00 18.15 73 LEU C CA 1
ATOM 2695 C C . LEU C 1 73 ? -10.589 14.684 5.715 1.00 18.87 73 LEU C C 1
ATOM 2696 O O . LEU C 1 73 ? -11.812 14.810 5.535 1.00 20.85 73 LEU C O 1
ATOM 2701 N N . ARG C 1 74 ? -10.016 13.605 6.257 1.00 19.50 74 ARG C N 1
ATOM 2702 C CA . ARG C 1 74 ? -10.820 12.394 6.570 1.00 19.36 74 ARG C CA 1
ATOM 2703 C C . ARG C 1 74 ? -10.718 12.045 8.057 1.00 17.69 74 ARG C C 1
ATOM 2704 O O . ARG C 1 74 ? -9.588 11.950 8.566 1.00 18.28 74 ARG C O 1
ATOM 2712 N N . ALA C 1 75 ? -11.860 11.837 8.712 1.00 18.66 75 ALA C N 1
ATOM 2713 C CA . ALA C 1 75 ? -11.847 11.426 10.133 1.00 18.84 75 ALA C CA 1
ATOM 2714 C C . ALA C 1 75 ? -11.220 10.036 10.247 1.00 18.72 75 ALA C C 1
ATOM 2715 O O . ALA C 1 75 ? -11.514 9.179 9.395 1.00 20.16 75 ALA C O 1
ATOM 2717 N N . GLY C 1 76 ? -10.383 9.829 11.263 1.00 18.63 76 GLY C N 1
ATOM 2718 C CA . GLY C 1 76 ? -9.789 8.512 11.487 1.00 18.99 76 GLY C CA 1
ATOM 2719 C C . GLY C 1 76 ? -8.753 8.549 12.589 1.00 17.12 76 GLY C C 1
ATOM 2720 O O . GLY C 1 76 ? -8.592 9.598 13.208 1.00 17.98 76 GLY C O 1
ATOM 2721 N N . ILE C 1 77 ? -8.138 7.414 12.776 1.00 16.93 77 ILE C N 1
ATOM 2722 C CA . ILE C 1 77 ? -6.982 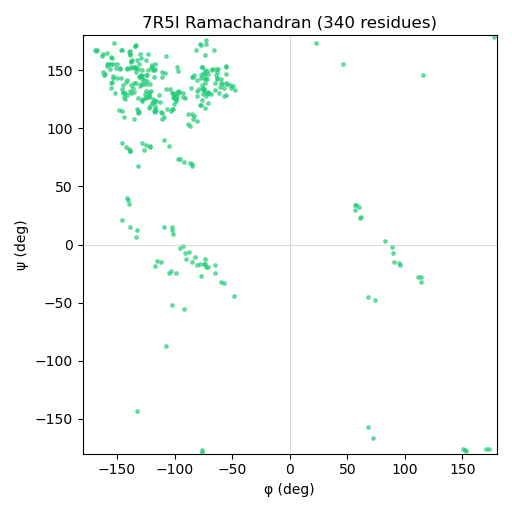7.280 13.681 1.00 16.26 77 ILE C CA 1
ATOM 2723 C C . ILE C 1 77 ? -5.737 7.350 12.841 1.00 15.72 77 ILE C C 1
ATOM 2724 O O . ILE C 1 77 ? -5.645 6.595 11.846 1.00 16.83 77 ILE C O 1
ATOM 2729 N N . TYR C 1 78 ? -4.818 8.206 13.182 1.00 15.03 78 TYR C N 1
ATOM 2730 C CA . TYR C 1 78 ? -3.610 8.463 12.449 1.00 14.26 78 TYR C CA 1
ATOM 2731 C C . TYR C 1 78 ? -2.374 8.185 13.270 1.00 13.94 78 TYR C C 1
ATOM 2732 O O . TYR C 1 78 ? -2.402 8.411 14.520 1.00 15.98 78 TYR C O 1
ATOM 2741 N N . GLN C 1 79 ? -1.269 7.840 12.651 1.00 13.59 79 GLN C N 1
ATOM 2742 C CA . GLN C 1 79 ? 0.074 7.932 13.168 1.00 13.34 79 GLN C CA 1
ATOM 2743 C C . GLN C 1 79 ? 0.699 9.240 12.665 1.00 14.29 79 GLN C C 1
ATOM 2744 O O . GLN C 1 79 ? 0.651 9.518 11.463 1.00 15.34 79 GLN C O 1
ATOM 2750 N N . ILE C 1 80 ? 1.291 10.001 13.577 1.00 13.92 80 ILE C N 1
ATOM 2751 C CA . ILE C 1 80 ? 1.978 11.249 13.239 1.00 13.99 80 ILE C CA 1
ATOM 2752 C C . ILE C 1 80 ? 3.364 11.242 13.837 1.00 13.65 80 ILE C C 1
ATOM 2753 O O . ILE C 1 80 ? 3.539 10.752 15.015 1.00 14.74 80 ILE C O 1
ATOM 2758 N N . SER C 1 81 ? 4.328 11.815 13.171 1.00 13.98 81 SER C N 1
ATOM 2759 C CA . SER C 1 81 ? 5.715 11.841 13.634 1.00 13.51 81 SER C CA 1
ATOM 2760 C C . SER C 1 81 ? 6.503 12.844 12.788 1.00 13.05 81 SER C C 1
ATOM 2761 O O . SER C 1 81 ? 6.022 13.224 11.697 1.00 14.60 81 SER C O 1
ATOM 2764 N N . TYR C 1 82 ? 7.685 13.184 13.208 1.00 13.07 82 TYR C N 1
ATOM 2765 C CA . TYR C 1 82 ? 8.527 14.111 12.458 1.00 13.03 82 TYR C CA 1
ATOM 2766 C C . TYR C 1 82 ? 9.985 13.911 12.748 1.00 13.74 82 TYR C C 1
ATOM 2767 O O . TYR C 1 82 ? 10.374 13.255 13.759 1.00 14.14 82 TYR C O 1
ATOM 2776 N N A THR C 1 83 ? 10.807 14.548 11.933 0.40 14.02 83 THR C N 1
ATOM 2777 N N B THR C 1 83 ? 10.859 14.525 11.964 0.60 14.12 83 THR C N 1
ATOM 2778 C CA A THR C 1 83 ? 12.238 14.659 12.114 0.40 14.30 83 THR C CA 1
ATOM 2779 C CA B THR C 1 83 ? 12.286 14.554 12.193 0.60 14.32 83 THR C CA 1
ATOM 2780 C C A THR C 1 83 ? 12.722 16.066 11.848 0.40 15.02 83 THR C C 1
ATOM 2781 C C B THR C 1 83 ? 12.856 15.885 11.732 0.60 15.34 83 THR C C 1
ATOM 2782 O O A THR C 1 83 ? 12.055 16.827 11.064 0.40 15.62 83 THR C O 1
ATOM 2783 O O B THR C 1 83 ? 12.326 16.449 10.768 0.60 16.55 83 THR C O 1
ATOM 2790 N N . LEU C 1 84 ? 13.892 16.295 12.358 1.00 15.32 84 LEU C N 1
ATOM 2791 C CA . LEU C 1 84 ? 14.528 17.607 12.068 1.00 16.05 84 LEU C CA 1
ATOM 2792 C C . LEU C 1 84 ? 16.042 17.453 11.942 1.00 16.87 84 LEU C C 1
ATOM 2793 O O . LEU C 1 84 ? 16.608 16.593 12.641 1.00 17.67 84 LEU C O 1
ATOM 2798 N N . THR C 1 85 ? 16.663 18.255 11.076 1.00 17.29 85 THR C N 1
ATOM 2799 C CA . THR C 1 85 ? 18.144 18.286 11.004 1.00 17.58 85 THR C CA 1
ATOM 2800 C C . THR C 1 85 ? 18.547 19.675 11.497 1.00 18.37 85 THR C C 1
ATOM 2801 O O . THR C 1 85 ? 18.050 20.664 10.930 1.00 18.78 85 THR C O 1
ATOM 2805 N N . ILE C 1 86 ? 19.377 19.742 12.535 1.00 18.70 86 ILE C N 1
ATOM 2806 C CA . ILE C 1 86 ? 19.705 21.067 13.133 1.00 20.78 86 ILE C CA 1
ATOM 2807 C C . ILE C 1 86 ? 21.220 21.269 13.128 1.00 22.98 86 ILE C C 1
ATOM 2808 O O . ILE C 1 86 ? 21.950 20.293 13.367 1.00 25.10 86 ILE C O 1
ATOM 2813 N N . SER C 1 87 ? 21.662 22.493 12.837 1.00 22.99 87 SER C N 1
ATOM 2814 C CA . SER C 1 87 ? 23.111 22.807 12.894 1.00 27.84 87 SER C CA 1
ATOM 2815 C C . SER C 1 87 ? 23.312 23.869 13.972 1.00 27.33 87 SER C C 1
ATOM 2816 O O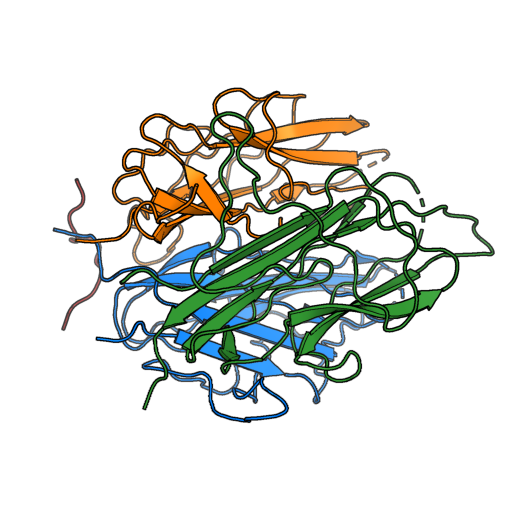 . SER C 1 87 ? 22.727 24.959 13.838 1.00 33.68 87 SER C O 1
ATOM 2819 N N . LEU C 1 88 ? 24.087 23.552 15.010 1.00 32.22 88 LEU C N 1
ATOM 2820 C CA . LEU C 1 88 ? 24.233 24.507 16.137 1.00 37.99 88 LEU C CA 1
ATOM 2821 C C . LEU C 1 88 ? 25.685 24.958 16.285 1.00 44.05 88 LEU C C 1
ATOM 2822 O O . LEU C 1 88 ? 26.587 24.139 16.032 1.00 45.11 88 LEU C O 1
ATOM 2827 N N . ASP C 1 89 ? 25.891 26.221 16.652 1.00 35.97 89 ASP C N 1
ATOM 2828 C CA . ASP C 1 89 ? 27.256 26.712 16.971 1.00 39.79 89 ASP C CA 1
ATOM 2829 C C . ASP C 1 89 ? 27.451 26.366 18.444 1.00 52.25 89 ASP C C 1
ATOM 2830 O O . ASP C 1 89 ? 26.471 26.533 19.199 1.00 56.88 89 ASP C O 1
ATOM 2835 N N . ASN C 1 90 ? 28.584 25.811 18.857 1.00 58.09 90 ASN C N 1
ATOM 2836 C CA . ASN C 1 90 ? 28.779 25.698 20.321 1.00 62.77 90 ASN C CA 1
ATOM 2837 C C . ASN C 1 90 ? 29.783 26.765 20.750 1.00 50.47 90 ASN C C 1
ATOM 2838 O O . ASN C 1 90 ? 30.980 26.466 20.841 1.00 72.32 90 ASN C O 1
ATOM 2843 N N . VAL C 1 91 ? 29.268 27.968 20.986 1.00 52.74 91 VAL C N 1
ATOM 2844 C CA . VAL C 1 91 ? 29.974 29.067 21.704 1.00 60.18 91 VAL C CA 1
ATOM 2845 C C . VAL C 1 91 ? 29.788 28.801 23.202 1.00 76.05 91 VAL C C 1
ATOM 2846 O O . VAL C 1 91 ? 28.665 28.888 23.715 1.00 59.15 91 VAL C O 1
ATOM 2850 N N . PRO C 1 92 ? 30.857 28.421 23.949 1.00 81.84 92 PRO C N 1
ATOM 2851 C CA . PRO C 1 92 ? 30.693 27.897 25.308 1.00 84.61 92 PRO C CA 1
ATOM 2852 C C . PRO C 1 92 ? 29.767 28.763 26.180 1.00 89.23 92 PRO C C 1
ATOM 2853 O O . PRO C 1 92 ? 28.914 28.187 26.875 1.00 97.33 92 PRO C O 1
ATOM 2857 N N . THR C 1 93 ? 29.960 30.094 26.115 1.00 69.72 93 THR C N 1
ATOM 2858 C CA . THR C 1 93 ? 29.245 31.083 26.966 1.00 76.86 93 THR C CA 1
ATOM 2859 C C . THR C 1 93 ? 27.905 31.511 26.342 1.00 82.71 93 THR C C 1
ATOM 2860 O O . THR C 1 93 ? 27.160 32.256 27.014 1.00 95.85 93 THR C O 1
ATOM 2864 N N . ALA C 1 94 ? 27.601 31.080 25.111 1.00 61.68 94 ALA C N 1
ATOM 2865 C CA . ALA C 1 94 ? 26.314 31.342 24.421 1.00 66.06 94 ALA C CA 1
ATOM 2866 C C . ALA C 1 94 ? 25.783 30.028 23.850 1.00 63.65 94 ALA C C 1
ATOM 2867 O O . ALA C 1 94 ? 25.701 29.877 22.635 1.00 53.15 94 ALA C O 1
ATOM 2869 N N . PRO C 1 95 ? 25.366 29.053 24.691 1.00 54.64 95 PRO C N 1
ATOM 2870 C CA . PRO C 1 95 ? 24.874 27.770 24.188 1.00 75.28 95 PRO C CA 1
ATOM 2871 C C . PRO C 1 95 ? 23.547 27.953 23.438 1.00 75.73 95 PRO C C 1
ATOM 2872 O O . PRO C 1 95 ? 22.825 28.875 23.761 1.00 107.44 95 PRO C O 1
ATOM 2876 N N . GLU C 1 96 ? 23.271 27.091 22.453 1.00 59.98 96 GLU C N 1
ATOM 2877 C CA . GLU C 1 96 ? 22.002 27.167 21.706 1.00 40.36 96 GLU C CA 1
ATOM 2878 C C . GLU C 1 96 ? 21.209 25.944 22.186 1.00 35.33 96 GLU C C 1
ATOM 2879 O O . GLU C 1 96 ? 21.810 24.950 22.551 1.00 35.11 96 GLU C O 1
ATOM 2885 N N . ALA C 1 97 ? 19.903 26.054 22.249 1.00 27.76 97 ALA C N 1
ATOM 2886 C CA . ALA C 1 97 ? 19.049 24.876 22.521 1.00 26.38 97 ALA C CA 1
ATOM 2887 C C . ALA C 1 97 ? 17.709 25.077 21.836 1.00 25.26 97 ALA C C 1
ATOM 2888 O O . ALA C 1 97 ? 17.236 26.207 21.675 1.00 25.13 97 ALA C O 1
ATOM 2890 N N . GLY C 1 98 ? 17.034 23.976 21.542 1.00 22.79 98 GLY C N 1
ATOM 2891 C CA . GLY C 1 98 ? 15.657 24.054 21.062 1.00 23.04 98 GLY C CA 1
ATOM 2892 C C . GLY C 1 98 ? 14.855 22.867 21.515 1.00 20.26 98 GLY C C 1
ATOM 2893 O O . GLY C 1 98 ? 15.402 21.746 21.671 1.00 22.96 98 GLY C O 1
ATOM 2894 N N . ARG C 1 99 ? 13.557 23.093 21.682 1.00 18.68 99 ARG C N 1
ATOM 2895 C CA . ARG C 1 99 ? 12.581 22.032 21.976 1.00 17.60 99 ARG C CA 1
ATOM 2896 C C . ARG C 1 99 ? 11.446 22.202 20.978 1.00 16.64 99 ARG C C 1
ATOM 2897 O O . ARG C 1 99 ? 11.030 23.343 20.763 1.00 17.69 99 ARG C O 1
ATOM 2905 N N . PHE C 1 100 ? 10.967 21.106 20.439 1.00 16.26 100 PHE C N 1
ATOM 2906 C CA . PHE C 1 100 ? 9.914 21.129 19.413 1.00 15.86 100 PHE C CA 1
ATOM 2907 C C . PHE C 1 100 ? 8.861 20.096 19.745 1.00 14.82 100 PHE C C 1
ATOM 2908 O O . PHE C 1 100 ? 9.183 19.060 20.366 1.00 15.88 100 PHE C O 1
ATOM 2916 N N . PHE C 1 101 ? 7.651 20.328 19.311 1.00 14.28 101 PHE C N 1
ATOM 2917 C CA . PHE C 1 101 ? 6.495 19.433 19.404 1.00 14.17 101 PHE C CA 1
ATOM 2918 C C . PHE C 1 101 ? 5.704 19.474 18.111 1.00 14.44 101 PHE C C 1
ATOM 2919 O O . PHE C 1 101 ? 5.807 20.432 17.334 1.00 15.41 101 PHE C O 1
ATOM 2927 N N . LEU C 1 102 ? 4.861 18.492 17.939 1.00 14.04 102 LEU C N 1
ATOM 2928 C CA . LEU C 1 102 ? 3.718 18.643 17.022 1.00 14.72 102 LEU C CA 1
ATOM 2929 C C . LEU C 1 102 ? 2.594 19.407 17.693 1.00 15.15 102 LEU C C 1
ATOM 2930 O O . LEU C 1 102 ? 2.335 19.209 18.891 1.00 15.71 102 LEU C O 1
ATOM 2935 N N . SER C 1 103 ? 1.933 20.247 16.944 1.00 15.36 103 SER C N 1
ATOM 2936 C CA . SER C 1 103 ? 0.734 20.918 17.389 1.00 15.35 103 SER C CA 1
ATOM 2937 C C . SER C 1 103 ? -0.463 20.537 16.568 1.00 15.50 103 SER C C 1
ATOM 2938 O O . SER C 1 103 ? -0.341 20.225 15.347 1.00 16.99 103 SER C O 1
ATOM 2941 N N . LEU C 1 104 ? -1.634 20.581 17.161 1.00 16.19 104 LEU C N 1
ATOM 2942 C CA . LEU C 1 104 ? -2.954 20.326 16.566 1.00 17.52 104 LEU C CA 1
ATOM 2943 C C . LEU C 1 104 ? -3.713 21.640 16.470 1.00 16.88 104 LEU C C 1
ATOM 2944 O O . LEU C 1 104 ? -4.096 22.205 17.504 1.00 17.96 104 LEU C O 1
ATOM 2949 N N . ASN C 1 105 ? -3.890 22.115 15.257 1.00 17.06 105 ASN C N 1
ATOM 2950 C CA . ASN C 1 105 ? -4.723 23.282 14.901 1.00 18.49 105 ASN C CA 1
ATOM 2951 C C . ASN C 1 105 ? -4.131 24.639 15.242 1.00 19.53 105 ASN C C 1
ATOM 2952 O O . ASN C 1 105 ? -4.294 25.554 14.457 1.00 23.84 105 ASN C O 1
ATOM 2957 N N A THR C 1 106 ? -3.549 24.784 16.414 0.33 18.33 106 THR C N 1
ATOM 2958 N N B THR C 1 106 ? -3.550 24.795 16.400 0.67 17.93 106 THR C N 1
ATOM 2959 C CA A THR C 1 106 ? -2.928 26.052 16.854 0.33 19.02 106 THR C CA 1
ATOM 2960 C CA B THR C 1 106 ? -2.926 26.060 16.841 0.67 17.87 106 THR C CA 1
ATOM 2961 C C A THR C 1 106 ? -1.630 25.700 17.555 0.33 16.81 106 THR C C 1
ATOM 2962 C C B THR C 1 106 ? -1.615 25.687 17.513 0.67 17.19 106 THR C C 1
ATOM 2963 O O A THR C 1 106 ? -1.572 24.687 18.268 0.33 18.07 106 THR C O 1
ATOM 2964 O O B THR C 1 106 ? -1.561 24.667 18.240 0.67 18.12 106 THR C O 1
ATOM 2971 N N . PRO C 1 107 ? -0.576 26.518 17.421 1.00 17.40 107 PRO C N 1
ATOM 2972 C CA . PRO C 1 107 ? 0.724 26.192 17.986 1.00 17.66 107 PRO C CA 1
ATOM 2973 C C . PRO C 1 107 ? 0.752 25.832 19.475 1.00 17.38 107 PRO C C 1
ATOM 2974 O O . PRO C 1 107 ? 1.603 25.000 19.852 1.00 1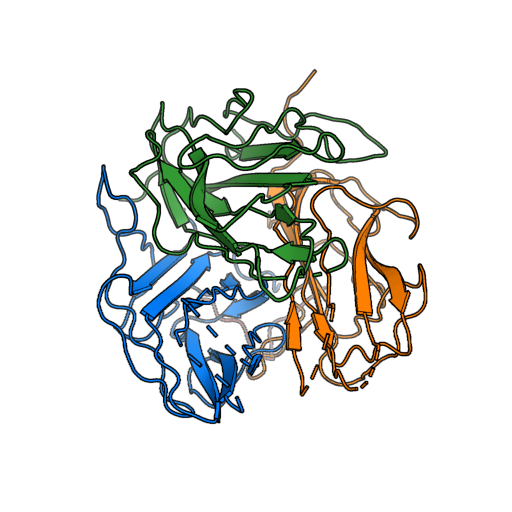8.10 107 PRO C O 1
ATOM 2978 N N . ALA C 1 108 ? -0.072 26.461 20.291 1.00 17.48 108 ALA C N 1
ATOM 2979 C CA . ALA C 1 108 ? -0.031 26.155 21.738 1.00 18.26 108 ALA C CA 1
ATOM 2980 C C . ALA C 1 108 ? -0.457 24.719 22.032 1.00 17.88 108 ALA C C 1
ATOM 2981 O O . ALA C 1 108 ? -0.119 24.206 23.100 1.00 19.35 108 ALA C O 1
ATOM 2983 N N . ASN C 1 109 ? -1.231 24.141 21.152 1.00 17.26 109 ASN C N 1
ATOM 2984 C CA . ASN C 1 109 ? -1.911 22.855 21.407 1.00 18.09 109 ASN C CA 1
ATOM 2985 C C . ASN C 1 109 ? -1.010 21.682 21.093 1.00 16.80 109 ASN C C 1
ATOM 2986 O O . ASN C 1 109 ? -1.254 20.918 20.103 1.00 18.03 109 ASN C O 1
ATOM 2991 N N . ILE C 1 110 ? 0.024 21.531 21.865 1.00 16.69 110 ILE C N 1
ATOM 2992 C CA . ILE C 1 110 ? 1.062 20.537 21.614 1.00 16.75 110 ILE C CA 1
ATOM 2993 C C . ILE C 1 110 ? 0.551 19.146 21.945 1.00 16.74 110 ILE C C 1
ATOM 2994 O O . ILE C 1 110 ? -0.255 18.942 22.850 1.00 19.02 110 ILE C O 1
ATOM 2999 N N . ILE C 1 111 ? 1.021 18.175 21.209 1.00 15.93 111 ILE C N 1
ATOM 3000 C CA . ILE C 1 111 ? 0.555 16.788 21.324 1.00 16.00 111 ILE C CA 1
ATOM 3001 C C . ILE C 1 111 ? 1.519 15.991 22.178 1.00 15.24 111 ILE C C 1
ATOM 3002 O O . ILE C 1 111 ? 2.719 15.965 21.965 1.00 15.33 111 ILE C O 1
ATOM 3007 N N . PRO C 1 112 ? 1.000 15.333 23.267 1.00 16.65 112 PRO C N 1
ATOM 3008 C CA . PRO C 1 112 ? 1.910 14.571 24.131 1.00 17.06 112 PRO C CA 1
ATOM 3009 C C . PRO C 1 112 ? 2.628 13.472 23.354 1.00 16.21 112 PRO C C 1
ATOM 3010 O O . PRO C 1 112 ? 2.078 12.865 22.441 1.00 17.65 112 PRO C O 1
ATOM 3014 N N . GLY C 1 113 ? 3.898 13.286 23.728 1.00 16.15 113 GLY C N 1
ATOM 3015 C CA . GLY C 1 113 ? 4.737 12.264 23.144 1.00 17.10 113 GLY C CA 1
ATOM 3016 C C . GLY C 1 113 ? 5.476 12.709 21.929 1.00 16.96 113 GLY C C 1
ATOM 3017 O O . GLY C 1 113 ? 6.236 11.926 21.370 1.00 19.12 113 GLY C O 1
ATOM 3018 N N . SER C 1 114 ? 5.279 13.932 21.487 1.00 15.59 114 SER C N 1
ATOM 3019 C CA . SER C 1 114 ? 5.836 14.446 20.229 1.00 14.94 114 SER C CA 1
ATOM 3020 C C . SER C 1 114 ? 7.043 15.341 20.442 1.00 14.81 114 SER C C 1
ATOM 3021 O O . SER C 1 114 ? 7.489 15.981 19.461 1.00 15.55 114 SER C O 1
ATOM 3024 N N . GLY C 1 115 ? 7.612 15.377 21.630 1.00 15.39 115 GLY C N 1
ATOM 3025 C CA . GLY C 1 115 ? 8.780 16.227 21.837 1.00 15.49 115 GLY C CA 1
ATOM 3026 C C . GLY C 1 115 ? 10.058 15.795 21.182 1.00 15.65 115 GLY C C 1
ATOM 3027 O O . GLY C 1 115 ? 10.355 14.571 21.097 1.00 17.55 115 GLY C O 1
ATOM 3028 N N . THR C 1 116 ? 10.878 16.728 20.761 1.00 15.72 116 THR C N 1
ATOM 3029 C CA . THR C 1 116 ? 12.281 16.557 20.459 1.00 16.32 116 THR C CA 1
ATOM 3030 C C . THR C 1 116 ? 13.053 17.692 21.130 1.00 16.48 116 THR C C 1
ATOM 3031 O O . THR C 1 116 ? 12.493 18.776 21.362 1.00 17.88 116 THR C O 1
ATOM 3035 N N . ALA C 1 117 ? 14.323 17.486 21.336 1.00 17.14 117 ALA C N 1
ATOM 3036 C CA . ALA C 1 117 ? 15.174 18.491 21.981 1.00 18.98 117 ALA C CA 1
ATOM 3037 C C . ALA C 1 117 ? 16.607 18.387 21.495 1.00 19.18 117 ALA C C 1
ATOM 3038 O O . ALA C 1 117 ? 17.109 17.284 21.268 1.00 20.50 117 ALA C O 1
ATOM 3040 N N A VAL C 1 118 ? 17.241 19.548 21.360 0.54 20.62 118 VAL C N 1
ATOM 3041 N N B VAL C 1 118 ? 17.277 19.532 21.417 0.46 20.19 118 VAL C N 1
ATOM 3042 C CA A VAL C 1 118 ? 18.700 19.639 21.099 0.54 23.32 118 VAL C CA 1
ATOM 3043 C CA B VAL C 1 118 ? 18.706 19.607 21.017 0.46 23.61 118 VAL C CA 1
ATOM 3044 C C A VAL C 1 118 ? 19.325 20.658 22.034 0.54 23.30 118 VAL C C 1
ATOM 3045 C C B VAL C 1 118 ? 19.376 20.703 21.859 0.46 24.57 118 VAL C C 1
ATOM 3046 O O A VAL C 1 118 ? 18.645 21.625 22.376 0.54 25.65 118 VAL C O 1
ATOM 3047 O O B VAL C 1 118 ? 18.756 21.733 22.067 0.46 24.65 118 VAL C O 1
ATOM 3054 N N . ARG C 1 119 ? 20.614 20.507 22.304 1.00 28.94 119 ARG C N 1
ATOM 3055 C CA . ARG C 1 119 ? 21.402 21.527 23.059 1.00 32.36 119 ARG C CA 1
ATOM 3056 C C . ARG C 1 119 ? 22.838 21.534 22.531 1.00 34.76 119 ARG C C 1
ATOM 3057 O O . ARG C 1 119 ? 23.366 20.465 22.374 1.00 38.28 119 ARG C O 1
ATOM 3065 N N . SER C 1 120 ? 23.455 22.686 22.291 1.00 36.47 120 SER C N 1
ATOM 3066 C CA . SER C 1 120 ? 24.889 22.761 21.906 1.00 51.04 120 SER C CA 1
ATOM 3067 C C . SER C 1 120 ? 25.798 22.321 23.070 1.00 46.83 120 SER C C 1
ATOM 3068 O O . SER C 1 120 ? 26.842 21.760 22.714 1.00 70.36 120 SER C O 1
ATOM 3071 N N . THR C 1 125 ? 28.881 20.790 17.405 1.00 101.58 125 THR C N 1
ATOM 3072 C CA . THR C 1 125 ? 29.060 21.380 16.054 1.00 82.07 125 THR C CA 1
ATOM 3073 C C . THR C 1 125 ? 28.924 20.267 15.000 1.00 64.05 125 THR C C 1
ATOM 3074 O O . THR C 1 125 ? 29.429 19.162 15.252 1.00 78.82 125 THR C O 1
ATOM 3078 N N . GLY C 1 126 ? 28.212 20.552 13.904 1.00 45.61 126 GLY C N 1
ATOM 3079 C CA . GLY C 1 126 ? 27.949 19.537 12.864 1.00 40.34 126 GLY C CA 1
ATOM 3080 C C . GLY C 1 126 ? 26.456 19.251 12.776 1.00 33.06 126 GLY C C 1
ATOM 3081 O O . GLY C 1 126 ? 25.790 19.308 13.819 1.00 38.88 126 GLY C O 1
ATOM 3082 N N . GLU C 1 127 ? 25.946 18.972 11.573 1.00 32.30 127 GLU C N 1
ATOM 3083 C CA . GLU C 1 127 ? 24.493 18.708 11.395 1.00 28.22 127 GLU C CA 1
ATOM 3084 C C . GLU C 1 127 ? 24.085 17.534 12.293 1.00 30.83 127 GLU C C 1
ATOM 3085 O O . GLU C 1 127 ? 24.744 16.479 12.223 1.00 30.65 127 GLU C O 1
ATOM 3091 N N . VAL C 1 128 ? 23.039 17.721 13.103 1.00 26.71 128 VAL C N 1
ATOM 3092 C CA . VAL C 1 128 ? 22.537 16.630 13.990 1.00 26.08 128 VAL C CA 1
ATOM 3093 C C . VAL C 1 128 ? 21.049 16.425 13.707 1.00 23.02 128 VAL C C 1
ATOM 3094 O O . VAL C 1 128 ? 20.365 17.416 13.401 1.00 27.90 128 VAL C O 1
ATOM 3098 N N . ASP C 1 129 ? 20.574 15.184 13.810 1.00 22.17 129 ASP C N 1
ATOM 3099 C CA . ASP C 1 129 ? 19.190 14.895 13.516 1.00 20.60 129 ASP C CA 1
ATOM 3100 C C . ASP C 1 129 ? 18.497 14.526 14.833 1.00 20.33 129 ASP C C 1
ATOM 3101 O O . ASP C 1 129 ? 19.135 13.888 15.722 1.00 21.32 129 ASP C O 1
ATOM 3106 N N . VAL C 1 130 ? 17.234 14.847 14.916 1.00 17.95 130 VAL C N 1
ATOM 3107 C CA . VAL C 1 130 ? 16.368 14.412 16.016 1.00 17.65 130 VAL C CA 1
ATOM 3108 C C . VAL C 1 130 ? 15.106 13.842 15.381 1.00 16.94 130 VAL C C 1
ATOM 3109 O O . VAL C 1 130 ? 14.665 14.307 14.326 1.00 19.30 130 VAL C O 1
ATOM 3113 N N . SER C 1 131 ? 14.546 12.817 15.970 1.00 16.71 131 SER C N 1
ATOM 3114 C CA . SER C 1 131 ? 13.277 12.255 15.514 1.00 15.62 131 SER C CA 1
ATOM 3115 C C . SER C 1 131 ? 12.308 12.146 16.659 1.00 14.54 131 SER C C 1
ATOM 3116 O O . SER C 1 131 ? 12.723 11.755 17.795 1.00 15.43 131 SER C O 1
ATOM 3119 N N . SER C 1 132 ? 11.053 12.390 16.436 1.00 14.32 132 SER C N 1
ATOM 3120 C CA . SER C 1 132 ? 10.009 12.177 17.426 1.00 14.15 132 SER C CA 1
ATOM 3121 C C . SER C 1 132 ? 9.684 10.705 17.495 1.00 14.49 132 SER C C 1
ATOM 3122 O O . SER C 1 132 ? 10.094 9.898 16.656 1.00 16.12 132 SER C O 1
ATOM 3125 N N . GLY C 1 133 ? 8.854 10.353 18.475 1.00 14.94 133 GLY C N 1
ATOM 3126 C CA . GLY C 1 133 ? 8.129 9.114 18.400 1.00 15.94 133 GLY C CA 1
ATOM 3127 C C . GLY C 1 133 ? 6.957 9.172 17.448 1.00 14.86 133 GLY C C 1
ATOM 3128 O O . GLY C 1 133 ? 6.716 10.184 16.754 1.00 16.28 133 GLY C O 1
ATOM 3129 N N . VAL C 1 134 ? 6.248 8.069 17.411 1.00 14.85 134 VAL C N 1
ATOM 3130 C CA . VAL C 1 134 ? 5.053 7.902 16.578 1.00 14.67 134 VAL C CA 1
ATOM 3131 C C . VAL C 1 134 ? 3.839 8.036 17.472 1.00 14.74 134 VAL C C 1
ATOM 3132 O O . VAL C 1 134 ? 3.706 7.225 18.420 1.00 18.59 134 VAL C O 1
ATOM 3136 N N A ILE C 1 135 ? 3.049 9.067 17.303 0.37 13.82 135 ILE C N 1
ATOM 3137 N N B ILE C 1 135 ? 3.010 9.015 17.267 0.63 14.25 135 ILE C N 1
ATOM 3138 C CA A ILE C 1 135 ? 1.823 9.275 18.104 0.37 13.96 135 ILE C CA 1
ATOM 3139 C CA B ILE C 1 135 ? 1.840 9.254 18.122 0.63 14.42 135 ILE C CA 1
ATOM 3140 C C A ILE C 1 135 ? 0.664 8.653 17.361 0.37 13.60 135 ILE C C 1
ATOM 3141 C C B ILE C 1 135 ? 0.595 8.776 17.410 0.63 14.07 135 ILE C C 1
ATOM 3142 O O A ILE C 1 135 ? 0.620 8.798 16.132 0.37 13.89 135 ILE C O 1
ATOM 3143 O O B ILE C 1 135 ? 0.394 9.152 16.210 0.63 14.61 135 ILE C O 1
ATOM 3152 N N . LEU C 1 136 ? -0.225 7.962 18.049 1.00 14.11 136 LEU C N 1
ATOM 3153 C CA . LEU C 1 136 ? -1.527 7.573 17.503 1.00 14.25 136 LEU C CA 1
ATOM 3154 C C . LEU C 1 136 ? -2.574 8.505 18.026 1.00 15.50 136 LEU C C 1
ATOM 3155 O O . LEU C 1 136 ? -2.635 8.725 19.247 1.00 16.68 136 LEU C O 1
ATOM 3160 N N . ILE C 1 137 ? -3.406 9.035 17.166 1.00 15.19 137 ILE C N 1
ATOM 3161 C CA . ILE C 1 137 ? -4.338 10.086 17.559 1.00 15.53 137 ILE C CA 1
ATOM 3162 C C . ILE C 1 137 ? -5.550 10.093 16.664 1.00 15.26 137 ILE C C 1
ATOM 3163 O O . ILE C 1 137 ? -5.432 9.935 15.398 1.00 16.23 137 ILE C O 1
ATOM 3168 N N . ASN C 1 138 ? -6.723 10.303 17.204 1.00 16.38 138 ASN C N 1
ATOM 3169 C CA . ASN C 1 138 ? -7.965 10.554 16.452 1.00 16.10 138 ASN C CA 1
ATOM 3170 C C . ASN C 1 138 ? -7.894 11.946 15.888 1.00 16.75 138 ASN C C 1
ATOM 3171 O O . ASN C 1 138 ? -7.669 12.908 16.632 1.00 17.90 138 ASN C O 1
ATOM 3176 N N . LEU C 1 139 ? -8.127 12.077 14.577 1.00 16.87 139 LEU C N 1
ATOM 3177 C CA . LEU C 1 139 ? -8.170 13.396 13.919 1.00 16.47 139 LEU C CA 1
ATOM 3178 C C . LEU C 1 139 ? -9.444 13.508 13.096 1.00 17.53 139 LEU C C 1
ATOM 3179 O O . LEU C 1 139 ? -10.077 12.524 12.762 1.00 18.87 139 LEU C O 1
ATOM 3184 N N . ASN C 1 140 ? -9.778 14.760 12.812 1.00 18.62 140 ASN C N 1
ATOM 3185 C CA . ASN C 1 140 ? -11.057 15.143 12.190 1.00 19.59 140 ASN C CA 1
ATOM 3186 C C . ASN C 1 140 ? -10.784 16.068 11.019 1.00 19.14 140 ASN C C 1
ATOM 3187 O O . ASN C 1 140 ? -9.776 16.748 10.967 1.00 19.00 140 ASN C O 1
ATOM 3192 N N . PRO C 1 141 ? -11.745 16.076 10.073 1.00 19.14 141 PRO C N 1
ATOM 3193 C CA . PRO C 1 141 ? -11.647 17.025 8.963 1.00 19.55 141 PRO C CA 1
ATOM 3194 C C . PRO C 1 141 ? -11.325 18.435 9.440 1.00 21.12 141 PRO C C 1
ATOM 3195 O O . PRO C 1 141 ? -11.980 18.937 10.332 1.00 21.25 141 PRO C O 1
ATOM 3199 N N . GLY C 1 142 ? -10.350 19.056 8.771 1.00 21.12 142 GLY C N 1
ATOM 3200 C CA . GLY C 1 142 ? -9.930 20.425 9.071 1.00 20.99 142 GLY C CA 1
ATOM 3201 C C . GLY C 1 142 ? -8.737 20.480 9.984 1.00 20.45 142 GLY C C 1
ATOM 3202 O O . GLY C 1 142 ? -8.132 21.542 10.116 1.00 22.99 142 GLY C O 1
ATOM 3203 N N . ASP C 1 143 ? -8.436 19.380 10.689 1.00 19.68 143 ASP C N 1
ATOM 3204 C CA . ASP C 1 143 ? -7.333 19.432 11.664 1.00 18.39 143 ASP C CA 1
ATOM 3205 C C . ASP C 1 143 ? -6.013 19.702 10.947 1.00 18.54 143 ASP C C 1
ATOM 3206 O O . ASP C 1 143 ? -5.787 19.172 9.834 1.00 21.05 143 ASP C O 1
ATOM 3211 N N . LEU C 1 144 ? -5.134 20.477 11.544 1.00 17.62 144 LEU C N 1
ATOM 3212 C CA . LEU C 1 144 ? -3.866 20.894 10.971 1.00 16.74 144 LEU C CA 1
ATOM 3213 C C . LEU C 1 144 ? -2.738 20.472 11.866 1.00 16.84 144 LEU C C 1
ATOM 3214 O O . LEU C 1 144 ? -2.644 20.944 13.018 1.00 17.65 144 LEU C O 1
ATOM 3219 N N . ILE C 1 145 ? -1.878 19.608 11.348 1.00 16.04 145 ILE C N 1
ATOM 3220 C CA . ILE C 1 145 ? -0.714 19.114 12.076 1.00 15.85 145 ILE C CA 1
ATOM 3221 C C . ILE C 1 145 ? 0.539 19.878 11.653 1.00 15.07 145 ILE C C 1
ATOM 3222 O O . ILE C 1 145 ? 0.830 19.951 10.428 1.00 16.05 145 ILE C O 1
ATOM 3227 N N . GLN C 1 146 ? 1.242 20.454 12.615 1.00 14.89 146 GLN C N 1
ATOM 3228 C CA . GLN C 1 146 ? 2.400 21.277 12.351 1.00 15.46 146 GLN C CA 1
ATOM 3229 C C . GLN C 1 146 ? 3.518 20.966 13.332 1.00 14.29 146 GLN C C 1
ATOM 3230 O O . GLN C 1 146 ? 3.259 20.411 14.416 1.00 15.84 146 GLN C O 1
ATOM 3236 N N . ILE C 1 147 ? 4.749 21.288 12.999 1.00 14.26 147 ILE C N 1
ATOM 3237 C CA . ILE C 1 147 ? 5.921 21.186 13.850 1.00 14.53 147 ILE C CA 1
ATOM 3238 C C . ILE C 1 147 ? 6.228 22.594 14.384 1.00 14.89 147 ILE C C 1
ATOM 3239 O O . ILE C 1 147 ? 6.436 23.509 13.578 1.00 15.97 147 ILE C O 1
ATOM 3244 N N . VAL C 1 148 ? 6.235 22.777 15.699 1.00 15.13 148 VAL C N 1
ATOM 3245 C CA . VAL C 1 148 ? 6.475 24.098 16.307 1.00 15.44 148 VAL C CA 1
ATOM 3246 C C . VAL C 1 148 ? 7.625 24.048 17.281 1.00 15.54 148 VAL C C 1
ATOM 3247 O O . VAL C 1 148 ? 7.682 23.148 18.142 1.00 15.46 148 VAL C O 1
ATOM 3251 N N . PRO C 1 149 ? 8.500 25.061 17.281 1.00 16.27 149 PRO C N 1
ATOM 3252 C CA . PRO C 1 149 ? 9.414 25.242 18.381 1.00 16.75 149 PRO C CA 1
ATOM 3253 C C . PRO C 1 149 ? 8.664 25.800 19.611 1.00 16.65 149 PRO C C 1
ATOM 3254 O O . PRO C 1 149 ? 7.843 26.706 19.491 1.00 18.13 149 PRO C O 1
ATOM 3258 N N . VAL C 1 150 ? 8.929 25.210 20.772 1.00 17.81 150 VAL C N 1
ATOM 3259 C CA . VAL C 1 150 ? 8.268 25.642 22.021 1.00 17.69 150 VAL C CA 1
ATOM 3260 C C . VAL C 1 150 ? 9.225 26.260 23.034 1.00 18.31 150 VAL C C 1
ATOM 3261 O O . VAL C 1 150 ? 8.764 26.900 23.976 1.00 20.98 150 VAL C O 1
ATOM 3265 N N A GLU C 1 151 ? 10.542 26.088 22.862 0.44 18.57 151 GLU C N 1
ATOM 3266 N N B GLU C 1 151 ? 10.522 26.074 22.858 0.56 18.60 151 GLU C N 1
ATOM 3267 C CA A GLU C 1 151 ? 11.635 26.630 23.722 0.44 21.18 151 GLU C CA 1
ATOM 3268 C CA B GLU C 1 151 ? 11.596 26.674 23.680 0.56 20.51 151 GLU C CA 1
ATOM 3269 C C A GLU C 1 151 ? 12.873 26.837 22.854 0.44 21.10 151 GLU C C 1
ATOM 3270 C C B GLU C 1 151 ? 12.782 26.894 22.763 0.56 21.49 151 GLU C C 1
ATOM 3271 O O A GLU C 1 151 ? 13.270 25.889 22.153 0.44 21.24 151 GLU C O 1
ATOM 3272 O O B GLU C 1 151 ? 12.998 26.026 21.919 0.56 20.21 151 GLU C O 1
ATOM 3283 N N . LEU C 1 152 ? 13.433 28.042 22.874 1.00 22.00 152 LEU C N 1
ATOM 3284 C CA . LEU C 1 152 ? 14.647 28.326 22.100 1.00 22.65 152 LEU C CA 1
ATOM 3285 C C . LEU C 1 152 ? 15.606 29.155 22.950 1.00 23.70 152 LEU C C 1
ATOM 3286 O O . LEU C 1 152 ? 15.157 30.112 23.604 1.00 28.19 152 LEU C O 1
ATOM 3291 N N . ILE C 1 153 ? 16.861 28.762 22.927 1.00 25.27 153 ILE C N 1
ATOM 3292 C CA . ILE C 1 153 ? 17.978 29.518 23.548 1.00 29.31 153 ILE C CA 1
ATOM 3293 C C . ILE C 1 153 ? 18.929 29.795 22.387 1.00 29.71 153 ILE C C 1
ATOM 3294 O O . ILE C 1 153 ? 19.400 28.833 21.763 1.00 30.63 153 ILE C O 1
ATOM 3299 N N . GLY C 1 154 ? 19.178 31.063 22.090 1.00 31.66 154 GLY C N 1
ATOM 3300 C CA . GLY C 1 154 ? 20.054 31.403 20.981 1.00 31.46 154 GLY C CA 1
ATOM 3301 C C . GLY C 1 154 ? 19.411 31.126 19.650 1.00 31.33 154 GLY C C 1
ATOM 3302 O O . GLY C 1 154 ? 18.169 31.023 19.591 1.00 31.38 154 GLY C O 1
ATOM 3303 N N . THR C 1 155 ? 20.222 31.147 18.597 1.00 30.39 155 THR C N 1
ATOM 3304 C CA . THR C 1 155 ? 19.760 30.952 17.202 1.00 30.93 155 THR C CA 1
ATOM 3305 C C . THR C 1 155 ? 19.834 29.462 16.854 1.00 27.22 155 THR C C 1
ATOM 3306 O O . THR C 1 155 ? 20.883 28.848 17.060 1.00 31.50 155 THR C O 1
ATOM 3310 N N . VAL C 1 156 ? 18.712 28.905 16.388 1.00 23.92 156 VAL C N 1
ATOM 3311 C CA . VAL C 1 156 ? 18.651 27.449 16.066 1.00 21.87 156 VAL C CA 1
ATOM 3312 C C . VAL C 1 156 ? 18.376 27.301 14.569 1.00 21.23 156 VAL C C 1
ATOM 3313 O O . VAL C 1 156 ? 17.276 27.681 14.128 1.00 22.19 156 VAL C O 1
ATOM 3317 N N . ASP C 1 157 ? 19.345 26.762 13.827 1.00 21.34 157 ASP C N 1
ATOM 3318 C CA . ASP C 1 157 ? 19.212 26.647 12.353 1.00 21.36 157 ASP C CA 1
ATOM 3319 C C . ASP C 1 157 ? 18.634 25.283 11.978 1.00 19.18 157 ASP C C 1
ATOM 3320 O O . ASP C 1 157 ? 19.276 24.263 12.279 1.00 21.82 157 ASP C O 1
ATOM 3325 N N A ILE C 1 158 ? 17.382 25.263 11.510 0.55 19.04 158 ILE C N 1
ATOM 3326 N N B ILE C 1 158 ? 17.387 25.264 11.500 0.45 18.78 158 ILE C N 1
ATOM 3327 C CA A ILE C 1 158 ? 16.744 23.985 11.075 0.55 19.01 158 ILE C CA 1
ATOM 3328 C CA B ILE C 1 158 ? 16.749 23.983 11.075 0.45 18.94 158 ILE C CA 1
ATOM 3329 C C A ILE C 1 158 ? 17.146 23.728 9.621 0.55 18.56 158 ILE C C 1
ATOM 3330 C C B ILE C 1 158 ? 17.140 23.722 9.620 0.45 18.28 158 ILE C C 1
ATOM 3331 O O A ILE C 1 158 ? 16.611 24.426 8.739 0.55 19.48 158 ILE C O 1
ATOM 3332 O O B ILE C 1 158 ? 16.628 24.446 8.745 0.45 19.54 158 ILE C O 1
ATOM 3341 N N . ARG C 1 159 ? 18.212 22.952 9.412 1.00 18.88 159 ARG C N 1
ATOM 3342 C CA . ARG C 1 159 ? 18.704 22.678 8.033 1.00 18.65 159 ARG C CA 1
ATOM 3343 C C . ARG C 1 159 ? 17.660 21.912 7.219 1.00 18.88 159 ARG C C 1
ATOM 3344 O O . ARG C 1 159 ? 17.573 22.155 6.001 1.00 21.47 159 ARG C O 1
ATOM 3352 N N . ALA C 1 160 ? 16.927 21.001 7.861 1.00 18.13 160 ALA C N 1
ATOM 3353 C CA . ALA C 1 160 ? 15.944 20.170 7.131 1.00 18.27 160 ALA C CA 1
ATOM 3354 C C . ALA C 1 160 ? 14.864 19.699 8.105 1.00 16.44 160 ALA C C 1
ATOM 3355 O O . ALA C 1 160 ? 15.110 19.726 9.323 1.00 17.31 160 ALA C O 1
ATOM 3357 N N . ALA C 1 161 ? 13.718 19.282 7.573 1.00 16.11 161 ALA C N 1
ATOM 3358 C CA . ALA C 1 161 ? 12.607 18.818 8.430 1.00 16.50 161 ALA C CA 1
ATOM 3359 C C . ALA C 1 161 ? 11.706 17.893 7.617 1.00 16.05 161 ALA C C 1
ATOM 3360 O O . ALA C 1 161 ? 11.696 18.012 6.379 1.00 17.26 161 ALA C O 1
ATOM 3362 N N . ALA C 1 162 ? 10.986 16.998 8.291 1.00 15.63 162 ALA C N 1
ATOM 3363 C CA . ALA C 1 162 ? 10.024 16.137 7.584 1.00 15.44 162 ALA C CA 1
ATOM 3364 C C . ALA C 1 162 ? 8.891 15.792 8.519 1.00 14.58 162 ALA C C 1
ATOM 3365 O O . ALA C 1 162 ? 9.146 15.614 9.753 1.00 17.78 162 ALA C O 1
ATOM 3367 N N . LEU C 1 163 ? 7.682 15.709 8.067 1.00 14.45 163 LEU C N 1
ATOM 3368 C CA . LEU C 1 163 ? 6.441 15.428 8.777 1.00 14.46 163 LEU C CA 1
ATOM 3369 C C . LEU C 1 163 ? 5.731 14.263 8.118 1.00 14.46 163 LEU C C 1
ATOM 3370 O O . LEU C 1 163 ? 5.512 14.300 6.893 1.00 15.19 163 LEU C O 1
ATOM 3375 N N . THR C 1 164 ? 5.341 13.289 8.911 1.00 13.97 164 THR C N 1
ATOM 3376 C CA . THR C 1 164 ? 4.728 12.055 8.477 1.00 13.83 164 THR C CA 1
ATOM 3377 C C . THR C 1 164 ? 3.348 11.882 9.057 1.00 13.34 164 THR C C 1
ATOM 3378 O O . THR C 1 164 ? 3.248 11.848 10.329 1.00 15.25 164 THR C O 1
ATOM 3382 N N . VAL C 1 165 ? 2.313 11.740 8.267 1.00 13.95 165 VAL C N 1
ATOM 3383 C CA . VAL C 1 165 ? 0.930 11.530 8.676 1.00 14.22 165 VAL C CA 1
ATOM 3384 C C . VAL C 1 165 ? 0.382 10.323 7.940 1.00 14.57 165 VAL C C 1
ATOM 3385 O O . VAL C 1 165 ? 0.393 10.334 6.700 1.00 16.42 165 VAL C O 1
ATOM 3389 N N . ALA C 1 166 ? -0.112 9.314 8.625 1.00 14.71 166 ALA C N 1
ATOM 3390 C CA . ALA C 1 166 ? -0.663 8.155 7.907 1.00 14.83 166 ALA C CA 1
ATOM 3391 C C . ALA C 1 166 ? -1.842 7.614 8.659 1.00 14.87 166 ALA C C 1
ATOM 3392 O O . ALA C 1 166 ? -1.749 7.362 9.898 1.00 15.40 166 ALA C O 1
ATOM 3394 N N . GLN C 1 167 ? -2.957 7.386 8.024 1.00 15.30 167 GLN C N 1
ATOM 3395 C CA . GLN C 1 167 ? -4.139 6.828 8.644 1.00 15.45 167 GLN C CA 1
ATOM 3396 C C . GLN C 1 167 ? -3.898 5.365 8.960 1.00 16.58 167 GLN C C 1
ATOM 3397 O O . GLN C 1 167 ? -3.477 4.623 8.095 1.00 19.32 167 GLN C O 1
ATOM 3403 N N . ILE C 1 168 ? -4.215 4.951 10.188 1.00 16.56 168 ILE C N 1
ATOM 3404 C CA . ILE C 1 168 ? -4.163 3.528 10.550 1.00 18.83 168 ILE C CA 1
ATOM 3405 C C . ILE C 1 168 ? -5.554 2.916 10.634 1.00 19.02 168 ILE C C 1
ATOM 3406 O O . ILE C 1 168 ? -5.660 1.691 10.511 1.00 21.45 168 ILE C O 1
ATOM 3411 N N . SER C 1 169 ? -6.596 3.661 10.868 1.00 18.10 169 SER C N 1
ATOM 3412 C CA . SER C 1 169 ? -7.945 3.124 11.036 1.00 19.25 169 SER C CA 1
ATOM 3413 C C . SER C 1 169 ? -9.003 4.163 10.679 1.00 19.95 169 SER C C 1
ATOM 3414 O O . SER C 1 169 ? -8.812 5.367 10.876 1.00 19.27 169 SER C O 1
ATOM 3417 N N . ARG C 1 170 ? -10.207 3.655 10.407 1.00 23.43 170 ARG C N 1
ATOM 3418 C CA . ARG C 1 170 ? -11.361 4.573 10.303 1.00 25.15 170 ARG C CA 1
ATOM 3419 C C . ARG C 1 170 ? -11.764 4.820 11.763 1.00 23.19 170 ARG C C 1
ATOM 3420 O O . ARG C 1 170 ? -11.260 4.079 12.630 1.00 23.92 170 ARG C O 1
ATOM 3428 N N . PRO C 1 171 ? -12.623 5.800 12.112 1.00 25.36 171 PRO C N 1
ATOM 3429 C CA . PRO C 1 171 ? -12.953 6.040 13.519 1.00 27.22 171 PRO C CA 1
ATOM 3430 C C . PRO C 1 171 ? -13.459 4.754 14.193 1.00 29.26 171 PRO C C 1
ATOM 3431 O O . PRO C 1 171 ? -14.223 4.040 13.575 1.00 29.69 171 PRO C O 1
ATOM 3435 N N . HIS C 1 172 ? -13.019 4.486 15.427 1.00 37.00 172 HIS C N 1
ATOM 3436 C CA . HIS C 1 172 ? -13.397 3.218 16.113 1.00 80.75 172 HIS C CA 1
ATOM 3437 C C . HIS C 1 172 ? -14.573 3.462 17.066 1.00 109.65 172 HIS C C 1
ATOM 3438 O O . HIS C 1 172 ? -14.723 4.599 17.547 1.00 72.67 172 HIS C O 1
ATOM 3445 N N . HIS C 1 173 ? -15.376 2.427 17.321 1.00 84.84 173 HIS C N 1
ATOM 3446 C CA . HIS C 1 173 ? -16.582 2.595 18.176 1.00 97.66 173 HIS C CA 1
ATOM 3447 C C . HIS C 1 173 ? -16.702 1.410 19.139 1.00 117.00 173 HIS C C 1
ATOM 3448 O O . HIS C 1 173 ? -17.638 1.443 19.962 1.00 142.94 173 HIS C O 1
ATOM 3455 N N . GLN D 2 1 ? -9.364 -19.693 17.798 1.00 50.14 88 GLN E N 1
ATOM 3456 C CA . GLN D 2 1 ? -8.287 -18.853 18.309 1.00 47.27 88 GLN E CA 1
ATOM 3457 C C . GLN D 2 1 ? -7.027 -19.039 17.468 1.00 41.72 88 GLN E C 1
ATOM 3458 O O . GLN D 2 1 ? -6.597 -20.181 17.273 1.00 61.51 88 GLN E O 1
ATOM 3464 N N . GLU D 2 2 ? -6.492 -17.937 16.968 1.00 35.53 89 GLU E N 1
ATOM 3465 C CA . GLU D 2 2 ? -5.283 -17.952 16.124 1.00 35.04 89 GLU E CA 1
ATOM 3466 C C . GLU D 2 2 ? -4.068 -17.489 16.940 1.00 30.31 89 GLU E C 1
ATOM 3467 O O . GLU D 2 2 ? -4.151 -16.465 17.628 1.00 30.65 89 GLU E O 1
ATOM 3473 N N . ASP D 2 3 ? -2.965 -18.231 16.823 1.00 32.96 90 ASP E N 1
ATOM 3474 C CA . ASP D 2 3 ? -1.730 -17.899 17.575 1.00 27.30 90 ASP E CA 1
ATOM 3475 C C . ASP D 2 3 ? -0.504 -18.262 16.740 1.00 24.51 90 ASP E C 1
ATOM 3476 O O . ASP D 2 3 ? -0.572 -19.272 16.013 1.00 30.02 90 ASP E O 1
ATOM 3481 N N . PHE D 2 4 ? 0.563 -17.464 16.815 1.00 23.11 91 PHE E N 1
ATOM 3482 C CA . PHE D 2 4 ? 1.830 -17.869 16.159 1.00 22.94 91 PHE E CA 1
ATOM 3483 C C . PHE D 2 4 ? 2.425 -18.984 17.021 1.00 25.60 91 PHE E C 1
ATOM 3484 O O . PHE D 2 4 ? 2.186 -18.970 18.242 1.00 25.64 91 PHE E O 1
ATOM 3492 N N . SER D 2 5 ? 3.177 -19.906 16.418 1.00 26.51 92 SER E N 1
ATOM 3493 C CA . SER D 2 5 ? 3.841 -20.967 17.219 1.00 31.15 92 SER E CA 1
ATOM 3494 C C . SER D 2 5 ? 5.108 -21.452 16.517 1.00 32.45 92 SER E C 1
ATOM 3495 O O . SER D 2 5 ? 5.353 -21.024 15.376 1.00 32.02 92 SER E O 1
ATOM 3498 N N . SER D 2 6 ? 5.876 -22.315 17.184 1.00 39.00 93 SER E N 1
ATOM 3499 C CA . SER D 2 6 ? 7.074 -22.911 16.540 1.00 41.21 93 SER E CA 1
ATOM 3500 C C . SER D 2 6 ? 6.618 -23.794 15.376 1.00 38.69 93 SER E C 1
ATOM 3501 O O . SER D 2 6 ? 7.461 -24.119 14.520 1.00 61.94 93 SER E O 1
ATOM 3504 N N . ASP D 2 7 ? 5.335 -24.168 15.356 1.00 36.68 94 ASP E N 1
ATOM 3505 C CA . ASP D 2 7 ? 4.789 -25.032 14.274 1.00 40.42 94 ASP E CA 1
ATOM 3506 C C . ASP D 2 7 ? 4.272 -24.153 13.131 1.00 41.22 94 ASP E C 1
ATOM 3507 O O . ASP D 2 7 ? 3.998 -24.701 12.047 1.00 44.06 94 ASP E O 1
ATOM 3512 N N . SER D 2 8 ? 4.136 -22.845 13.366 1.00 38.11 95 SER E N 1
ATOM 3513 C CA . SER D 2 8 ? 3.721 -21.911 12.283 1.00 38.34 95 SER E CA 1
ATOM 3514 C C . SER D 2 8 ? 4.598 -22.183 11.043 1.00 40.22 95 SER E C 1
ATOM 3515 O O . SER D 2 8 ? 5.833 -22.315 11.193 1.00 42.58 95 SER E O 1
ATOM 3518 N N . SER D 2 9 ? 3.991 -22.223 9.859 1.00 39.19 96 SER E N 1
ATOM 3519 C CA . SER D 2 9 ? 4.724 -22.480 8.584 1.00 46.78 96 SER E CA 1
ATOM 3520 C C . SER D 2 9 ? 4.813 -21.187 7.773 1.00 48.16 96 SER E C 1
ATOM 3521 O O . SER D 2 9 ? 3.767 -20.545 7.602 1.00 41.56 96 SER E O 1
ATOM 3524 N N . PHE D 2 10 ? 6.014 -20.890 7.250 1.00 51.44 97 PHE E N 1
ATOM 3525 C CA . PHE D 2 10 ? 6.257 -19.744 6.322 1.00 57.82 97 PHE E CA 1
ATOM 3526 C C . PHE D 2 10 ? 6.865 -20.236 5.001 1.00 65.07 97 PHE E C 1
ATOM 3527 O O . PHE D 2 10 ? 7.389 -21.379 4.922 1.00 78.73 97 PHE E O 1
ATOM 3535 N N . SER D 2 11 ? 6.798 -19.345 4.005 1.00 64.10 98 SER E N 1
ATOM 3536 C CA . SER D 2 11 ? 7.062 -19.639 2.573 1.00 63.03 98 SER E CA 1
ATOM 3537 C C . SER D 2 11 ? 8.336 -20.478 2.416 1.00 79.92 98 SER E C 1
ATOM 3538 O O . SER D 2 11 ? 9.437 -20.027 2.746 1.00 98.55 98 SER E O 1
#

Secondary structure (DSSP, 8-state):
-PPPEEEEEESS--EE--TTPPPP--B----SSS----EESEEE-SSSEEE-S-EEEEEEEEEEE---EEEEEEEESSTT-BPTT--EEEE---EEEE---EEEEE-TT-EEEEEEEEEES--EEEEEEEEEEEEES----/-PPPEEEEEESS--EE--TT-PPP--B----SSS----EESEEE-SSSEEE-S-EEEEEEEEEEEE----EEEEEEEESSTTSBPTT--EEE--EEEEE--PEEEEE-TT-EEEEEEEEEES--EEEEEEEEEEEEES-----/----EEEEEESS--EE--TT-PPP--B----SSS----EESEEE-SSSEEE-S-EEEEEEEEEEEE---BTTB--EEEEEEEESSTT-BPTT--EEEE----EEEE---EEEEE-TT-EEEEEEEEEES--EEEEEEEEEEEEESPP-/-----TT----